Protein 7DSZ (pdb70)

Radius of gyration: 25.15 Å; Cα contacts (8 Å, |Δi|>4): 1409; chains: 3; bounding box: 65×66×63 Å

Sequence (568 aa):
HMQTTSNPRMQVRVSLEKLSLYMRQSPNVLTQDDPKKKWADFEIPFKVEAAPTPKSGYIDALTFKFYIIAVVNPDRSRQYLKLYKEEVKYVNVPVGENTYASVVYLSPSSVKRITGVVEGGRGKWVKYQGVVVEYNGKIVATYSSERGKMEKWWTIQSPSIVETSYYPLLNKDETPFSVFWYYDRYPEIMRPHMQTTSNPRMQVRVSLEKLSLYMRQQSPNVLTQDDLPKPKKWADFEIPFKVEAAPTPKSGYIDALTFKFYIAVVNPDRSRQYLKLYKEVKYVNVPVGENTYASVVYLSPSSVKRITGVVEGGRGKWVKYQGVVVEYNGKIVATYSSERGKMEKWWTIQSPSIVETSYYPLLNKDETPFSSVFWYDRYPEIMMRPNMQTTSNPRMQVRVSSLEKLSLYMRQQSPNVLTQDDPRPLPKPKKWADFEIPFKVEAAPTPKKSGYIDALTFKFYIIAVVNPDRSRQYLKLYKEVKYVNVPVGENTYASVVYLSPSSVKRITGVEGGRGKWVKYQGVVVEYNGKIVATYSSERGKMEKWWTIQSPSIIVETSYYPLLNKDETPFSVFWYDRYPEIMRPN

Structure (mmCIF, N/CA/C/O backbone):
data_7DSZ
#
_entry.id   7DSZ
#
_cell.length_a   83.469
_cell.length_b   83.941
_cell.length_c   107.252
_cell.angle_alpha   90.000
_cell.angle_beta   90.000
_cell.angle_gamma   90.000
#
_symmetry.space_group_name_H-M   'P 21 21 21'
#
loop_
_entity.id
_entity.type
_entity.pdbx_description
1 polymer Amuc_1102
2 non-polymer 'CHLORIDE ION'
3 water water
#
loop_
_atom_site.group_PDB
_atom_site.id
_atom_site.type_symbol
_atom_site.label_atom_id
_atom_site.label_alt_id
_atom_site.label_comp_id
_atom_site.label_asym_id
_atom_site.label_entity_id
_atom_site.label_seq_id
_atom_site.pdbx_PDB_ins_code
_atom_site.Cartn_x
_atom_site.Cartn_y
_atom_site.Cartn_z
_atom_site.occupancy
_atom_site.B_iso_or_equiv
_atom_site.auth_seq_id
_atom_site.auth_comp_id
_atom_site.auth_asym_id
_atom_site.auth_atom_id
_atom_site.pdbx_PDB_model_num
ATOM 1 N N . HIS A 1 8 ? 68.925 27.297 49.822 1.00 60.26 22 HIS A N 1
ATOM 2 C CA . HIS A 1 8 ? 67.782 26.728 49.111 1.00 58.09 22 HIS A CA 1
ATOM 3 C C . HIS A 1 8 ? 66.817 27.825 48.678 1.00 51.95 22 HIS A C 1
ATOM 4 O O . HIS A 1 8 ? 65.898 28.173 49.427 1.00 41.83 22 HIS A O 1
ATOM 11 N N . MET A 1 9 ? 67.025 28.346 47.460 1.00 64.48 23 MET A N 1
ATOM 12 C CA . MET A 1 9 ? 66.313 29.516 46.952 1.00 62.06 23 MET A CA 1
ATOM 13 C C . MET A 1 9 ? 65.456 29.207 45.727 1.00 60.87 23 MET A C 1
ATOM 14 O O . MET A 1 9 ? 65.157 30.116 44.941 1.00 60.84 23 MET A O 1
ATOM 19 N N . GLN A 1 10 ? 65.062 27.951 45.533 1.00 53.61 24 GLN A N 1
ATOM 20 C CA . GLN A 1 10 ? 64.021 27.685 44.555 1.00 53.58 24 GLN A CA 1
ATOM 21 C C . GLN A 1 10 ? 62.681 28.176 45.099 1.00 54.04 24 GLN A C 1
ATOM 22 O O . GLN A 1 10 ? 62.482 28.299 46.312 1.00 47.04 24 GLN A O 1
ATOM 28 N N . THR A 1 11 ? 61.760 28.476 44.188 1.00 48.82 25 THR A N 1
ATOM 29 C CA . THR A 1 11 ? 60.446 28.940 44.609 1.00 44.03 25 THR A CA 1
ATOM 30 C C . THR A 1 11 ? 59.737 27.869 45.431 1.00 50.44 25 THR A C 1
ATOM 31 O O . THR A 1 11 ? 59.874 26.668 45.178 1.00 45.62 25 THR A O 1
ATOM 35 N N . THR A 1 12 ? 59.000 28.317 46.445 1.00 46.98 26 THR A N 1
ATOM 36 C CA . THR A 1 12 ? 58.085 27.468 47.196 1.00 50.20 26 THR A CA 1
ATOM 37 C C . THR A 1 12 ? 56.651 27.604 46.702 1.00 46.16 26 THR A C 1
ATOM 38 O O . THR A 1 12 ? 55.752 26.958 47.250 1.00 42.20 26 THR A O 1
ATOM 42 N N . SER A 1 13 ? 56.428 28.429 45.680 1.00 45.71 27 SER A N 1
ATOM 43 C CA . SER A 1 13 ? 55.112 28.754 45.161 1.00 50.13 27 SER A CA 1
ATOM 44 C C . SER A 1 13 ? 54.730 27.815 44.021 1.00 52.78 27 SER A C 1
ATOM 45 O O . SER A 1 13 ? 55.505 26.952 43.599 1.00 51.79 27 SER A O 1
ATOM 48 N N . ASN A 1 14 ? 53.507 27.988 43.525 1.00 53.64 28 ASN A N 1
ATOM 49 C CA . ASN A 1 14 ? 53.106 27.426 42.248 1.00 58.44 28 ASN A CA 1
ATOM 50 C C . ASN A 1 14 ? 54.136 27.828 41.195 1.00 51.75 28 ASN A C 1
ATOM 51 O O . ASN A 1 14 ? 54.360 29.031 40.987 1.00 56.80 28 ASN A O 1
ATOM 56 N N . PRO A 1 15 ? 54.784 26.870 40.527 1.00 61.36 29 PRO A N 1
ATOM 57 C CA . PRO A 1 15 ? 55.887 27.224 39.618 1.00 61.26 29 PRO A CA 1
ATOM 58 C C . PRO A 1 15 ? 55.442 27.926 38.343 1.00 62.25 29 PRO A C 1
ATOM 59 O O . PRO A 1 15 ? 56.298 28.478 37.638 1.00 60.48 29 PRO A O 1
ATOM 63 N N . ARG A 1 16 ? 54.150 27.935 38.028 1.00 54.60 30 ARG A N 1
ATOM 64 C CA . ARG A 1 16 ? 53.655 28.630 36.846 1.00 65.15 30 ARG A CA 1
ATOM 65 C C . ARG A 1 16 ? 53.308 30.088 37.114 1.00 63.10 30 ARG A C 1
ATOM 66 O O . ARG A 1 16 ? 52.916 30.796 36.181 1.00 60.77 30 ARG A O 1
ATOM 74 N N . MET A 1 17 ? 53.457 30.553 38.353 1.00 60.85 31 MET A N 1
ATOM 75 C CA . MET A 1 17 ? 53.027 31.896 38.716 1.00 55.16 31 MET A CA 1
ATOM 76 C C . MET A 1 17 ? 53.840 32.952 37.975 1.00 47.52 31 MET A C 1
ATOM 77 O O . MET A 1 17 ? 55.057 32.830 37.818 1.00 54.88 31 MET A O 1
ATOM 82 N N . GLN A 1 18 ? 53.152 33.985 37.499 1.00 56.43 32 GLN A N 1
ATOM 83 C CA . GLN A 1 18 ? 53.774 35.125 36.840 1.00 50.92 32 GLN A CA 1
ATOM 84 C C . GLN A 1 18 ? 53.612 36.350 37.731 1.00 48.25 32 GLN A C 1
ATOM 85 O O . GLN A 1 18 ? 52.501 36.661 38.173 1.00 41.44 32 GLN A O 1
ATOM 91 N N . VAL A 1 19 ? 54.717 37.039 37.999 1.00 44.25 33 VAL A N 1
ATOM 92 C CA . VAL A 1 19 ? 54.734 38.146 38.947 1.00 36.76 33 VAL A CA 1
ATOM 93 C C . VAL A 1 19 ? 54.907 39.445 38.179 1.00 36.48 33 VAL A C 1
ATOM 94 O O . VAL A 1 19 ? 55.739 39.530 37.269 1.00 39.37 33 VAL A O 1
ATOM 98 N N . ARG A 1 20 ? 54.109 40.450 38.534 1.00 34.22 34 ARG A N 1
ATOM 99 C CA . ARG A 1 20 ? 54.226 41.788 37.976 1.00 34.83 34 ARG A CA 1
ATOM 100 C C . ARG A 1 20 ? 54.344 42.797 39.106 1.00 33.32 34 ARG A C 1
ATOM 101 O O . ARG A 1 20 ? 53.664 42.684 40.129 1.00 31.19 34 ARG A O 1
ATOM 109 N N . VAL A 1 21 ? 55.203 43.789 38.907 1.00 30.24 35 VAL A N 1
ATOM 110 C CA . VAL A 1 21 ? 55.475 44.804 39.915 1.00 33.79 35 VAL A CA 1
ATOM 111 C C . VAL A 1 21 ? 55.268 46.172 39.291 1.00 28.13 35 VAL A C 1
ATOM 112 O O . VAL A 1 21 ? 55.779 46.444 38.198 1.00 30.98 35 VAL A O 1
ATOM 116 N N . SER A 1 22 ? 54.507 47.019 39.974 1.00 27.14 36 SER A N 1
ATOM 117 C CA . SER A 1 22 ? 54.252 48.391 39.555 1.00 29.14 36 SER A CA 1
ATOM 118 C C . SER A 1 22 ? 54.957 49.347 40.516 1.00 29.88 36 SER A C 1
ATOM 119 O O . SER A 1 22 ? 54.569 49.465 41.684 1.00 29.55 36 SER A O 1
ATOM 122 N N . LEU A 1 23 ? 55.972 50.038 40.010 1.00 29.55 37 LEU A N 1
ATOM 123 C CA . LEU A 1 23 ? 56.742 51.020 40.758 1.00 27.04 37 LEU A CA 1
ATOM 124 C C . LEU A 1 23 ? 56.182 52.421 40.556 1.00 30.56 37 LEU A C 1
ATOM 125 O O . LEU A 1 23 ? 55.707 52.777 39.473 1.00 27.88 37 LEU A O 1
ATOM 130 N N . GLU A 1 24 ? 56.254 53.226 41.613 1.00 23.32 38 GLU A N 1
ATOM 131 C CA . GLU A 1 24 ? 56.105 54.665 41.460 1.00 24.04 38 GLU A CA 1
ATOM 132 C C . GLU A 1 24 ? 57.508 55.256 41.304 1.00 24.41 38 GLU A C 1
ATOM 133 O O . GLU A 1 24 ? 58.331 54.676 40.588 1.00 27.10 38 GLU A O 1
ATOM 139 N N . LYS A 1 25 ? 57.800 56.392 41.927 1.00 24.89 39 LYS A N 1
ATOM 140 C CA . LYS A 1 25 ? 59.102 57.029 41.773 1.00 26.98 39 LYS A CA 1
ATOM 141 C C . LYS A 1 25 ? 59.896 56.982 43.073 1.00 27.25 39 LYS A C 1
ATOM 142 O O . LYS A 1 25 ? 59.328 57.018 44.169 1.00 23.15 39 LYS A O 1
ATOM 148 N N . LEU A 1 26 ? 61.220 56.886 42.936 1.00 23.44 40 LEU A N 1
ATOM 149 C CA . LEU A 1 26 ? 62.106 57.024 44.087 1.00 20.63 40 LEU A CA 1
ATOM 150 C C . LEU A 1 26 ? 62.169 58.486 44.495 1.00 19.64 40 LEU A C 1
ATOM 151 O O . LEU A 1 26 ? 62.411 59.354 43.656 1.00 21.92 40 LEU A O 1
ATOM 156 N N . SER A 1 27 ? 61.930 58.773 45.779 1.00 18.74 41 SER A N 1
ATOM 157 C CA . SER A 1 27 ? 62.004 60.136 46.293 1.00 18.53 41 SER A CA 1
ATOM 158 C C . SER A 1 27 ? 62.901 60.185 47.521 1.00 23.49 41 SER A C 1
ATOM 159 O O . SER A 1 27 ? 62.891 59.269 48.343 1.00 21.93 41 SER A O 1
ATOM 162 N N . LEU A 1 28 ? 63.625 61.291 47.661 1.00 20.45 42 LEU A N 1
ATOM 163 C CA . LEU A 1 28 ? 64.534 61.490 48.783 1.00 19.87 42 LEU A CA 1
ATOM 164 C C . LEU A 1 28 ? 63.841 62.255 49.902 1.00 21.44 42 LEU A C 1
ATOM 165 O O . LEU A 1 28 ? 63.265 63.327 49.679 1.00 21.57 42 LEU A O 1
ATOM 170 N N . TYR A 1 29 ? 63.898 61.698 51.108 1.00 19.01 43 TYR A N 1
ATOM 171 C CA . TYR A 1 29 ? 63.494 62.380 52.319 1.00 17.65 43 TYR A CA 1
ATOM 172 C C . TYR A 1 29 ? 64.699 62.510 53.237 1.00 21.04 43 TYR A C 1
ATOM 173 O O . TYR A 1 29 ? 65.345 61.504 53.551 1.00 20.09 43 TYR A O 1
ATOM 182 N N . MET A 1 30 ? 64.978 63.723 53.699 1.00 17.31 44 MET A N 1
ATOM 183 C CA . MET A 1 30 ? 65.951 63.899 54.772 1.00 17.87 44 MET A CA 1
ATOM 184 C C . MET A 1 30 ? 65.234 63.748 56.104 1.00 21.92 44 MET A C 1
ATOM 185 O O . MET A 1 30 ? 64.221 64.414 56.346 1.00 21.20 44 MET A O 1
ATOM 190 N N . ARG A 1 31 ? 65.741 62.861 56.964 1.00 21.54 45 ARG A N 1
ATOM 191 C CA . ARG A 1 31 ? 65.040 62.539 58.202 1.00 21.73 45 ARG A CA 1
ATOM 192 C C . ARG A 1 31 ? 65.993 62.461 59.392 1.00 23.22 45 ARG A C 1
ATOM 193 O O . ARG A 1 31 ? 67.123 61.971 59.277 1.00 22.42 45 ARG A O 1
ATOM 201 N N . GLN A 1 32 ? 65.524 62.949 60.541 1.00 22.04 46 GLN A N 1
ATOM 202 C CA . GLN A 1 32 ? 66.263 62.769 61.779 1.00 29.04 46 GLN A CA 1
ATOM 203 C C . GLN A 1 32 ? 66.286 61.292 62.145 1.00 22.13 46 GLN A C 1
ATOM 204 O O . GLN A 1 32 ? 65.313 60.572 61.928 1.00 28.63 46 GLN A O 1
ATOM 210 N N . SER A 1 33 ? 67.397 60.843 62.710 1.00 29.22 47 SER A N 1
ATOM 211 C CA . SER A 1 33 ? 67.371 59.543 63.353 1.00 33.35 47 SER A CA 1
ATOM 212 C C . SER A 1 33 ? 66.406 59.592 64.538 1.00 33.92 47 SER A C 1
ATOM 213 O O . SER A 1 33 ? 66.177 60.658 65.119 1.00 36.78 47 SER A O 1
ATOM 216 N N . PRO A 1 34 ? 65.802 58.465 64.901 1.00 34.94 48 PRO A N 1
ATOM 217 C CA . PRO A 1 34 ? 64.948 58.458 66.092 1.00 38.16 48 PRO A CA 1
ATOM 218 C C . PRO A 1 34 ? 65.772 58.823 67.316 1.00 35.13 48 PRO A C 1
ATOM 219 O O . PRO A 1 34 ? 66.919 58.405 67.465 1.00 35.47 48 PRO A O 1
ATOM 223 N N . ASN A 1 35 ? 65.199 59.658 68.169 1.00 43.35 49 ASN A N 1
ATOM 224 C CA . ASN A 1 35 ? 65.823 59.956 69.452 1.00 41.66 49 ASN A CA 1
ATOM 225 C C . ASN A 1 35 ? 65.180 59.007 70.451 1.00 32.30 49 ASN A C 1
ATOM 226 O O . ASN A 1 35 ? 64.102 59.261 70.981 1.00 35.22 49 ASN A O 1
ATOM 231 N N . VAL A 1 36 ? 65.835 57.874 70.672 1.00 31.63 50 VAL A N 1
ATOM 232 C CA . VAL A 1 36 ? 65.226 56.809 71.452 1.00 26.81 50 VAL A CA 1
ATOM 233 C C . VAL A 1 36 ? 65.272 57.189 72.924 1.00 28.55 50 VAL A C 1
ATOM 234 O O . VAL A 1 36 ? 66.293 57.678 73.425 1.00 30.41 50 VAL A O 1
ATOM 238 N N . LEU A 1 37 ? 64.145 57.027 73.604 1.00 29.47 51 LEU A N 1
ATOM 239 C CA . LEU A 1 37 ? 64.069 57.326 75.025 1.00 34.95 51 LEU A CA 1
ATOM 240 C C . LEU A 1 37 ? 64.620 56.155 75.813 1.00 30.73 51 LEU A C 1
ATOM 241 O O . LEU A 1 37 ? 64.375 54.996 75.478 1.00 25.60 51 LEU A O 1
ATOM 246 N N . THR A 1 38 ? 65.375 56.458 76.856 1.00 32.04 52 THR A N 1
ATOM 247 C CA . THR A 1 38 ? 65.901 55.432 77.738 1.00 39.52 52 THR A CA 1
ATOM 248 C C . THR A 1 38 ? 65.456 55.707 79.168 1.00 47.05 52 THR A C 1
ATOM 249 O O . THR A 1 38 ? 64.928 56.775 79.491 1.00 45.93 52 THR A O 1
ATOM 253 N N . GLN A 1 39 ? 65.683 54.710 80.024 1.00 46.29 53 GLN A N 1
ATOM 254 C CA . GLN A 1 39 ? 65.388 54.859 81.444 1.00 58.36 53 GLN A CA 1
ATOM 255 C C . GLN A 1 39 ? 66.147 56.035 82.039 1.00 59.40 53 GLN A C 1
ATOM 256 O O . GLN A 1 39 ? 65.630 56.742 82.911 1.00 66.30 53 GLN A O 1
ATOM 262 N N . ASP A 1 40 ? 67.367 56.277 81.561 1.00 61.89 54 ASP A N 1
ATOM 263 C CA . ASP A 1 40 ? 68.223 57.276 82.188 1.00 68.32 54 ASP A CA 1
ATOM 264 C C . ASP A 1 40 ? 67.835 58.693 81.781 1.00 69.39 54 ASP A C 1
ATOM 265 O O . ASP A 1 40 ? 67.417 59.490 82.626 1.00 83.47 54 ASP A O 1
ATOM 270 N N . ASP A 1 41 ? 67.964 59.042 80.505 1.00 75.45 55 ASP A N 1
ATOM 271 C CA . ASP A 1 41 ? 67.510 60.368 80.078 1.00 79.20 55 ASP A CA 1
ATOM 272 C C . ASP A 1 41 ? 66.395 60.258 79.038 1.00 77.73 55 ASP A C 1
ATOM 273 O O . ASP A 1 41 ? 66.620 59.763 77.916 1.00 72.11 55 ASP A O 1
ATOM 278 N N . PRO A 1 42 ? 65.159 60.627 79.397 1.00 76.74 56 PRO A N 1
ATOM 279 C CA . PRO A 1 42 ? 63.989 60.696 78.515 1.00 78.94 56 PRO A CA 1
ATOM 280 C C . PRO A 1 42 ? 63.779 62.100 77.936 1.00 78.75 56 PRO A C 1
ATOM 281 O O . PRO A 1 42 ? 62.657 62.608 77.957 1.00 76.63 56 PRO A O 1
ATOM 285 N N . LYS A 1 49 ? 71.314 64.742 63.541 1.00 41.02 63 LYS A N 1
ATOM 286 C CA . LYS A 1 49 ? 71.896 64.548 62.216 1.00 40.91 63 LYS A CA 1
ATOM 287 C C . LYS A 1 49 ? 70.853 64.004 61.261 1.00 37.79 63 LYS A C 1
ATOM 288 O O . LYS A 1 49 ? 69.949 63.274 61.671 1.00 38.98 63 LYS A O 1
ATOM 294 N N . LYS A 1 50 ? 70.977 64.340 59.981 1.00 34.86 64 LYS A N 1
ATOM 295 C CA A LYS A 1 50 ? 69.949 64.036 58.994 0.50 30.75 64 LYS A CA 1
ATOM 296 C CA B LYS A 1 50 ? 69.944 64.029 59.002 0.50 30.75 64 LYS A CA 1
ATOM 297 C C . LYS A 1 50 ? 70.425 62.908 58.091 1.00 21.03 64 LYS A C 1
ATOM 298 O O . LYS A 1 50 ? 71.476 63.023 57.444 1.00 20.76 64 LYS A O 1
ATOM 309 N N . TRP A 1 51 ? 69.651 61.835 58.051 1.00 20.75 65 TRP A N 1
ATOM 310 C CA . TRP A 1 51 ? 69.835 60.712 57.151 1.00 17.89 65 TRP A CA 1
ATOM 311 C C . TRP A 1 51 ? 69.130 60.965 55.827 1.00 17.93 65 TRP A C 1
ATOM 312 O O . TRP A 1 51 ? 68.056 61.561 55.782 1.00 21.02 65 TRP A O 1
ATOM 323 N N . ALA A 1 52 ? 69.704 60.441 54.762 1.00 16.98 66 ALA A N 1
ATOM 324 C CA . ALA A 1 52 ? 69.020 60.413 53.479 1.00 17.96 66 ALA A CA 1
ATOM 325 C C . ALA A 1 52 ? 68.226 59.119 53.393 1.00 17.80 66 ALA A C 1
ATOM 326 O O . ALA A 1 52 ? 68.804 58.029 53.440 1.00 20.55 66 ALA A O 1
ATOM 328 N N . ASP A 1 53 ? 66.900 59.238 53.257 1.00 18.76 67 ASP A N 1
ATOM 329 C CA . ASP A 1 53 ? 65.987 58.100 53.164 1.00 17.37 67 ASP A CA 1
ATOM 330 C C . ASP A 1 53 ? 65.329 58.139 51.790 1.00 20.38 67 ASP A C 1
ATOM 331 O O . ASP A 1 53 ? 64.473 58.997 51.538 1.00 18.91 67 ASP A O 1
ATOM 336 N N . PHE A 1 54 ? 65.741 57.227 50.911 1.00 17.48 68 PHE A N 1
ATOM 337 C CA . PHE A 1 54 ? 65.199 57.121 49.555 1.00 18.59 68 PHE A CA 1
ATOM 338 C C . PHE A 1 54 ? 64.053 56.113 49.567 1.00 19.98 68 PHE A C 1
ATOM 339 O O . PHE A 1 54 ? 64.264 54.941 49.876 1.00 20.25 68 PHE A O 1
ATOM 347 N N . GLU A 1 55 ? 62.850 56.561 49.207 1.00 16.77 69 GLU A N 1
ATOM 348 C CA . GLU A 1 55 ? 61.638 55.758 49.313 1.00 17.04 69 GLU A CA 1
ATOM 349 C C . GLU A 1 55 ? 61.029 55.563 47.935 1.00 22.92 69 GLU A C 1
ATOM 350 O O . GLU A 1 55 ? 60.879 56.534 47.190 1.00 20.84 69 GLU A O 1
ATOM 356 N N . ILE A 1 56 ? 60.611 54.338 47.605 1.00 19.07 70 ILE A N 1
ATOM 357 C CA . ILE A 1 56 ? 59.871 54.096 46.373 1.00 17.82 70 ILE A CA 1
ATOM 358 C C . ILE A 1 56 ? 58.629 53.249 46.642 1.00 22.46 70 ILE A C 1
ATOM 359 O O . ILE A 1 56 ? 58.740 52.119 47.138 1.00 19.71 70 ILE A O 1
ATOM 364 N N . PRO A 1 57 ? 57.426 53.766 46.389 1.00 20.18 71 PRO A N 1
ATOM 365 C CA . PRO A 1 57 ? 56.217 52.943 46.536 1.00 20.50 71 PRO A CA 1
ATOM 366 C C . PRO A 1 57 ? 56.145 51.871 45.460 1.00 21.21 71 PRO A C 1
ATOM 367 O O . PRO A 1 57 ? 56.563 52.081 44.321 1.00 23.04 71 PRO A O 1
ATOM 371 N N . PHE A 1 58 ? 55.597 50.711 45.818 1.00 22.09 72 PHE A N 1
ATOM 372 C CA . PHE A 1 58 ? 55.349 49.690 44.808 1.00 24.02 72 PHE A CA 1
ATOM 373 C C . PHE A 1 58 ? 54.176 48.811 45.219 1.00 23.74 72 PHE A C 1
ATOM 374 O O . PHE A 1 58 ? 53.676 48.878 46.345 1.00 22.97 72 PHE A O 1
ATOM 382 N N . LYS A 1 59 ? 53.725 48.004 44.260 1.00 23.69 73 LYS A N 1
ATOM 383 C CA . LYS A 1 59 ? 52.614 47.082 44.451 1.00 29.49 73 LYS A CA 1
ATOM 384 C C . LYS A 1 59 ? 52.872 45.875 43.563 1.00 24.55 73 LYS A C 1
ATOM 385 O O . LYS A 1 59 ? 53.393 46.020 42.452 1.00 32.35 73 LYS A O 1
ATOM 391 N N . VAL A 1 60 ? 52.545 44.687 44.064 1.00 22.84 74 VAL A N 1
ATOM 392 C CA . VAL A 1 60 ? 52.810 43.433 43.368 1.00 25.41 74 VAL A CA 1
ATOM 393 C C . VAL A 1 60 ? 51.480 42.815 42.957 1.00 31.69 74 VAL A C 1
ATOM 394 O O . VAL A 1 60 ? 50.520 42.826 43.733 1.00 28.54 74 VAL A O 1
ATOM 398 N N . GLU A 1 61 ? 51.432 42.254 41.751 1.00 32.76 75 GLU A N 1
ATOM 399 C CA . GLU A 1 61 ? 50.325 41.400 41.340 1.00 37.56 75 GLU A CA 1
ATOM 400 C C . GLU A 1 61 ? 50.890 40.093 40.799 1.00 31.73 75 GLU A C 1
ATOM 401 O O . GLU A 1 61 ? 51.986 40.062 40.234 1.00 35.31 75 GLU A O 1
ATOM 407 N N . ALA A 1 62 ? 50.144 39.009 40.989 1.00 34.71 76 ALA A N 1
ATOM 408 C CA . ALA A 1 62 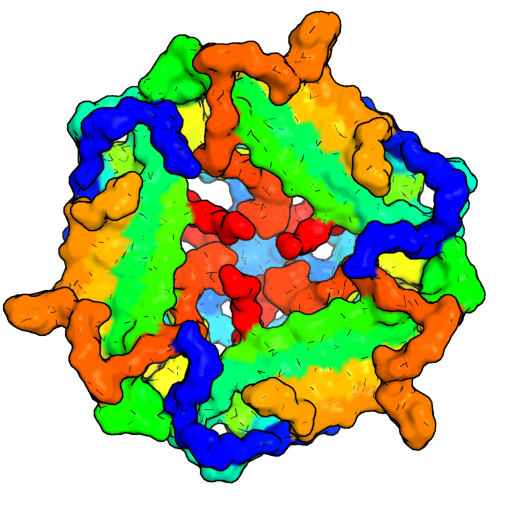? 50.619 37.689 40.610 1.00 36.81 76 ALA A CA 1
ATOM 409 C C . ALA A 1 62 ? 49.469 36.875 40.038 1.00 38.17 76 ALA A C 1
ATOM 410 O O . ALA A 1 62 ? 48.353 36.911 40.564 1.00 41.91 76 ALA A O 1
ATOM 412 N N . ALA A 1 63 ? 49.757 36.134 38.970 1.00 42.01 77 ALA A N 1
ATOM 413 C CA . ALA A 1 63 ? 48.763 35.318 38.279 1.00 44.43 77 ALA A CA 1
ATOM 414 C C . ALA A 1 63 ? 49.352 33.936 38.026 1.00 39.13 77 ALA A C 1
ATOM 415 O O . ALA A 1 63 ? 50.414 33.826 37.381 1.00 44.41 77 ALA A O 1
ATOM 417 N N . PRO A 1 64 ? 48.730 32.858 38.526 1.00 42.87 78 PRO A N 1
ATOM 418 C CA . PRO A 1 64 ? 47.575 32.930 39.429 1.00 46.97 78 PRO A CA 1
ATOM 419 C C . PRO A 1 64 ? 47.963 33.465 40.814 1.00 43.68 78 PRO A C 1
ATOM 420 O O . PRO A 1 64 ? 49.117 33.321 41.221 1.00 48.05 78 PRO A O 1
ATOM 424 N N . THR A 1 65 ? 47.018 34.111 41.487 1.00 40.95 79 THR A N 1
ATOM 425 C CA . THR A 1 65 ? 47.270 34.627 42.824 1.00 47.67 79 THR A CA 1
ATOM 426 C C . THR A 1 65 ? 47.675 33.482 43.744 1.00 48.02 79 THR A C 1
ATOM 427 O O . THR A 1 65 ? 46.983 32.456 43.787 1.00 41.86 79 THR A O 1
ATOM 431 N N . PRO A 1 66 ? 48.780 33.602 44.477 1.00 43.88 80 PRO A N 1
ATOM 432 C CA . PRO A 1 66 ? 49.165 32.525 45.397 1.00 39.58 80 PRO A CA 1
ATOM 433 C C . PRO A 1 66 ? 48.195 32.402 46.563 1.00 33.30 80 PRO A C 1
ATOM 434 O O . PRO A 1 66 ? 47.637 33.389 47.050 1.00 36.23 80 PRO A O 1
ATOM 438 N N . LYS A 1 67 ? 47.988 31.151 46.998 1.00 38.08 81 LYS A N 1
ATOM 439 C CA . LYS A 1 67 ? 47.050 30.870 48.084 1.00 38.71 81 LYS A CA 1
ATOM 440 C C . LYS A 1 67 ? 47.417 31.628 49.351 1.00 40.56 81 LYS A C 1
ATOM 441 O O . LYS A 1 67 ? 46.536 32.062 50.104 1.00 36.87 81 LYS A O 1
ATOM 447 N N . SER A 1 68 ? 48.719 31.784 49.613 1.00 38.93 82 SER A N 1
ATOM 448 C CA . SER A 1 68 ? 49.177 32.410 50.847 1.00 36.31 82 SER A CA 1
ATOM 449 C C . SER A 1 68 ? 49.044 33.924 50.832 1.00 35.69 82 SER A C 1
ATOM 450 O O . SER A 1 68 ? 49.115 34.545 51.898 1.00 36.16 82 SER A O 1
ATOM 453 N N . GLY A 1 69 ? 48.860 34.530 49.659 1.00 33.15 83 GLY A N 1
ATOM 454 C CA . GLY A 1 69 ? 48.779 35.970 49.557 1.00 34.36 83 GLY A CA 1
ATOM 455 C C . GLY A 1 69 ? 50.115 36.673 49.469 1.00 30.08 83 GLY A C 1
ATOM 456 O O . GLY A 1 69 ? 50.150 37.906 49.531 1.00 34.36 83 GLY A O 1
ATOM 457 N N . TYR A 1 70 ? 51.208 35.926 49.316 1.00 34.53 84 TYR A N 1
ATOM 458 C CA . TYR A 1 70 ? 52.559 36.461 49.290 1.00 32.05 84 TYR A CA 1
ATOM 459 C C . TYR A 1 70 ? 53.362 35.744 48.218 1.00 33.96 84 TYR A C 1
ATOM 460 O O . TYR A 1 70 ? 53.039 34.620 47.819 1.00 34.88 84 TYR A O 1
ATOM 469 N N . ILE A 1 71 ? 54.444 36.392 47.788 1.00 28.29 85 ILE A N 1
ATOM 470 C CA . ILE A 1 71 ? 55.479 35.749 46.996 1.00 25.16 85 ILE A CA 1
ATOM 471 C C . ILE A 1 71 ? 56.743 35.656 47.852 1.00 26.58 85 ILE A C 1
ATOM 472 O O . ILE A 1 71 ? 56.903 36.366 48.851 1.00 30.12 85 ILE A O 1
ATOM 477 N N . ASP A 1 72 ? 57.643 34.752 47.455 1.00 25.57 86 ASP A N 1
ATOM 478 C CA . ASP A 1 72 ? 58.819 34.436 48.269 1.00 28.46 86 ASP A CA 1
ATOM 479 C C . ASP A 1 72 ? 59.685 35.661 48.512 1.00 28.04 86 ASP A C 1
ATOM 480 O O . ASP A 1 72 ? 60.108 35.917 49.647 1.00 26.68 86 ASP A O 1
ATOM 485 N N . ALA A 1 73 ? 60.003 36.392 47.447 1.00 27.13 87 ALA A N 1
ATOM 486 C CA . ALA A 1 73 ? 61.038 37.413 47.499 1.00 25.73 87 ALA A CA 1
ATOM 487 C C . ALA A 1 73 ? 60.974 38.276 46.245 1.00 30.63 87 ALA A C 1
ATOM 488 O O . ALA A 1 73 ? 60.460 37.857 45.199 1.00 27.21 87 ALA A O 1
ATOM 490 N N . LEU A 1 74 ? 61.503 39.494 46.379 1.00 23.39 88 LEU A N 1
ATOM 491 C CA . LEU A 1 74 ? 61.843 40.400 45.290 1.00 23.18 88 LEU A CA 1
ATOM 492 C C . LEU A 1 74 ? 63.214 40.990 45.583 1.00 24.80 88 LEU A C 1
ATOM 493 O O . LEU A 1 74 ? 63.508 41.324 46.732 1.00 23.56 88 LEU A O 1
ATOM 498 N N . THR A 1 75 ? 64.038 41.150 44.554 1.00 24.99 89 THR A N 1
ATOM 499 C CA . THR A 1 75 ? 65.330 41.813 44.706 1.00 21.64 89 THR A CA 1
ATOM 500 C C . THR A 1 75 ? 65.254 43.208 44.105 1.00 25.24 89 THR A C 1
ATOM 501 O O . THR A 1 75 ? 64.928 43.356 42.919 1.00 25.58 89 THR A O 1
ATOM 505 N N . PHE A 1 76 ? 65.514 44.225 44.933 1.00 21.25 90 PHE A N 1
ATOM 506 C CA . PHE A 1 76 ? 65.582 45.623 44.515 1.00 20.57 90 PHE A CA 1
ATOM 507 C C . PHE A 1 76 ? 67.034 46.052 44.353 1.00 24.03 90 PHE A C 1
ATOM 508 O O . PHE A 1 76 ? 67.831 45.944 45.292 1.00 25.19 90 PHE A O 1
ATOM 516 N N . LYS A 1 77 ? 67.369 46.568 43.178 1.00 20.63 91 LYS A N 1
ATOM 517 C CA . LYS A 1 77 ? 68.687 47.126 42.917 1.00 22.53 91 LYS A CA 1
ATOM 518 C C . LYS A 1 77 ? 68.560 48.635 42.789 1.00 21.47 91 LYS A C 1
ATOM 519 O O . LYS A 1 77 ? 67.811 49.137 41.942 1.00 23.60 91 LYS A O 1
ATOM 525 N N . PHE A 1 78 ? 69.260 49.355 43.656 1.00 18.84 92 PHE A N 1
ATOM 526 C CA . PHE A 1 78 ? 69.197 50.807 43.694 1.00 21.74 92 PHE A CA 1
ATOM 527 C C . PHE A 1 78 ? 70.470 51.385 43.095 1.00 22.92 92 PHE A C 1
ATOM 528 O O . PHE A 1 78 ? 71.572 50.912 43.393 1.00 20.77 92 PHE A O 1
ATOM 536 N N . TYR A 1 79 ? 70.310 52.411 42.259 1.00 22.45 93 TYR A N 1
ATOM 537 C CA . TYR A 1 79 ? 71.419 53.130 41.650 1.00 23.21 93 TYR A CA 1
ATOM 538 C C . TYR A 1 79 ? 71.236 54.612 41.919 1.00 23.99 93 TYR A C 1
ATOM 539 O O . TYR A 1 79 ? 70.205 55.194 41.559 1.00 22.63 93 TYR A O 1
ATOM 548 N N . ILE A 1 80 ? 72.249 55.229 42.521 1.00 20.30 94 ILE A N 1
ATOM 549 C CA A ILE A 1 80 ? 72.211 56.640 42.863 0.50 20.59 94 ILE A CA 1
ATOM 550 C CA B ILE A 1 80 ? 72.218 56.639 42.881 0.50 20.61 94 ILE A CA 1
ATOM 551 C C . ILE A 1 80 ? 73.511 57.281 42.394 1.00 24.47 94 ILE A C 1
ATOM 552 O O . ILE A 1 80 ? 74.602 56.751 42.645 1.00 23.45 94 ILE A O 1
ATOM 561 N N . ALA A 1 81 ? 73.396 58.410 41.700 1.00 21.07 95 ALA A N 1
ATOM 562 C CA . ALA A 1 81 ? 74.560 59.122 41.182 1.00 22.27 95 ALA A CA 1
ATOM 563 C C . ALA A 1 81 ? 74.635 60.499 41.817 1.00 25.94 95 ALA A C 1
ATOM 564 O O . ALA A 1 81 ? 73.628 61.211 41.887 1.00 23.81 95 ALA A O 1
ATOM 566 N N . VAL A 1 82 ? 75.837 60.878 42.265 1.00 21.98 96 VAL A N 1
ATOM 567 C CA . VAL A 1 82 ? 76.101 62.185 42.854 1.00 23.49 96 VAL A CA 1
ATOM 568 C C . VAL A 1 82 ? 77.409 62.722 42.282 1.00 20.18 96 VAL A C 1
ATOM 569 O O . VAL A 1 82 ? 78.222 61.978 41.735 1.00 26.87 96 VAL A O 1
ATOM 573 N N . VAL A 1 83 ? 77.597 64.037 42.407 1.00 23.23 97 VAL A N 1
ATOM 574 C CA . VAL A 1 83 ? 78.870 64.648 42.028 1.00 25.75 97 VAL A CA 1
ATOM 575 C C . VAL A 1 83 ? 79.920 64.291 43.072 1.00 24.17 97 VAL A C 1
ATOM 576 O O . VAL A 1 83 ? 79.675 64.403 44.278 1.00 24.71 97 VAL A O 1
ATOM 580 N N . ASN A 1 84 ? 81.075 63.812 42.612 1.00 28.61 98 ASN A N 1
ATOM 581 C CA . ASN A 1 84 ? 82.193 63.509 43.504 1.00 26.41 98 ASN A CA 1
ATOM 582 C C . ASN A 1 84 ? 82.654 64.797 44.177 1.00 27.23 98 ASN A C 1
ATOM 583 O O . ASN A 1 84 ? 83.174 65.697 43.495 1.00 28.03 98 ASN A O 1
ATOM 588 N N . PRO A 1 85 ? 82.494 64.930 45.504 1.00 25.19 99 PRO A N 1
ATOM 589 C CA . PRO A 1 85 ? 82.897 66.179 46.168 1.00 22.25 99 PRO A CA 1
ATOM 590 C C . PRO A 1 85 ? 84.402 66.389 46.206 1.00 25.74 99 PRO A C 1
ATOM 591 O O . PRO A 1 85 ? 84.841 67.503 46.519 1.00 28.44 99 PRO A O 1
ATOM 595 N N . ASP A 1 86 ? 85.198 65.362 45.915 1.00 25.12 100 ASP A N 1
ATOM 596 C CA . ASP A 1 86 ? 86.649 65.502 45.900 1.00 28.11 100 ASP A CA 1
ATOM 597 C C . ASP A 1 86 ? 87.196 65.809 44.510 1.00 38.02 100 ASP A C 1
ATOM 598 O O . ASP A 1 86 ? 88.386 66.121 44.394 1.00 40.92 100 ASP A O 1
ATOM 603 N N . ARG A 1 87 ? 86.358 65.740 43.469 1.00 35.68 101 ARG A N 1
ATOM 604 C CA . ARG A 1 87 ? 86.758 66.119 42.108 1.00 45.72 101 ARG A CA 1
ATOM 605 C C . ARG A 1 87 ? 85.505 66.376 41.273 1.00 43.41 101 ARG A C 1
ATOM 606 O O . ARG A 1 87 ? 84.827 65.429 40.856 1.00 45.26 101 ARG A O 1
ATOM 614 N N . SER A 1 88 ? 85.234 67.650 40.981 1.00 52.01 102 SER A N 1
ATOM 615 C CA . SER A 1 88 ? 83.915 68.066 40.504 1.00 60.09 102 SER A CA 1
ATOM 616 C C . SER A 1 88 ? 83.574 67.578 39.097 1.00 59.89 102 SER A C 1
ATOM 617 O O . SER A 1 88 ? 82.397 67.617 38.718 1.00 58.02 102 SER A O 1
ATOM 620 N N . ARG A 1 89 ? 84.555 67.129 38.313 1.00 52.35 103 ARG A N 1
ATOM 621 C CA . ARG A 1 89 ? 84.306 66.705 36.940 1.00 55.77 103 ARG A CA 1
ATOM 622 C C . ARG A 1 89 ? 83.891 65.243 36.830 1.00 48.69 103 ARG A C 1
ATOM 623 O O . ARG A 1 89 ? 83.946 64.671 35.736 1.00 50.03 103 ARG A O 1
ATOM 631 N N . GLN A 1 90 ? 83.461 64.629 37.923 1.00 40.12 104 GLN A N 1
ATOM 632 C CA . GLN A 1 90 ? 83.223 63.196 37.933 1.00 35.78 104 GLN A CA 1
ATOM 633 C C . GLN A 1 90 ? 81.993 62.882 38.774 1.00 34.35 104 GLN A C 1
ATOM 634 O O . GLN A 1 90 ? 81.765 63.522 39.804 1.00 34.17 104 GLN A O 1
ATOM 640 N N . TYR A 1 91 ? 81.194 61.919 38.316 1.00 32.86 105 TYR A N 1
ATOM 641 C CA . TYR A 1 91 ? 80.054 61.405 39.067 1.00 29.97 105 TYR A CA 1
ATOM 642 C C . TYR A 1 91 ? 80.454 60.137 39.801 1.00 32.28 105 TYR A C 1
ATOM 643 O O . TYR A 1 91 ? 81.240 59.330 39.291 1.00 29.90 105 TYR A O 1
ATOM 652 N N . LEU A 1 92 ? 79.902 59.959 40.997 1.00 26.82 106 LEU A N 1
ATOM 653 C CA . LEU A 1 92 ? 80.014 58.701 41.715 1.00 24.06 106 LEU A CA 1
ATOM 654 C C . LEU A 1 92 ? 78.706 57.941 41.576 1.00 24.37 106 LEU A C 1
ATOM 655 O O . LEU A 1 92 ? 77.627 58.513 41.758 1.00 28.22 106 LEU A O 1
ATOM 660 N N . LYS A 1 93 ? 78.810 56.661 41.277 1.00 22.23 107 LYS A N 1
ATOM 661 C CA . LYS A 1 93 ? 77.659 55.780 41.173 1.00 25.39 107 LYS A CA 1
ATOM 662 C C . LYS A 1 93 ? 77.647 54.859 42.385 1.00 26.25 107 LYS A C 1
ATOM 663 O O . LYS A 1 93 ? 78.589 54.083 42.597 1.00 24.31 107 LYS A O 1
ATOM 669 N N . LEU A 1 94 ? 76.580 54.950 43.170 1.00 24.92 108 LEU A N 1
ATOM 670 C CA . LEU A 1 94 ? 76.389 54.149 44.368 1.00 21.28 108 LEU A CA 1
ATOM 671 C C . LEU A 1 94 ? 75.339 53.082 44.097 1.00 25.36 108 LEU A C 1
ATOM 672 O O . LEU A 1 94 ? 74.291 53.375 43.510 1.00 22.41 108 LEU A O 1
ATOM 677 N N . TYR A 1 95 ? 75.611 51.852 44.548 1.00 21.05 109 TYR A N 1
ATOM 678 C CA . TYR A 1 95 ? 74.797 50.683 44.239 1.00 21.63 109 TYR A CA 1
ATOM 679 C C . TYR A 1 95 ? 74.416 49.923 45.503 1.00 24.90 109 TYR A C 1
ATOM 680 O O . TYR A 1 95 ? 75.237 49.755 46.411 1.00 21.06 109 TYR A O 1
ATOM 689 N N . LYS A 1 96 ? 73.182 49.427 45.542 1.00 22.02 110 LYS A N 1
ATOM 690 C CA . LYS A 1 96 ? 72.751 48.608 46.669 1.00 19.56 110 LYS A CA 1
ATOM 691 C C . LYS A 1 96 ? 71.689 47.608 46.236 1.00 23.13 110 LYS A C 1
ATOM 692 O O . LYS A 1 96 ? 70.722 47.975 45.565 1.00 22.86 110 LYS A O 1
ATOM 698 N N . GLU A 1 97 ? 71.884 46.356 46.627 1.00 18.73 111 GLU A N 1
ATOM 699 C CA A GLU A 1 97 ? 70.882 45.313 46.468 0.50 23.07 111 GLU A CA 1
ATOM 700 C CA B GLU A 1 97 ? 70.884 45.305 46.476 0.50 23.07 111 GLU A CA 1
ATOM 701 C C . GLU A 1 97 ? 70.160 45.114 47.795 1.00 23.00 111 GLU A C 1
ATOM 702 O O . GLU A 1 97 ? 70.805 44.938 48.834 1.00 22.55 111 GLU A O 1
ATOM 713 N N . VAL A 1 98 ? 68.829 45.142 47.757 1.00 21.35 112 VAL A N 1
ATOM 714 C CA . VAL A 1 98 ? 67.997 44.836 48.920 1.00 21.02 112 VAL A CA 1
ATOM 715 C C . VAL A 1 98 ? 67.041 43.723 48.524 1.00 26.39 112 VAL A C 1
ATOM 716 O O . VAL A 1 98 ? 66.194 43.913 47.639 1.00 24.47 112 VAL A O 1
ATOM 720 N N . LYS A 1 99 ? 67.167 42.567 49.170 1.00 22.41 113 LYS A N 1
ATOM 721 C CA . LYS A 1 99 ? 66.276 41.444 48.908 1.00 21.08 113 LYS A CA 1
ATOM 722 C C . LYS A 1 99 ? 65.174 41.426 49.963 1.00 24.35 113 LYS A C 1
ATOM 723 O O . LYS A 1 99 ? 65.454 41.271 51.156 1.00 25.31 113 LYS A O 1
ATOM 729 N N . TYR A 1 100 ? 63.927 41.590 49.524 1.00 20.54 114 TYR A N 1
ATOM 730 C CA . TYR A 1 100 ? 62.774 41.511 50.412 1.00 19.70 114 TYR A CA 1
ATOM 731 C C . TYR A 1 100 ? 62.184 40.109 50.365 1.00 23.15 114 TYR A C 1
ATOM 732 O O . TYR A 1 100 ? 62.224 39.441 49.330 1.00 23.90 114 TYR A O 1
ATOM 741 N N . VAL A 1 101 ? 61.641 39.658 51.495 1.00 21.26 115 VAL A N 1
ATOM 742 C CA . VAL A 1 101 ? 61.030 38.337 51.569 1.00 20.41 115 VAL A CA 1
ATOM 743 C C . VAL A 1 101 ? 59.610 38.466 52.096 1.00 21.47 115 VAL A C 1
ATOM 744 O O . VAL A 1 101 ? 59.283 39.399 52.833 1.00 23.20 115 VAL A O 1
ATOM 748 N N . ASN A 1 102 ? 58.768 37.495 51.736 1.00 22.67 116 ASN A N 1
ATOM 749 C CA . ASN A 1 102 ? 57.347 37.523 52.076 1.00 22.14 116 ASN A CA 1
ATOM 750 C C . ASN A 1 102 ? 56.721 38.837 51.624 1.00 21.70 116 ASN A C 1
ATOM 751 O O . ASN A 1 102 ? 56.235 39.631 52.428 1.00 22.89 116 ASN A O 1
ATOM 756 N N . VAL A 1 103 ? 56.755 39.083 50.320 1.00 25.57 117 VAL A N 1
ATOM 757 C CA . VAL A 1 103 ? 56.228 40.323 49.758 1.00 24.60 117 VAL A CA 1
ATOM 758 C C . VAL A 1 103 ? 54.739 40.115 49.500 1.00 28.09 117 VAL A C 1
ATOM 759 O O . VAL A 1 103 ? 54.379 39.190 48.755 1.00 25.41 117 VAL A O 1
ATOM 763 N N . PRO A 1 104 ? 53.861 40.915 50.095 1.00 22.73 118 PRO A N 1
ATOM 764 C CA . PRO A 1 104 ? 52.427 40.677 49.928 1.00 29.58 118 PRO A CA 1
ATOM 765 C C . PRO A 1 104 ? 51.989 41.028 48.516 1.00 30.66 118 PRO A C 1
ATOM 766 O O . PRO A 1 104 ? 52.603 41.851 47.833 1.00 26.24 118 PRO A O 1
ATOM 770 N N . VAL A 1 105 ? 50.937 40.359 48.068 1.00 30.12 119 VAL A N 1
ATOM 771 C CA . VAL A 1 105 ? 50.357 40.596 46.753 1.00 33.39 119 VAL A CA 1
ATOM 772 C C . VAL A 1 105 ? 49.155 41.512 46.923 1.00 30.14 119 VAL A C 1
ATOM 773 O O . VAL A 1 105 ? 48.437 41.433 47.929 1.00 31.49 119 VAL A O 1
ATOM 777 N N . GLY A 1 106 ? 48.960 42.414 45.963 1.00 29.46 120 GLY A N 1
ATOM 778 C CA . GLY A 1 106 ? 47.790 43.272 45.960 1.00 31.17 120 GLY A CA 1
ATOM 779 C C . GLY A 1 106 ? 47.774 44.329 47.035 1.00 35.79 120 GLY A C 1
ATOM 780 O O . GLY A 1 106 ? 46.700 44.777 47.438 1.00 34.39 120 GLY A O 1
ATOM 781 N N . GLU A 1 107 ? 48.939 44.764 47.501 1.00 30.05 121 GLU A N 1
ATOM 782 C CA . GLU A 1 107 ? 49.005 45.667 48.638 1.00 27.75 121 GLU A CA 1
ATOM 783 C C . GLU A 1 107 ? 50.050 46.733 48.348 1.00 28.51 121 GLU A C 1
ATOM 784 O O . GLU A 1 107 ? 51.179 46.402 47.980 1.00 29.81 121 GLU A O 1
ATOM 790 N N . ASN A 1 108 ? 49.672 47.999 48.477 1.00 26.51 122 ASN A N 1
ATOM 791 C CA . ASN A 1 108 ? 50.650 49.066 48.319 1.00 27.06 122 ASN A CA 1
ATOM 792 C C . ASN A 1 108 ? 51.648 49.002 49.467 1.00 23.98 122 ASN A C 1
ATOM 793 O O . ASN A 1 108 ? 51.256 48.896 50.629 1.00 24.65 122 ASN A O 1
ATOM 798 N N . THR A 1 109 ? 52.933 49.042 49.137 1.00 21.39 123 THR A N 1
ATOM 799 C CA . THR A 1 109 ? 53.986 48.981 50.149 1.00 23.16 123 THR A CA 1
ATOM 800 C C . THR A 1 109 ? 55.155 49.834 49.660 1.00 23.69 123 THR A C 1
ATOM 801 O O . THR A 1 109 ? 55.031 50.588 48.689 1.00 21.41 123 THR A O 1
ATOM 805 N N . TYR A 1 110 ? 56.292 49.744 50.348 1.00 20.40 124 TYR A N 1
ATOM 806 C CA . TYR A 1 110 ? 57.433 50.602 50.055 1.00 19.48 124 TYR A CA 1
ATOM 807 C C . TYR A 1 110 ? 58.718 49.795 50.101 1.00 20.47 124 TYR A C 1
ATOM 808 O O . TYR A 1 110 ? 58.819 48.816 50.841 1.00 18.64 124 TYR A O 1
ATOM 817 N N . ALA A 1 111 ? 59.699 50.239 49.321 1.00 19.16 125 ALA A N 1
ATOM 818 C CA . ALA A 1 111 ? 61.092 49.833 49.449 1.00 19.57 125 ALA A CA 1
ATOM 819 C C . ALA A 1 111 ? 61.925 51.070 49.754 1.00 18.42 125 ALA A C 1
ATOM 820 O O . ALA A 1 111 ? 61.508 52.200 49.481 1.00 20.34 125 ALA A O 1
ATOM 822 N N . SER A 1 112 ? 63.123 50.867 50.313 1.00 20.39 126 SER A N 1
ATOM 823 C CA . SER A 1 112 ? 63.927 52.027 50.670 1.00 16.86 126 SER A CA 1
ATOM 824 C C . SER A 1 112 ? 65.409 51.665 50.726 1.00 17.26 126 SER A C 1
ATOM 825 O O . SER A 1 112 ? 65.780 50.497 50.826 1.00 19.17 126 SER A O 1
ATOM 828 N N . VAL A 1 113 ? 66.242 52.704 50.618 1.00 16.99 127 VAL A N 1
ATOM 829 C CA A VAL A 1 113 ? 67.676 52.612 50.888 0.30 16.52 127 VAL A CA 1
ATOM 830 C CA B VAL A 1 113 ? 67.683 52.616 50.832 0.70 16.35 127 VAL A CA 1
ATOM 831 C C . VAL A 1 113 ? 68.106 53.941 51.468 1.00 18.29 127 VAL A C 1
ATOM 832 O O . VAL A 1 113 ? 67.395 54.943 51.373 1.00 18.38 127 VAL A O 1
ATOM 839 N N . TYR A 1 114 ? 69.280 53.950 52.109 1.00 16.69 128 TYR A N 1
ATOM 840 C CA . TYR A 1 114 ? 69.676 55.082 52.936 1.00 18.02 128 TYR A CA 1
ATOM 841 C C . TYR A 1 114 ? 71.133 55.460 52.718 1.00 19.07 128 TYR A C 1
ATOM 842 O O . TYR A 1 114 ? 71.975 54.611 52.407 1.00 19.99 128 TYR A O 1
ATOM 851 N N . LEU A 1 115 ? 71.419 56.749 52.905 1.00 17.87 129 LEU A N 1
ATOM 852 C CA . LEU A 1 115 ? 72.785 57.235 53.073 1.00 17.26 129 LEU A CA 1
ATOM 853 C C . LEU A 1 115 ? 72.918 57.865 54.448 1.00 20.56 129 LEU A C 1
ATOM 854 O O . LEU A 1 115 ? 72.010 58.557 54.916 1.00 17.98 129 LEU A O 1
ATOM 859 N N . SER A 1 116 ? 74.074 57.654 55.079 1.00 19.30 130 SER A N 1
ATOM 860 C CA . SER A 1 116 ? 74.315 58.136 56.419 1.00 19.20 130 SER A CA 1
ATOM 861 C C . SER A 1 116 ? 74.441 59.656 56.444 1.00 18.65 130 SER A C 1
ATOM 862 O O . SER A 1 116 ? 74.675 60.285 55.407 1.00 17.37 130 SER A O 1
ATOM 865 N N . PRO A 1 117 ? 74.344 60.268 57.634 1.00 19.57 131 PRO A N 1
ATOM 866 C CA . PRO A 1 117 ? 74.595 61.718 57.738 1.00 19.80 131 PRO A CA 1
ATOM 867 C C . PRO A 1 117 ? 75.966 62.145 57.246 1.00 19.39 131 PRO A C 1
ATOM 868 O O . PRO A 1 117 ? 76.082 63.204 56.608 1.00 19.53 131 PRO A O 1
ATOM 872 N N . SER A 1 118 ? 77.009 61.348 57.516 1.00 17.44 132 SER A N 1
ATOM 873 C CA . SER A 1 118 ? 78.340 61.723 57.068 1.00 16.40 132 SER A CA 1
ATOM 874 C C . SER A 1 118 ? 78.483 61.577 55.565 1.00 19.91 132 SER A C 1
ATOM 875 O O . SER A 1 118 ? 79.212 62.363 54.941 1.00 19.16 132 SER A O 1
ATOM 878 N N . SER A 1 119 ? 77.792 60.609 54.950 1.00 15.82 133 SER A N 1
ATOM 879 C CA . SER A 1 119 ? 77.821 60.551 53.489 1.00 18.59 133 SER A CA 1
ATOM 880 C C . SER A 1 119 ? 77.184 61.803 52.899 1.00 23.16 133 SER A C 1
ATOM 881 O O . SER A 1 119 ? 77.736 62.419 51.971 1.00 19.91 133 SER A O 1
ATOM 884 N N . VAL A 1 120 ? 76.041 62.217 53.450 1.00 19.61 134 VAL A N 1
ATOM 885 C CA . VAL A 1 120 ? 75.352 63.396 52.929 1.00 19.28 134 VAL A CA 1
ATOM 886 C C . VAL A 1 120 ? 76.184 64.654 53.160 1.00 20.55 134 VAL A C 1
ATOM 887 O O . VAL A 1 120 ? 76.315 65.508 52.267 1.00 21.59 134 VAL A O 1
ATOM 891 N N . LYS A 1 121 ? 76.757 64.799 54.356 1.00 18.30 135 LYS A N 1
ATOM 892 C CA . LYS A 1 121 ? 77.554 65.983 54.638 1.00 19.54 135 LYS A CA 1
ATOM 893 C C . LYS A 1 121 ? 78.819 66.014 53.789 1.00 22.49 135 LYS A C 1
ATOM 894 O O . LYS A 1 121 ? 79.261 67.089 53.367 1.00 22.83 135 LYS A O 1
ATOM 900 N N . ARG A 1 122 ? 79.419 64.847 53.528 1.00 17.62 136 ARG A N 1
ATOM 901 C CA . ARG A 1 122 ? 80.603 64.807 52.673 1.00 19.07 136 ARG A CA 1
ATOM 902 C C . ARG A 1 122 ? 80.261 65.196 51.240 1.00 25.35 136 ARG A C 1
ATOM 903 O O . ARG A 1 122 ? 80.986 65.976 50.609 1.00 22.44 136 ARG A O 1
ATOM 911 N N . ILE A 1 123 ? 79.156 64.669 50.713 1.00 18.47 137 ILE A N 1
ATOM 912 C CA . ILE A 1 123 ? 78.777 64.958 49.331 1.00 21.28 137 ILE A CA 1
ATOM 913 C C . ILE A 1 123 ? 78.428 66.434 49.165 1.00 22.32 137 ILE A C 1
ATOM 914 O O . ILE A 1 123 ? 78.849 67.081 48.197 1.00 23.52 137 ILE A O 1
ATOM 919 N N . THR A 1 124 ? 77.667 66.991 50.101 1.00 23.55 138 THR A N 1
ATOM 920 C CA . THR A 1 124 ? 77.057 68.304 49.906 1.00 26.32 138 THR A CA 1
ATOM 921 C C . THR A 1 124 ? 77.775 69.436 50.626 1.00 30.89 138 THR A C 1
ATOM 922 O O . THR A 1 124 ? 77.540 70.607 50.296 1.00 28.80 138 THR A O 1
ATOM 926 N N . GLY A 1 125 ? 78.608 69.125 51.611 1.00 23.62 139 GLY A N 1
ATOM 927 C CA . GLY A 1 125 ? 79.297 70.127 52.382 1.00 24.29 139 GLY A CA 1
ATOM 928 C C . GLY A 1 125 ? 78.585 70.605 53.629 1.00 26.04 139 GLY A C 1
ATOM 929 O O . GLY 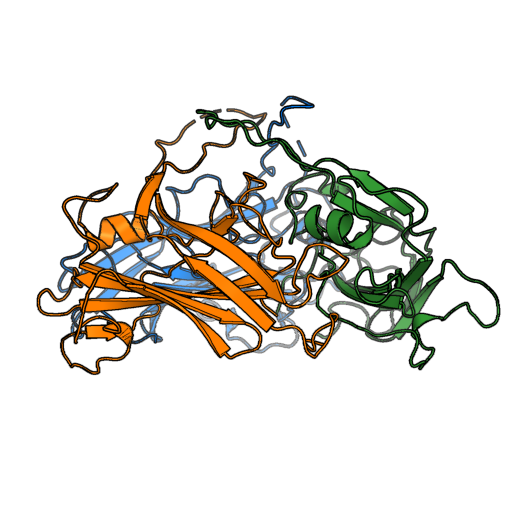A 1 125 ? 79.189 71.352 54.418 1.00 29.74 139 GLY A O 1
ATOM 930 N N . VAL A 1 126 ? 77.332 70.210 53.856 1.00 24.86 140 VAL A N 1
ATOM 931 C CA A VAL A 1 126 ? 76.583 70.655 55.023 0.50 27.18 140 VAL A CA 1
ATOM 932 C CA B VAL A 1 126 ? 76.584 70.654 55.025 0.50 27.17 140 VAL A CA 1
ATOM 933 C C . VAL A 1 126 ? 75.737 69.507 55.554 1.00 26.19 140 VAL A C 1
ATOM 934 O O . VAL A 1 126 ? 75.252 68.658 54.798 1.00 23.45 140 VAL A O 1
ATOM 941 N N . GLU A 1 127 ? 75.558 69.489 56.869 1.00 27.90 141 GLU A N 1
ATOM 942 C CA . GLU A 1 127 ? 74.654 68.519 57.461 1.00 32.42 141 GLU A CA 1
ATOM 943 C C . GLU A 1 127 ? 73.252 68.722 56.902 1.00 33.03 141 GLU A C 1
ATOM 944 O O . GLU A 1 127 ? 72.770 69.851 56.782 1.00 29.69 141 GLU A O 1
ATOM 950 N N . GLY A 1 128 ? 72.602 67.624 56.530 1.00 31.06 142 GLY A N 1
ATOM 951 C CA . GLY A 1 128 ? 71.278 67.709 55.960 1.00 35.29 142 GLY A CA 1
ATOM 952 C C . GLY A 1 128 ? 71.246 67.949 54.468 1.00 26.81 142 GLY A C 1
ATOM 953 O O . GLY A 1 128 ? 70.169 67.868 53.864 1.00 30.21 142 GLY A O 1
ATOM 954 N N . GLY A 1 129 ? 72.381 68.241 53.851 1.00 23.93 143 GLY A N 1
ATOM 955 C CA . GLY A 1 129 ? 72.425 68.426 52.421 1.00 22.76 143 GLY A CA 1
ATOM 956 C C . GLY A 1 129 ? 71.939 69.800 51.993 1.00 31.56 143 GLY A C 1
ATOM 957 O O . GLY A 1 129 ? 71.274 70.523 52.729 1.00 30.45 143 GLY A O 1
ATOM 958 N N . ARG A 1 130 ? 72.302 70.151 50.765 1.00 32.59 144 ARG A N 1
ATOM 959 C CA . ARG A 1 130 ? 71.863 71.376 50.119 1.00 41.45 144 ARG A CA 1
ATOM 960 C C . ARG A 1 130 ? 71.907 71.136 48.617 1.00 44.30 144 ARG A C 1
ATOM 961 O O . ARG A 1 130 ? 72.639 70.264 48.124 1.00 32.56 144 ARG A O 1
ATOM 969 N N . GLY A 1 131 ? 71.102 71.912 47.896 1.00 46.01 145 GLY A N 1
ATOM 970 C CA . GLY A 1 131 ? 70.998 71.769 46.454 1.00 48.47 145 GLY A CA 1
ATOM 971 C C . GLY A 1 131 ? 70.289 70.487 46.057 1.00 46.77 145 GLY A C 1
ATOM 972 O O . GLY A 1 131 ? 69.780 69.733 46.880 1.00 42.16 145 GLY A O 1
ATOM 973 N N . LYS A 1 132 ? 70.252 70.247 44.748 1.00 42.75 146 LYS A N 1
ATOM 974 C CA . LYS A 1 132 ? 69.757 68.974 44.230 1.00 50.43 146 LYS A CA 1
ATOM 975 C C . LYS A 1 132 ? 70.979 68.089 44.017 1.00 40.88 146 LYS A C 1
ATOM 976 O O . LYS A 1 132 ? 71.487 67.924 42.908 1.00 39.85 146 LYS A O 1
ATOM 982 N N . TRP A 1 133 ? 71.459 67.514 45.119 1.00 33.61 147 TRP A N 1
ATOM 983 C CA . TRP A 1 133 ? 72.705 66.771 45.074 1.00 27.83 147 TRP A CA 1
ATOM 984 C C . TRP A 1 133 ? 72.544 65.370 44.503 1.00 24.27 147 TRP A C 1
ATOM 985 O O . TRP A 1 133 ? 73.543 64.740 44.152 1.00 25.71 147 TRP A O 1
ATOM 996 N N . VAL A 1 134 ? 71.322 64.872 44.377 1.00 23.22 148 VAL A N 1
ATOM 997 C CA . VAL A 1 134 ? 71.088 63.593 43.726 1.00 21.34 148 VAL A CA 1
ATOM 998 C C . VAL A 1 134 ? 70.911 63.884 42.242 1.00 24.25 148 VAL A C 1
ATOM 999 O O . VAL A 1 134 ? 69.933 64.518 41.841 1.00 26.99 148 VAL A O 1
ATOM 1003 N N . LYS A 1 135 ? 71.855 63.414 41.429 1.00 24.97 149 LYS A N 1
ATOM 1004 C CA . LYS A 1 135 ? 71.869 63.757 40.009 1.00 26.96 149 LYS A CA 1
ATOM 1005 C C . LYS A 1 135 ? 71.127 62.743 39.145 1.00 27.18 149 LYS A C 1
ATOM 1006 O O . LYS A 1 135 ? 70.438 63.139 38.197 1.00 28.76 149 LYS A O 1
ATOM 1012 N N . TYR A 1 136 ? 71.260 61.445 39.436 1.00 24.19 150 TYR A N 1
ATOM 1013 C CA . TYR A 1 136 ? 70.537 60.393 38.730 1.00 23.05 150 TYR A CA 1
ATOM 1014 C C . TYR A 1 136 ? 70.055 59.350 39.723 1.00 24.42 150 TYR A C 1
ATOM 1015 O O . TYR A 1 136 ? 70.720 59.072 40.729 1.00 23.95 150 TYR A O 1
ATOM 1024 N N . GLN A 1 137 ? 68.916 58.741 39.408 1.00 22.46 151 GLN A N 1
ATOM 1025 C CA . GLN A 1 137 ? 68.343 57.683 40.235 1.00 22.47 151 GLN A CA 1
ATOM 1026 C C . GLN A 1 137 ? 67.840 56.551 39.354 1.00 24.64 151 GLN A C 1
ATOM 1027 O O . GLN A 1 137 ? 67.385 56.774 38.232 1.00 24.55 151 GLN A O 1
ATOM 1033 N N . GLY A 1 138 ? 67.903 55.332 39.887 1.00 19.54 152 GLY A N 1
ATOM 1034 C CA . GLY A 1 138 ? 67.355 54.176 39.207 1.00 23.54 152 GLY A CA 1
ATOM 1035 C C . GLY A 1 138 ? 67.033 53.089 40.201 1.00 27.15 152 GLY A C 1
ATOM 1036 O O . GLY A 1 138 ? 67.718 52.935 41.216 1.00 24.03 152 GLY A O 1
ATOM 1037 N N . VAL A 1 139 ? 65.970 52.338 39.913 1.00 23.16 153 VAL A N 1
ATOM 1038 C CA . VAL A 1 139 ? 65.566 51.179 40.703 1.00 20.00 153 VAL A CA 1
ATOM 1039 C C . VAL A 1 139 ? 65.164 50.078 39.735 1.00 25.68 153 VAL A C 1
ATOM 1040 O O . VAL A 1 139 ? 64.278 50.277 38.896 1.00 27.14 153 VAL A O 1
ATOM 1044 N N . VAL A 1 140 ? 65.797 48.920 39.857 1.00 23.21 154 VAL A N 1
ATOM 1045 C CA . VAL A 1 140 ? 65.473 47.743 39.061 1.00 25.59 154 VAL A CA 1
ATOM 1046 C C . VAL A 1 140 ? 64.998 46.663 40.015 1.00 27.25 154 VAL A C 1
ATOM 1047 O O . VAL A 1 140 ? 65.653 46.404 41.030 1.00 23.41 154 VAL A O 1
ATOM 1051 N N . VAL A 1 141 ? 63.856 46.045 39.704 1.00 21.75 155 VAL A N 1
ATOM 1052 C CA . VAL A 1 141 ? 63.275 44.996 40.538 1.00 25.90 155 VAL A CA 1
ATOM 1053 C C . VAL A 1 141 ? 63.362 43.674 39.791 1.00 31.23 155 VAL A C 1
ATOM 1054 O O . VAL A 1 141 ? 62.988 43.592 38.613 1.00 28.18 155 VAL A O 1
ATOM 1058 N N . GLU A 1 142 ? 63.824 42.635 40.479 1.00 24.18 156 GLU A N 1
ATOM 1059 C CA . GLU A 1 142 ? 63.926 41.305 39.903 1.00 26.72 156 GLU A CA 1
ATOM 1060 C C . GLU A 1 142 ? 63.085 40.312 40.696 1.00 32.49 156 GLU A C 1
ATOM 1061 O O . GLU A 1 142 ? 63.028 40.367 41.933 1.00 27.94 156 GLU A O 1
ATOM 1067 N N . TYR A 1 143 ? 62.408 39.423 39.973 1.00 29.84 157 TYR A N 1
ATOM 1068 C CA . TYR A 1 143 ? 61.744 38.268 40.558 1.00 32.52 157 TYR A CA 1
ATOM 1069 C C . TYR A 1 143 ? 62.333 37.024 39.915 1.00 38.25 157 TYR A C 1
ATOM 1070 O O . TYR A 1 143 ? 62.326 36.897 38.685 1.00 35.47 157 TYR A O 1
ATOM 1079 N N . ASN A 1 144 ? 62.850 36.119 40.747 1.00 34.70 158 ASN A N 1
ATOM 1080 C CA . ASN A 1 144 ? 63.466 34.878 40.273 1.00 37.24 158 ASN A CA 1
ATOM 1081 C C . ASN A 1 144 ? 64.565 35.158 39.248 1.00 41.57 158 ASN A C 1
ATOM 1082 O O . ASN A 1 144 ? 64.716 34.449 38.250 1.00 39.75 158 ASN A O 1
ATOM 1087 N N . GLY A 1 145 ? 65.329 36.223 39.479 1.00 33.19 159 GLY A N 1
ATOM 1088 C CA . GLY A 1 145 ? 66.454 36.527 38.618 1.00 35.77 159 GLY A CA 1
ATOM 1089 C C . GLY A 1 145 ? 66.121 37.201 37.306 1.00 37.70 159 GLY A C 1
ATOM 1090 O O . GLY A 1 145 ? 67.004 37.327 36.451 1.00 39.18 159 GLY A O 1
ATOM 1091 N N . LYS A 1 146 ? 64.882 37.641 37.110 1.00 37.36 160 LYS A N 1
ATOM 1092 C CA . LYS A 1 146 ? 64.489 38.333 35.892 1.00 38.36 160 LYS A CA 1
ATOM 1093 C C . LYS A 1 146 ? 63.928 39.698 36.248 1.00 34.00 160 LYS A C 1
ATOM 1094 O O . LYS A 1 146 ? 63.187 39.838 37.227 1.00 33.04 160 LYS A O 1
ATOM 1100 N N . ILE A 1 147 ? 64.281 40.697 35.445 1.00 33.33 161 ILE A N 1
ATOM 1101 C CA . ILE A 1 147 ? 63.822 42.059 35.684 1.00 31.85 161 ILE A CA 1
ATOM 1102 C C . ILE A 1 147 ? 62.324 42.140 35.419 1.00 39.45 161 ILE A C 1
ATOM 1103 O O . ILE A 1 147 ? 61.854 41.818 34.323 1.00 35.84 161 ILE A O 1
ATOM 1108 N N . VAL A 1 148 ? 61.567 42.583 36.421 1.00 28.37 162 VAL A N 1
ATOM 1109 C CA . VAL A 1 148 ? 60.126 42.766 36.276 1.00 29.43 162 VAL A CA 1
ATOM 1110 C C . VAL A 1 148 ? 59.693 44.224 36.354 1.00 34.41 162 VAL A C 1
ATOM 1111 O O . VAL A 1 148 ? 58.526 44.520 36.044 1.00 34.05 162 VAL A O 1
ATOM 1115 N N . ALA A 1 149 ? 60.571 45.144 36.748 1.00 26.03 163 ALA A N 1
ATOM 1116 C CA . ALA A 1 149 ? 60.183 46.548 36.763 1.00 24.71 163 ALA A CA 1
ATOM 1117 C C . ALA A 1 149 ? 61.436 47.404 36.832 1.00 30.08 163 ALA A C 1
ATOM 1118 O O . ALA A 1 149 ? 62.457 46.986 37.389 1.00 25.81 163 ALA A O 1
ATOM 1120 N N . THR A 1 150 ? 61.346 48.597 36.244 1.00 26.34 164 THR A N 1
ATOM 1121 C CA . THR A 1 150 ? 62.448 49.549 36.231 1.00 26.05 164 THR A CA 1
ATOM 1122 C C . THR A 1 150 ? 61.900 50.957 36.400 1.00 33.20 164 THR A C 1
ATOM 1123 O O . THR A 1 150 ? 60.950 51.351 35.717 1.00 28.26 164 THR A O 1
ATOM 1127 N N . TYR A 1 151 ? 62.491 51.701 37.326 1.00 21.48 165 TYR A N 1
ATOM 1128 C CA . TYR A 1 151 ? 62.277 53.125 37.476 1.00 24.66 165 TYR A CA 1
ATOM 1129 C C . TYR A 1 151 ? 63.596 53.822 37.187 1.00 25.49 165 TYR A C 1
ATOM 1130 O O . TYR A 1 151 ? 64.664 53.335 37.581 1.00 24.66 165 TYR A O 1
ATOM 1139 N N . SER A 1 152 ? 63.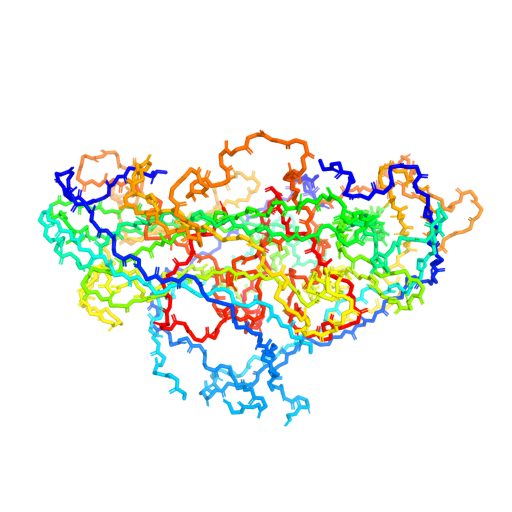519 54.959 36.496 1.00 21.97 166 SER A N 1
ATOM 1140 C CA . SER A 1 152 ? 64.674 55.816 36.281 1.00 24.27 166 SER A CA 1
ATOM 1141 C C . SER A 1 152 ? 64.229 57.266 36.319 1.00 25.68 166 SER A C 1
ATOM 1142 O O . SER A 1 152 ? 63.101 57.596 35.937 1.00 25.46 166 SER A O 1
ATOM 1145 N N . SER A 1 153 ? 65.121 58.128 36.805 1.00 21.82 167 SER A N 1
ATOM 1146 C CA . SER A 1 153 ? 64.914 59.566 36.750 1.00 25.78 167 SER A CA 1
ATOM 1147 C C . SER A 1 153 ? 65.086 60.120 35.342 1.00 27.82 167 SER A C 1
ATOM 1148 O O . SER A 1 153 ? 64.826 61.306 35.131 1.00 30.23 167 SER A O 1
ATOM 1151 N N . GLU A 1 154 ? 65.526 59.299 34.397 1.00 26.97 168 GLU A N 1
ATOM 1152 C CA . GLU A 1 154 ? 65.756 59.726 33.027 1.00 32.07 168 GLU A CA 1
ATOM 1153 C C . GLU A 1 154 ? 64.888 58.910 32.076 1.00 32.88 168 GLU A C 1
ATOM 1154 O O . GLU A 1 154 ? 64.449 57.807 32.402 1.00 27.85 168 GLU A O 1
ATOM 1160 N N . ARG A 1 155 ? 64.645 59.469 30.890 1.00 29.33 169 ARG A N 1
ATOM 1161 C CA . ARG A 1 155 ? 63.988 58.772 29.796 1.00 36.67 169 ARG A CA 1
ATOM 1162 C C . ARG A 1 155 ? 64.918 58.744 28.592 1.00 34.75 169 ARG A C 1
ATOM 1163 O O . ARG A 1 155 ? 65.916 59.463 28.541 1.00 33.63 169 ARG A O 1
ATOM 1171 N N . GLY A 1 156 ? 64.587 57.902 27.621 1.00 33.63 170 GLY A N 1
ATOM 1172 C CA . GLY A 1 156 ? 65.377 57.880 26.399 1.00 31.52 170 GLY A CA 1
ATOM 1173 C C . GLY A 1 156 ? 66.705 57.180 26.572 1.00 31.72 170 GLY A C 1
ATOM 1174 O O . GLY A 1 156 ? 66.816 56.200 27.316 1.00 29.87 170 GLY A O 1
ATOM 1175 N N . LYS A 1 157 ? 67.720 57.690 25.868 1.00 32.46 171 LYS A N 1
ATOM 1176 C CA . LYS A 1 157 ? 69.046 57.081 25.878 1.00 31.41 171 LYS A CA 1
ATOM 1177 C C . LYS A 1 157 ? 69.613 56.955 27.288 1.00 28.86 171 LYS A C 1
ATOM 1178 O O . LYS A 1 157 ? 70.348 56.002 27.583 1.00 36.30 171 LYS A O 1
ATOM 1184 N N . MET A 1 158 ? 69.296 57.906 28.161 1.00 28.70 172 MET A N 1
ATOM 1185 C CA . MET A 1 158 ? 69.816 57.931 29.521 1.00 32.93 172 MET A CA 1
ATOM 1186 C C . MET A 1 158 ? 68.946 57.172 30.510 1.00 37.26 172 MET A C 1
ATOM 1187 O O . MET A 1 158 ? 69.236 57.219 31.710 1.00 31.70 172 MET A O 1
ATOM 1192 N N . GLU A 1 159 ? 67.890 56.492 30.050 1.00 31.17 173 GLU A N 1
ATOM 1193 C CA . GLU A 1 159 ? 67.007 55.787 30.977 1.00 27.50 173 GLU A CA 1
ATOM 1194 C C . GLU A 1 159 ? 67.801 54.842 31.868 1.00 32.16 173 GLU A C 1
ATOM 1195 O O . GLU A 1 159 ? 67.776 54.948 33.102 1.00 31.67 173 GLU A O 1
ATOM 1201 N N . LYS A 1 160 ? 68.531 53.920 31.250 1.00 30.45 174 LYS A N 1
ATOM 1202 C CA . LYS A 1 160 ? 69.337 52.956 31.989 1.00 28.68 174 LYS A CA 1
ATOM 1203 C C . LYS A 1 160 ? 70.769 53.477 32.132 1.00 25.36 174 LYS A C 1
ATOM 1204 O O . LYS A 1 160 ? 71.745 52.846 31.723 1.00 30.83 174 LYS A O 1
ATOM 1210 N N . TRP A 1 161 ? 70.864 54.668 32.732 1.00 26.52 175 TRP A N 1
ATOM 1211 C CA . TRP A 1 161 ? 72.134 55.386 32.838 1.00 24.06 175 TRP A CA 1
ATOM 1212 C C . TRP A 1 161 ? 73.170 54.609 33.637 1.00 31.11 175 TRP A C 1
ATOM 1213 O O . TRP A 1 161 ? 74.370 54.844 33.468 1.00 28.18 175 TRP A O 1
ATOM 1224 N N . TRP A 1 162 ? 72.736 53.687 34.499 1.00 24.01 176 TRP A N 1
ATOM 1225 C CA . TRP A 1 162 ? 73.657 52.878 35.285 1.00 27.03 176 TRP A CA 1
ATOM 1226 C C . TRP A 1 162 ? 74.356 51.808 34.459 1.00 30.05 176 TRP A C 1
ATOM 1227 O O . TRP A 1 162 ? 75.258 51.151 34.985 1.00 32.93 176 TRP A O 1
ATOM 1238 N N . THR A 1 163 ? 73.957 51.600 33.201 1.00 31.06 177 THR A N 1
ATOM 1239 C CA . THR A 1 163 ? 74.645 50.673 32.307 1.00 34.69 177 THR A CA 1
ATOM 1240 C C . THR A 1 163 ? 75.632 51.375 31.387 1.00 39.67 177 THR A C 1
ATOM 1241 O O . THR A 1 163 ? 76.282 50.712 30.575 1.00 43.77 177 THR A O 1
ATOM 1245 N N . ILE A 1 164 ? 75.756 52.689 31.483 1.00 35.76 178 ILE A N 1
ATOM 1246 C CA . ILE A 1 164 ? 76.579 53.451 30.555 1.00 39.62 178 ILE A CA 1
ATOM 1247 C C . ILE A 1 164 ? 78.006 53.491 31.081 1.00 48.07 178 ILE A C 1
ATOM 1248 O O . ILE A 1 164 ? 78.259 53.997 32.180 1.00 46.25 178 ILE A O 1
ATOM 1253 N N . GLN A 1 165 ? 78.937 52.954 30.299 1.00 49.00 179 GLN A N 1
ATOM 1254 C CA . GLN A 1 165 ? 80.351 53.044 30.630 1.00 50.01 179 GLN A CA 1
ATOM 1255 C C . GLN A 1 165 ? 80.900 54.377 30.146 1.00 51.12 179 GLN A C 1
ATOM 1256 O O . GLN A 1 165 ? 80.771 54.723 28.968 1.00 51.66 179 GLN A O 1
ATOM 1262 N N . SER A 1 166 ? 81.507 55.126 31.062 1.00 44.89 180 SER A N 1
ATOM 1263 C CA . SER A 1 166 ? 82.061 56.437 30.760 1.00 51.02 180 SER A CA 1
ATOM 1264 C C . SER A 1 166 ? 83.071 56.778 31.838 1.00 54.53 180 SER A C 1
ATOM 1265 O O . SER A 1 166 ? 82.878 56.402 33.000 1.00 52.10 180 SER A O 1
ATOM 1268 N N . PRO A 1 167 ? 84.156 57.476 31.497 1.00 55.06 181 PRO A N 1
ATOM 1269 C CA . PRO A 1 167 ? 85.123 57.855 32.533 1.00 56.86 181 PRO A CA 1
ATOM 1270 C C . PRO A 1 167 ? 84.598 58.922 33.479 1.00 48.99 181 PRO A C 1
ATOM 1271 O O . PRO A 1 167 ? 85.178 59.102 34.557 1.00 55.21 181 PRO A O 1
ATOM 1275 N N . SER A 1 168 ? 83.517 59.623 33.126 1.00 47.25 182 SER A N 1
ATOM 1276 C CA . SER A 1 168 ? 82.957 60.653 33.990 1.00 46.77 182 SER A CA 1
ATOM 1277 C C . SER A 1 168 ? 81.984 60.103 35.033 1.00 38.30 182 SER A C 1
ATOM 1278 O O . SER A 1 168 ? 81.389 60.890 35.777 1.00 36.53 182 SER A O 1
ATOM 1281 N N . ILE A 1 169 ? 81.802 58.788 35.110 1.00 40.11 183 ILE A N 1
ATOM 1282 C CA . ILE A 1 169 ? 81.023 58.185 36.189 1.00 42.48 183 ILE A CA 1
ATOM 1283 C C . ILE A 1 169 ? 81.755 56.939 36.670 1.00 42.15 183 ILE A C 1
ATOM 1284 O O . ILE A 1 169 ? 82.172 56.100 35.866 1.00 43.72 183 ILE A O 1
ATOM 1289 N N . VAL A 1 170 ? 81.952 56.842 37.981 1.00 33.12 184 VAL A N 1
ATOM 1290 C CA . VAL A 1 170 ? 82.800 55.824 38.584 1.00 34.22 184 VAL A CA 1
ATOM 1291 C C . VAL A 1 170 ? 82.012 55.176 39.709 1.00 29.94 184 VAL A C 1
ATOM 1292 O O . VAL A 1 170 ? 81.464 55.882 40.560 1.00 28.27 184 VAL A O 1
ATOM 1296 N N . GLU A 1 171 ? 81.950 53.845 39.716 1.00 25.74 185 GLU A N 1
ATOM 1297 C CA . GLU A 1 171 ? 81.273 53.152 40.803 1.00 31.38 185 GLU A CA 1
ATOM 1298 C C . GLU A 1 171 ? 82.192 53.097 42.015 1.00 32.91 185 GLU A C 1
ATOM 1299 O O . GLU A 1 171 ? 83.408 52.950 41.874 1.00 32.01 185 GLU A O 1
ATOM 1305 N N . THR A 1 172 ? 81.616 53.241 43.209 1.00 29.34 186 THR A N 1
ATOM 1306 C CA . THR A 1 172 ? 82.397 53.125 44.433 1.00 27.10 186 THR A CA 1
ATOM 1307 C C . THR A 1 172 ? 81.570 52.434 45.507 1.00 28.07 186 THR A C 1
ATOM 1308 O O . THR A 1 172 ? 80.353 52.626 45.581 1.00 27.12 186 THR A O 1
ATOM 1312 N N . SER A 1 173 ? 82.238 51.610 46.316 1.00 27.98 187 SER A N 1
ATOM 1313 C CA . SER A 1 173 ? 81.632 51.077 47.531 1.00 25.80 187 SER A CA 1
ATOM 1314 C C . SER A 1 173 ? 81.756 52.032 48.707 1.00 25.01 187 SER A C 1
ATOM 1315 O O . SER A 1 173 ? 81.130 51.798 49.749 1.00 24.22 187 SER A O 1
ATOM 1318 N N . TYR A 1 174 ? 82.540 53.097 48.572 1.00 24.45 188 TYR A N 1
ATOM 1319 C CA . TYR A 1 174 ? 82.480 54.142 49.569 1.00 20.71 188 TYR A CA 1
ATOM 1320 C C . TYR A 1 174 ? 81.157 54.902 49.411 1.00 21.12 188 TYR A C 1
ATOM 1321 O O . TYR A 1 174 ? 80.385 54.653 48.485 1.00 22.70 188 TYR A O 1
ATOM 1330 N N . TYR A 1 175 ? 80.882 55.815 50.336 1.00 18.92 189 TYR A N 1
ATOM 1331 C CA . TYR A 1 175 ? 79.559 56.417 50.477 1.00 18.81 189 TYR A CA 1
ATOM 1332 C C . TYR A 1 175 ? 78.506 55.307 50.488 1.00 20.51 189 TYR A C 1
ATOM 1333 O O . TYR A 1 175 ? 77.618 55.277 49.626 1.00 21.87 189 TYR A O 1
ATOM 1342 N N . PRO A 1 176 ? 78.609 54.340 51.399 1.00 19.49 190 PRO A N 1
ATOM 1343 C CA . PRO A 1 176 ? 77.838 53.106 51.226 1.00 20.37 190 PRO A CA 1
ATOM 1344 C C . PRO A 1 176 ? 76.338 53.334 51.390 1.00 16.46 190 PRO A C 1
ATOM 1345 O O . PRO A 1 176 ? 75.887 53.984 52.335 1.00 19.05 190 PRO A O 1
ATOM 1349 N N . LEU A 1 177 ? 75.572 52.784 50.453 1.00 18.96 191 LEU A N 1
ATOM 1350 C CA . LEU A 1 177 ? 74.124 52.725 50.605 1.00 18.56 191 LEU A CA 1
ATOM 1351 C C . LEU A 1 177 ? 73.772 51.628 51.589 1.00 18.73 191 LEU A C 1
ATOM 1352 O O . LEU A 1 177 ? 74.393 50.560 51.591 1.00 22.19 191 LEU A O 1
ATOM 1357 N N . LEU A 1 178 ? 72.780 51.896 52.432 1.00 18.68 192 LEU A N 1
ATOM 1358 C CA . LEU A 1 178 ? 72.418 51.018 53.536 1.00 19.25 192 LEU A CA 1
ATOM 1359 C C . LEU A 1 178 ? 70.969 50.572 53.400 1.00 18.71 192 LEU A C 1
ATOM 1360 O O . LEU A 1 178 ? 70.109 51.379 53.016 1.00 19.75 192 LEU A O 1
ATOM 1365 N N . ASN A 1 179 ? 70.689 49.304 53.732 1.00 18.45 193 ASN A N 1
ATOM 1366 C CA . ASN A 1 179 ? 69.283 48.932 53.843 1.00 17.81 193 ASN A CA 1
ATOM 1367 C C . ASN A 1 179 ? 68.767 49.335 55.220 1.00 19.93 193 ASN A C 1
ATOM 1368 O O . ASN A 1 179 ? 69.535 49.736 56.099 1.00 18.34 193 ASN A O 1
ATOM 1373 N N . LYS A 1 180 ? 67.437 49.243 55.394 1.00 16.09 194 LYS A N 1
ATOM 1374 C CA . LYS A 1 180 ? 66.797 49.766 56.601 1.00 15.02 194 LYS A CA 1
ATOM 1375 C C . LYS A 1 180 ? 67.336 49.093 57.859 1.00 17.45 194 LYS A C 1
ATOM 1376 O O . LYS A 1 180 ? 67.452 49.730 58.916 1.00 17.61 194 LYS A O 1
ATOM 1382 N N . ASP A 1 181 ? 67.663 47.807 57.775 1.00 17.60 195 ASP A N 1
ATOM 1383 C CA . ASP A 1 181 ? 68.165 47.126 58.959 1.00 18.87 195 ASP A CA 1
ATOM 1384 C C . ASP A 1 181 ? 69.622 47.453 59.250 1.00 20.91 195 ASP A C 1
ATOM 1385 O O . ASP A 1 181 ? 70.144 47.019 60.285 1.00 25.80 195 ASP A O 1
ATOM 1390 N N . GLU A 1 182 ? 70.278 48.223 58.379 1.00 17.46 196 GLU A N 1
ATOM 1391 C CA . GLU A 1 182 ? 71.626 48.731 58.598 1.00 18.59 196 GLU A CA 1
ATOM 1392 C C . GLU A 1 182 ? 71.622 50.186 59.063 1.00 18.63 196 GLU A C 1
ATOM 1393 O O . GLU A 1 182 ? 72.650 50.869 58.954 1.00 18.63 196 GLU A O 1
ATOM 1399 N N . THR A 1 183 ? 70.494 50.669 59.567 1.00 17.93 197 THR A N 1
ATOM 1400 C CA . THR A 1 183 ? 70.311 52.046 60.004 1.00 15.25 197 THR A CA 1
ATOM 1401 C C . THR A 1 183 ? 69.608 52.055 61.347 1.00 17.68 197 THR A C 1
ATOM 1402 O O . THR A 1 183 ? 69.018 51.050 61.761 1.00 18.50 197 THR A O 1
ATOM 1406 N N . PRO A 1 184 ? 69.585 53.205 62.024 1.00 18.67 198 PRO A N 1
ATOM 1407 C CA . PRO A 1 184 ? 68.764 53.336 63.244 1.00 18.23 198 PRO A CA 1
ATOM 1408 C C . PRO A 1 184 ? 67.273 53.286 62.988 1.00 21.86 198 PRO A C 1
ATOM 1409 O O . PRO A 1 184 ? 66.510 53.279 63.957 1.00 20.11 198 PRO A O 1
ATOM 1413 N N . PHE A 1 185 ? 66.826 53.274 61.731 1.00 16.53 199 PHE A N 1
ATOM 1414 C CA . PHE A 1 185 ? 65.405 53.140 61.450 1.00 18.57 199 PHE A CA 1
ATOM 1415 C C . PHE A 1 185 ? 64.925 51.699 61.497 1.00 21.35 199 PHE A C 1
ATOM 1416 O O . PHE A 1 185 ? 63.728 51.471 61.327 1.00 19.01 199 PHE A O 1
ATOM 1424 N N . SER A 1 186 ? 65.821 50.746 61.781 1.00 19.78 200 SER A N 1
ATOM 1425 C CA . SER A 1 186 ? 65.519 49.326 61.604 1.00 16.00 200 SER A CA 1
ATOM 1426 C C . SER A 1 186 ? 64.221 48.898 62.300 1.00 17.81 200 SER A C 1
ATOM 1427 O O . SER A 1 186 ? 63.392 48.192 61.706 1.00 20.29 200 SER A O 1
ATOM 1430 N N . VAL A 1 187 ? 64.024 49.291 63.566 1.00 21.07 201 VAL A N 1
ATOM 1431 C CA . VAL A 1 187 ? 62.874 48.761 64.310 1.00 23.57 201 VAL A CA 1
ATOM 1432 C C . VAL A 1 187 ? 61.636 49.637 64.195 1.00 26.16 201 VAL A C 1
ATOM 1433 O O . VAL A 1 187 ? 60.614 49.328 64.822 1.00 26.46 201 VAL A O 1
ATOM 1437 N N . PHE A 1 188 ? 61.678 50.698 63.400 1.00 19.03 202 PHE A N 1
ATOM 1438 C CA . PHE A 1 188 ? 60.580 51.650 63.319 1.00 20.09 202 PHE A CA 1
ATOM 1439 C C . PHE A 1 188 ? 59.872 51.524 61.983 1.00 22.74 202 PHE A C 1
ATOM 1440 O O . PHE A 1 188 ? 60.435 51.016 61.011 1.00 23.07 202 PHE A O 1
ATOM 1448 N N . TRP A 1 189 ? 58.618 51.981 61.955 1.00 19.48 203 TRP A N 1
ATOM 1449 C CA . TRP A 1 189 ? 57.808 51.959 60.733 1.00 22.91 203 TRP A CA 1
ATOM 1450 C C . TRP A 1 189 ? 57.790 50.560 60.127 1.00 20.93 203 TRP A C 1
ATOM 1451 O O . TRP A 1 189 ? 57.914 50.381 58.909 1.00 22.55 203 TRP A O 1
ATOM 1462 N N . TYR A 1 190 ? 57.658 49.539 60.983 1.00 22.00 204 TYR A N 1
ATOM 1463 C CA A TYR A 1 190 ? 57.853 48.182 60.495 0.50 25.01 204 TYR A CA 1
ATOM 1464 C CA B TYR A 1 190 ? 57.849 48.176 60.500 0.50 25.01 204 TYR A CA 1
ATOM 1465 C C . TYR A 1 190 ? 56.765 47.778 59.506 1.00 27.92 204 TYR A C 1
ATOM 1466 O O . TYR A 1 190 ? 57.033 46.997 58.586 1.00 34.21 204 TYR A O 1
ATOM 1483 N N . ASP A 1 191 ? 55.554 48.322 59.648 1.00 22.34 205 ASP A N 1
ATOM 1484 C CA . ASP A 1 191 ? 54.463 47.961 58.746 1.00 28.93 205 ASP A CA 1
ATOM 1485 C C . ASP A 1 191 ? 54.588 48.586 57.359 1.00 25.20 205 ASP A C 1
ATOM 1486 O O . ASP A 1 191 ? 53.850 48.192 56.453 1.00 23.61 205 ASP A O 1
ATOM 1491 N N . ARG A 1 192 ? 55.509 49.524 57.159 1.00 20.78 206 ARG A N 1
ATOM 1492 C CA . ARG A 1 192 ? 55.573 50.248 55.892 1.00 18.01 206 ARG A CA 1
ATOM 1493 C C . ARG A 1 192 ? 56.313 49.480 54.801 1.00 22.38 206 ARG A C 1
ATOM 1494 O O . ARG A 1 192 ? 56.075 49.737 53.613 1.00 19.77 206 ARG A O 1
ATOM 1502 N N . TYR A 1 193 ? 57.175 48.534 55.161 1.00 19.07 207 TYR A N 1
ATOM 1503 C CA . TYR A 1 193 ? 58.031 47.828 54.221 1.00 18.69 207 TYR A CA 1
ATOM 1504 C C . TYR A 1 193 ? 57.916 46.330 54.448 1.00 21.50 207 TYR A C 1
ATOM 1505 O O . TYR A 1 193 ? 57.537 45.892 55.543 1.00 22.12 207 TYR A O 1
ATOM 1514 N N . PRO A 1 194 ? 58.255 45.512 53.449 1.00 22.15 208 PRO A N 1
ATOM 1515 C CA . PRO A 1 194 ? 58.391 44.072 53.698 1.00 20.30 208 PRO A CA 1
ATOM 1516 C C . PRO A 1 194 ? 59.654 43.783 54.499 1.00 21.65 208 PRO A C 1
ATOM 1517 O O . PRO A 1 194 ? 60.533 44.631 54.672 1.00 21.34 208 PRO A O 1
ATOM 1521 N N . GLU A 1 195 ? 59.727 42.544 54.975 1.00 21.71 209 GLU A N 1
ATOM 1522 C CA . GLU A 1 195 ? 60.912 42.039 55.659 1.00 21.40 209 GLU A CA 1
ATOM 1523 C C . GLU A 1 195 ? 62.107 41.983 54.706 1.00 22.15 209 GLU A C 1
ATOM 1524 O O . GLU A 1 195 ? 61.969 41.660 53.523 1.00 19.86 209 GLU A O 1
ATOM 1530 N N . ILE A 1 196 ? 63.296 42.308 55.223 1.00 18.84 210 ILE A N 1
ATOM 1531 C CA . ILE A 1 196 ? 64.534 42.279 54.448 1.00 18.13 210 ILE A CA 1
ATOM 1532 C C . ILE A 1 196 ? 65.273 40.984 54.748 1.00 21.20 210 ILE A C 1
ATOM 1533 O O . ILE A 1 196 ? 65.467 40.637 55.920 1.00 21.10 210 ILE A O 1
ATOM 1538 N N . MET A 1 197 ? 65.723 40.291 53.700 1.00 20.61 211 MET A N 1
ATOM 1539 C CA . MET A 1 197 ? 66.486 39.066 53.896 1.00 21.05 211 MET A CA 1
ATOM 1540 C C . MET A 1 197 ? 67.895 39.400 54.377 1.00 24.27 211 MET A C 1
ATOM 1541 O O . MET A 1 197 ? 68.587 40.218 53.768 1.00 27.20 211 MET A O 1
ATOM 1546 N N . ARG A 1 198 ? 68.317 38.765 55.468 1.00 25.23 212 ARG A N 1
ATOM 1547 C CA . ARG A 1 198 ? 69.621 39.042 56.069 1.00 33.79 212 ARG A CA 1
ATOM 1548 C C . ARG A 1 198 ? 70.739 38.489 55.183 1.00 36.30 212 ARG A C 1
ATOM 1549 O O . ARG A 1 198 ? 70.486 37.679 54.291 1.00 37.11 212 ARG A O 1
ATOM 1557 N N . PRO A 1 199 ? 71.998 38.927 55.402 1.00 38.53 213 PRO A N 1
ATOM 1558 C CA . PRO A 1 199 ? 73.100 38.500 54.522 1.00 46.13 213 PRO A CA 1
ATOM 1559 C C . PRO A 1 199 ? 73.339 36.988 54.500 1.00 47.12 213 PRO A C 1
ATOM 1560 O O . PRO A 1 199 ? 73.453 36.439 53.399 1.00 46.86 213 PRO A O 1
ATOM 1564 N N . HIS B 1 8 ? 90.554 32.038 64.641 1.00 62.24 22 HIS B N 1
ATOM 1565 C CA . HIS B 1 8 ? 91.160 31.117 65.600 1.00 64.03 22 HIS B CA 1
ATOM 1566 C C . HIS B 1 8 ? 90.082 30.496 66.488 1.00 63.61 22 HIS B C 1
ATOM 1567 O O . HIS B 1 8 ? 89.717 31.057 67.525 1.00 49.85 22 HIS B O 1
ATOM 1574 N N . MET B 1 9 ? 89.582 29.326 66.076 1.00 67.67 23 MET B N 1
ATOM 1575 C CA . MET B 1 9 ? 88.417 28.700 66.692 1.00 63.68 23 MET B CA 1
ATOM 1576 C C . MET B 1 9 ? 88.770 27.456 67.504 1.00 64.42 23 MET B C 1
ATOM 1577 O O . MET B 1 9 ? 87.880 26.668 67.850 1.00 59.62 23 MET B O 1
ATOM 1582 N N . GLN B 1 10 ? 90.049 27.261 67.809 1.00 58.10 24 GLN B N 1
ATOM 1583 C CA . GLN B 1 10 ? 90.444 26.198 68.718 1.00 59.01 24 GLN B CA 1
ATOM 1584 C C . GLN B 1 10 ? 89.959 26.525 70.127 1.00 55.67 24 GLN B C 1
ATOM 1585 O O . GLN B 1 10 ? 89.782 27.692 70.487 1.00 51.95 24 GLN B O 1
ATOM 1591 N N . THR B 1 11 ? 89.722 25.482 70.924 1.00 52.70 25 THR B N 1
ATOM 1592 C CA . THR B 1 11 ? 89.315 25.704 72.305 1.00 48.31 25 THR B CA 1
ATOM 1593 C C . THR B 1 11 ? 90.382 26.499 73.052 1.00 51.15 25 THR B C 1
ATOM 1594 O O . THR B 1 11 ? 91.586 26.290 72.867 1.00 49.79 25 THR B O 1
ATOM 1598 N N . THR B 1 12 ? 89.932 27.458 73.860 1.00 41.73 26 THR B N 1
ATOM 1599 C CA . THR B 1 12 ? 90.800 28.157 74.800 1.00 41.29 26 THR B CA 1
ATOM 1600 C C . THR B 1 12 ? 90.827 27.466 76.149 1.00 41.41 26 THR B C 1
ATOM 1601 O O . THR B 1 12 ? 91.518 27.928 77.066 1.00 37.51 26 THR B O 1
ATOM 1605 N N . SER B 1 13 ? 90.084 26.377 76.278 1.00 43.84 27 SER B N 1
ATOM 1606 C CA . SER B 1 13 ? 89.877 25.674 77.523 1.00 40.99 27 SER B CA 1
ATOM 1607 C C . SER B 1 13 ? 90.827 24.485 77.623 1.00 41.73 27 SER B C 1
ATOM 1608 O O . SER B 1 13 ? 91.708 24.277 76.787 1.00 44.51 27 SER B O 1
ATOM 1611 N N . ASN B 1 14 ? 90.639 23.698 78.666 1.00 43.76 28 ASN B N 1
ATOM 1612 C CA . ASN B 1 14 ? 91.239 22.381 78.795 1.00 38.69 28 ASN B CA 1
ATOM 1613 C C . ASN B 1 14 ? 90.845 21.558 77.569 1.00 35.28 28 ASN B C 1
ATOM 1614 O O . ASN B 1 14 ? 89.658 21.269 77.368 1.00 34.06 28 ASN B O 1
ATOM 1619 N N . PRO B 1 15 ? 91.797 21.170 76.717 1.00 39.73 29 PRO B N 1
ATOM 1620 C CA . PRO B 1 15 ? 91.427 20.443 75.490 1.00 42.82 29 PRO B CA 1
ATOM 1621 C C . PRO B 1 15 ? 90.809 19.079 75.762 1.00 35.47 29 PRO B C 1
ATOM 1622 O O . PRO B 1 15 ? 90.101 18.551 74.899 1.00 36.64 29 PRO B O 1
ATOM 1626 N N . ARG B 1 16 ? 91.037 18.509 76.942 1.00 38.00 30 ARG B N 1
ATOM 1627 C CA . ARG B 1 16 ? 90.381 17.271 77.337 1.00 35.72 30 ARG B CA 1
ATOM 1628 C C . ARG B 1 16 ? 88.958 17.474 77.846 1.00 33.90 30 ARG B C 1
ATOM 1629 O O . ARG B 1 16 ? 88.255 16.480 78.058 1.00 30.93 30 ARG B O 1
ATOM 1637 N N . MET B 1 17 ? 88.521 18.717 78.062 1.00 29.72 31 MET B N 1
ATOM 1638 C CA . MET B 1 17 ? 87.203 18.940 78.653 1.00 25.11 31 MET B CA 1
ATOM 1639 C C . MET B 1 17 ? 86.100 18.349 77.787 1.00 24.18 31 MET B C 1
ATOM 1640 O O . MET B 1 17 ? 86.110 18.468 76.557 1.00 26.55 31 MET B O 1
ATOM 1645 N N . GLN B 1 18 ? 85.144 17.698 78.439 1.00 19.77 32 GLN B N 1
ATOM 1646 C CA . GLN B 1 18 ? 83.959 17.182 77.780 1.00 20.55 32 GLN B CA 1
ATOM 1647 C C . GLN B 1 18 ? 82.755 17.891 78.374 1.00 20.16 32 GLN B C 1
ATOM 1648 O O . GLN B 1 18 ? 82.789 18.328 79.525 1.00 21.37 32 GLN B O 1
ATOM 1654 N N . VAL B 1 19 ? 81.698 18.007 77.578 1.00 19.47 33 VAL B N 1
ATOM 1655 C CA . VAL B 1 19 ? 80.544 18.827 77.916 1.00 23.07 33 VAL B CA 1
ATOM 1656 C C . VAL B 1 19 ? 79.292 17.981 77.794 1.00 21.42 33 VAL B C 1
ATOM 1657 O O . VAL B 1 19 ? 79.176 17.144 76.887 1.00 25.57 33 VAL B O 1
ATOM 1661 N N . ARG B 1 20 ? 78.358 18.191 78.715 1.00 19.13 34 ARG B N 1
ATOM 1662 C CA . ARG B 1 20 ? 77.048 17.576 78.668 1.00 21.88 34 ARG B CA 1
ATOM 1663 C C . ARG B 1 20 ? 75.991 18.673 78.700 1.00 25.87 34 ARG B C 1
ATOM 1664 O O . ARG B 1 20 ? 76.119 19.656 79.433 1.00 24.62 34 ARG B O 1
ATOM 1672 N N . VAL B 1 21 ? 74.956 18.514 77.892 1.00 20.47 35 VAL B N 1
ATOM 1673 C CA . VAL B 1 21 ? 73.894 19.504 77.798 1.00 21.21 35 VAL B CA 1
ATOM 1674 C C . VAL B 1 21 ? 72.575 18.810 78.083 1.00 23.24 35 VAL B C 1
ATOM 1675 O O . VAL B 1 21 ? 72.259 17.792 77.461 1.00 29.67 35 VAL B O 1
ATOM 1679 N N . SER B 1 22 ? 71.830 19.343 79.044 1.00 24.77 36 SER B N 1
ATOM 1680 C CA . SER B 1 22 ? 70.470 18.907 79.327 1.00 25.12 36 SER B CA 1
ATOM 1681 C C . SER B 1 22 ? 69.500 19.851 78.629 1.00 30.95 36 SER B C 1
ATOM 1682 O O . SER B 1 22 ? 69.524 21.055 78.885 1.00 29.82 36 SER B O 1
ATOM 1685 N N . LEU B 1 23 ? 68.649 19.306 77.759 1.00 29.35 37 LEU B N 1
ATOM 1686 C CA . LEU B 1 23 ? 67.643 20.083 77.042 1.00 28.90 37 LEU B CA 1
ATOM 1687 C C . LEU B 1 23 ? 66.256 19.782 77.587 1.00 32.07 37 LEU B C 1
ATOM 1688 O O . LEU B 1 23 ? 65.958 18.640 77.945 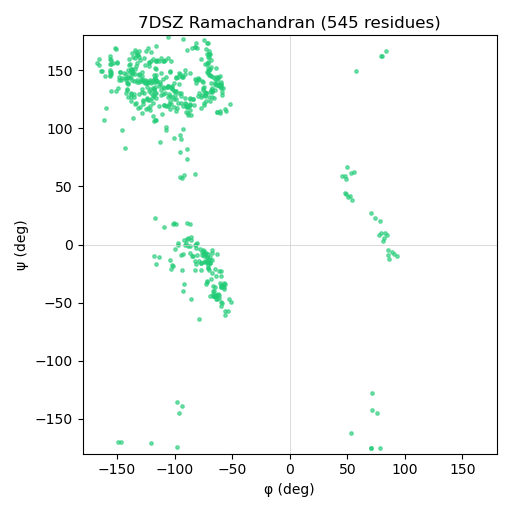1.00 29.31 37 LEU B O 1
ATOM 1693 N N . GLU B 1 24 ? 65.404 20.800 77.623 1.00 26.81 38 GLU B N 1
ATOM 1694 C CA . GLU B 1 24 ? 63.974 20.613 77.836 1.00 26.44 38 GLU B CA 1
ATOM 1695 C C . GLU B 1 24 ? 63.282 20.637 76.469 1.00 25.83 38 GLU B C 1
ATOM 1696 O O . GLU B 1 24 ? 63.797 20.001 75.550 1.00 26.82 38 GLU B O 1
ATOM 1702 N N . LYS B 1 25 ? 62.166 21.328 76.286 1.00 25.98 39 LYS B N 1
ATOM 1703 C CA . LYS B 1 25 ? 61.434 21.254 75.029 1.00 29.72 39 LYS B CA 1
ATOM 1704 C C . LYS B 1 25 ? 61.420 22.617 74.353 1.00 23.82 39 LYS B C 1
ATOM 1705 O O . LYS B 1 25 ? 61.492 23.658 75.014 1.00 23.31 39 LYS B O 1
ATOM 1711 N N . LEU B 1 26 ? 61.343 22.602 73.028 1.00 21.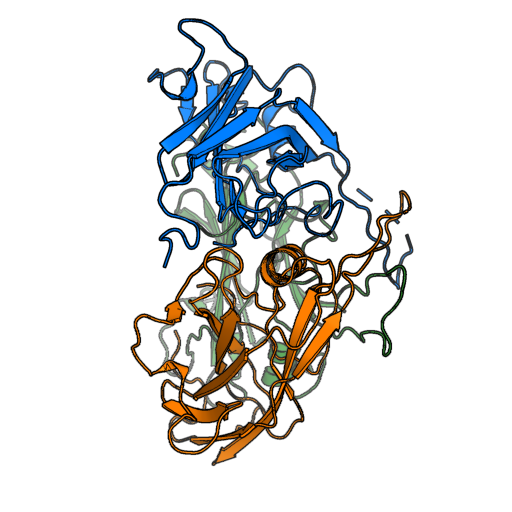69 40 LEU B N 1
ATOM 1712 C CA . LEU B 1 26 ? 61.128 23.839 72.294 1.00 20.38 40 LEU B CA 1
ATOM 1713 C C . LEU B 1 26 ? 59.653 24.209 72.376 1.00 23.89 40 LEU B C 1
ATOM 1714 O O . LEU B 1 26 ? 58.785 23.368 72.123 1.00 26.15 40 LEU B O 1
ATOM 1719 N N . SER B 1 27 ? 59.359 25.459 72.738 1.00 22.39 41 SER B N 1
ATOM 1720 C CA . SER B 1 27 ? 57.979 25.915 72.864 1.00 23.99 41 SER B CA 1
ATOM 1721 C C . SER B 1 27 ? 57.803 27.230 72.126 1.00 24.12 41 SER B C 1
ATOM 1722 O O . SER B 1 27 ? 58.702 28.070 72.123 1.00 22.96 41 SER B O 1
ATOM 1725 N N . LEU B 1 28 ? 56.619 27.420 71.550 1.00 24.81 42 LEU B N 1
ATOM 1726 C CA . LEU B 1 28 ? 56.309 28.631 70.791 1.00 22.86 42 LEU B CA 1
ATOM 1727 C C . LEU B 1 28 ? 55.614 29.669 71.663 1.00 25.49 42 LEU B C 1
ATOM 1728 O O . LEU B 1 28 ? 54.636 29.362 72.350 1.00 25.25 42 LEU B O 1
ATOM 1733 N N . TYR B 1 29 ? 56.112 30.903 71.616 1.00 25.81 43 TYR B N 1
ATOM 1734 C CA . TYR B 1 29 ? 55.455 32.056 72.215 1.00 28.49 43 TYR B CA 1
ATOM 1735 C C . TYR B 1 29 ? 55.218 33.080 71.116 1.00 31.29 43 TYR B C 1
ATOM 1736 O O . TYR B 1 29 ? 56.135 33.389 70.350 1.00 30.18 43 TYR B O 1
ATOM 1745 N N . MET B 1 30 ? 54.004 33.611 71.043 1.00 28.73 44 MET B N 1
ATOM 1746 C CA . MET B 1 30 ? 53.716 34.729 70.154 1.00 29.73 44 MET B CA 1
ATOM 1747 C C . MET B 1 30 ? 53.957 36.011 70.935 1.00 33.51 44 MET B C 1
ATOM 1748 O O . MET B 1 30 ? 53.339 36.231 71.979 1.00 37.32 44 MET B O 1
ATOM 1753 N N . ARG B 1 31 ? 54.863 36.849 70.437 1.00 32.14 45 ARG B N 1
ATOM 1754 C CA . ARG B 1 31 ? 55.319 38.023 71.163 1.00 35.87 45 ARG B CA 1
ATOM 1755 C C . ARG B 1 31 ? 55.192 39.240 70.265 1.00 36.15 45 ARG B C 1
ATOM 1756 O O . ARG B 1 31 ? 55.544 39.186 69.083 1.00 34.44 45 ARG B O 1
ATOM 1764 N N . GLN B 1 32 ? 54.635 40.320 70.804 1.00 38.66 46 GLN B N 1
ATOM 1765 C CA A GLN B 1 32 ? 54.457 41.537 70.025 0.50 41.31 46 GLN B CA 1
ATOM 1766 C CA B GLN B 1 32 ? 54.464 41.515 69.996 0.50 41.30 46 GLN B CA 1
ATOM 1767 C C . GLN B 1 32 ? 55.792 42.244 69.850 1.00 37.76 46 GLN B C 1
ATOM 1768 O O . GLN B 1 32 ? 56.640 42.225 70.745 1.00 35.47 46 GLN B O 1
ATOM 1779 N N . SER B 1 33 ? 55.977 42.863 68.696 1.00 41.33 47 SER B N 1
ATOM 1780 C CA . SER B 1 33 ? 57.202 43.619 68.479 1.00 48.00 47 SER B CA 1
ATOM 1781 C C . SER B 1 33 ? 57.193 44.831 69.399 1.00 51.79 47 SER B C 1
ATOM 1782 O O . SER B 1 33 ? 56.155 45.494 69.531 1.00 50.24 47 SER B O 1
ATOM 1785 N N . PRO B 1 34 ? 58.298 45.130 70.073 1.00 46.10 48 PRO B N 1
ATOM 1786 C CA . PRO B 1 34 ? 58.318 46.291 70.966 1.00 45.97 48 PRO B CA 1
ATOM 1787 C C . PRO B 1 34 ? 58.062 47.569 70.186 1.00 35.05 48 PRO B C 1
ATOM 1788 O O . PRO B 1 34 ? 58.565 47.755 69.075 1.00 44.23 48 PRO B O 1
ATOM 1792 N N . ASN B 1 35 ? 57.237 48.435 70.756 1.00 45.46 49 ASN B N 1
ATOM 1793 C CA . ASN B 1 35 ? 57.128 49.808 70.279 1.00 39.39 49 ASN B CA 1
ATOM 1794 C C . ASN B 1 35 ? 58.114 50.616 71.107 1.00 33.50 49 ASN B C 1
ATOM 1795 O O . ASN B 1 35 ? 57.839 50.961 72.257 1.00 36.16 49 ASN B O 1
ATOM 1800 N N . VAL B 1 36 ? 59.287 50.880 70.537 1.00 36.21 50 VAL B N 1
ATOM 1801 C CA . VAL B 1 36 ? 60.291 51.677 71.228 1.00 29.97 50 VAL B CA 1
ATOM 1802 C C . VAL B 1 36 ? 59.858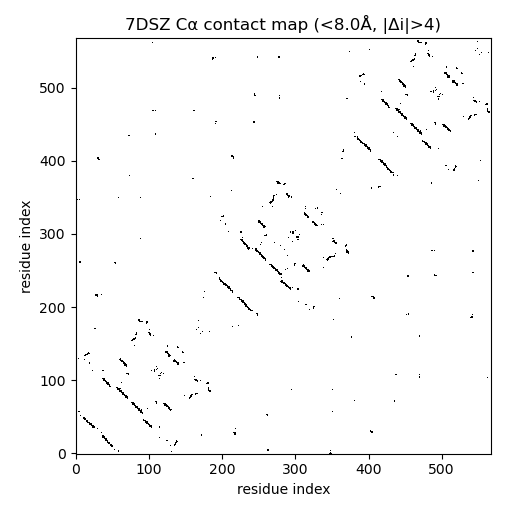 53.136 71.222 1.00 33.09 50 VAL B C 1
ATOM 1803 O O . VAL B 1 36 ? 59.512 53.690 70.171 1.00 32.92 50 VAL B O 1
ATOM 1807 N N . LEU B 1 37 ? 59.904 53.777 72.389 1.00 30.07 51 LEU B N 1
ATOM 1808 C CA . LEU B 1 37 ? 59.486 55.174 72.504 1.00 33.01 51 LEU B CA 1
ATOM 1809 C C . LEU B 1 37 ? 60.601 56.124 72.089 1.00 34.61 51 LEU B C 1
ATOM 1810 O O . LEU B 1 37 ? 61.775 55.891 72.391 1.00 29.29 51 LEU B O 1
ATOM 1815 N N . THR B 1 38 ? 60.223 57.221 71.423 1.00 33.25 52 THR B N 1
ATOM 1816 C CA . THR B 1 38 ? 61.176 58.234 70.984 1.00 32.23 52 THR B CA 1
ATOM 1817 C C . THR B 1 38 ? 60.751 59.611 71.481 1.00 41.39 52 THR B C 1
ATOM 1818 O O . THR B 1 38 ? 59.590 59.838 71.831 1.00 40.34 52 THR B O 1
ATOM 1822 N N . GLN B 1 39 ? 61.720 60.534 71.495 1.00 43.65 53 GLN B N 1
ATOM 1823 C CA . GLN B 1 39 ? 61.474 61.882 72.010 1.00 51.31 53 GLN B CA 1
ATOM 1824 C C . GLN B 1 39 ? 60.439 62.616 71.167 1.00 56.62 53 GLN B C 1
ATOM 1825 O O . GLN B 1 39 ? 59.509 63.233 71.700 1.00 65.31 53 GLN B O 1
ATOM 1831 N N . ASP B 1 40 ? 60.585 62.561 69.842 1.00 60.44 54 ASP B N 1
ATOM 1832 C CA . ASP B 1 40 ? 59.634 63.182 68.919 1.00 70.07 54 ASP B CA 1
ATOM 1833 C C . ASP B 1 40 ? 58.429 62.264 68.692 1.00 73.53 54 ASP B C 1
ATOM 1834 O O . ASP B 1 40 ? 58.140 61.829 67.576 1.00 77.43 54 ASP B O 1
ATOM 1839 N N . ASP B 1 41 ? 57.725 61.972 69.787 1.00 71.32 55 ASP B N 1
ATOM 1840 C CA . ASP B 1 41 ? 56.537 61.119 69.746 1.00 70.46 55 ASP B CA 1
ATOM 1841 C C . ASP B 1 41 ? 56.839 59.783 69.071 1.00 74.48 55 ASP B C 1
ATOM 1842 O O . ASP B 1 41 ? 56.404 59.537 67.942 1.00 78.13 55 ASP B O 1
ATOM 1847 N N . LEU B 1 45 ? 51.408 55.785 66.730 1.00 67.55 59 LEU B N 1
ATOM 1848 C CA . LEU B 1 45 ? 51.911 54.528 67.283 1.00 77.97 59 LEU B CA 1
ATOM 1849 C C . LEU B 1 45 ? 51.278 53.329 66.576 1.00 77.45 59 LEU B C 1
ATOM 1850 O O . LEU B 1 45 ? 50.061 53.142 66.639 1.00 78.55 59 LEU B O 1
ATOM 1855 N N . PRO B 1 46 ? 52.098 52.514 65.914 1.00 78.27 60 PRO B N 1
ATOM 1856 C CA . PRO B 1 46 ? 51.556 51.401 65.124 1.00 74.84 60 PRO B CA 1
ATOM 1857 C C . PRO B 1 46 ? 50.995 50.302 66.012 1.00 67.90 60 PRO B C 1
ATOM 1858 O O . PRO B 1 46 ? 51.354 50.160 67.183 1.00 68.33 60 PRO B O 1
ATOM 1862 N N . LYS B 1 47 ? 50.095 49.519 65.436 1.00 67.57 61 LYS B N 1
ATOM 1863 C CA . LYS B 1 47 ? 49.629 48.320 66.120 1.00 71.83 61 LYS B CA 1
ATOM 1864 C C . LYS B 1 47 ? 50.727 47.267 66.040 1.00 67.86 61 LYS B C 1
ATOM 1865 O O . LYS B 1 47 ? 51.145 46.904 64.930 1.00 59.96 61 LYS B O 1
ATOM 1871 N N . PRO B 1 48 ? 51.246 46.780 67.166 1.00 60.85 62 PRO B N 1
ATOM 1872 C CA . PRO B 1 48 ? 52.353 45.818 67.103 1.00 57.30 62 PRO B CA 1
ATOM 1873 C C . PRO B 1 48 ? 51.920 44.520 66.435 1.00 59.22 62 PRO B C 1
ATOM 1874 O O . PRO B 1 48 ? 50.823 44.008 66.674 1.00 59.82 62 PRO B O 1
ATOM 1878 N N . LYS B 1 49 ? 52.787 44.003 65.573 1.00 49.74 63 LYS B N 1
ATOM 1879 C CA . LYS B 1 49 ? 52.569 42.694 64.983 1.00 42.93 63 LYS B CA 1
ATOM 1880 C C . LYS B 1 49 ? 53.183 41.613 65.870 1.00 38.51 63 LYS B C 1
ATOM 1881 O O . LYS B 1 49 ? 53.957 41.892 66.786 1.00 39.23 63 LYS B O 1
ATOM 1887 N N . LYS B 1 50 ? 52.823 40.363 65.587 1.00 33.76 64 LYS B N 1
ATOM 1888 C CA . LYS B 1 50 ? 53.133 39.233 66.454 1.00 37.02 64 LYS B CA 1
ATOM 1889 C C . LYS B 1 50 ? 54.251 38.393 65.848 1.00 24.50 64 LYS B C 1
ATOM 1890 O O . LYS B 1 50 ? 54.100 37.851 64.747 1.00 30.94 64 LYS B O 1
ATOM 1896 N N . TRP B 1 51 ? 55.362 38.283 66.572 1.00 28.28 65 TRP B N 1
ATOM 1897 C CA . TRP B 1 51 ? 56.482 37.432 66.191 1.00 27.00 65 TRP B CA 1
ATOM 1898 C C . TRP B 1 51 ? 56.319 36.042 66.791 1.00 21.21 65 TRP B C 1
ATOM 1899 O O . TRP B 1 51 ? 55.781 35.885 67.887 1.00 28.07 65 TRP B O 1
ATOM 1910 N N . ALA B 1 52 ? 56.795 35.032 66.063 1.00 19.94 66 ALA B N 1
ATOM 1911 C CA . ALA B 1 52 ? 56.916 33.685 66.615 1.00 22.31 66 ALA B CA 1
ATOM 1912 C C . ALA B 1 52 ? 58.258 33.573 67.326 1.00 23.29 66 ALA B C 1
ATOM 1913 O O . ALA B 1 52 ? 59.307 33.745 66.699 1.00 25.09 66 ALA B O 1
ATOM 1915 N N . ASP B 1 53 ? 58.223 33.279 68.624 1.00 23.17 67 ASP B N 1
ATOM 1916 C CA . ASP B 1 53 ? 59.411 33.162 69.468 1.00 22.54 67 ASP B CA 1
ATOM 1917 C C . ASP B 1 53 ? 59.481 31.726 69.971 1.00 24.15 67 ASP B C 1
ATOM 1918 O O . ASP B 1 53 ? 58.683 31.337 70.828 1.00 24.82 67 ASP B O 1
ATOM 1923 N N . PHE B 1 54 ? 60.418 30.945 69.426 1.00 22.81 68 PHE B N 1
ATOM 1924 C CA . PHE B 1 54 ? 60.646 29.563 69.837 1.00 20.40 68 PHE B CA 1
ATOM 1925 C C . PHE B 1 54 ? 61.763 29.540 70.882 1.00 23.29 68 PHE B C 1
ATOM 1926 O O . PHE B 1 54 ? 62.881 29.977 70.597 1.00 21.50 68 PHE B O 1
ATOM 1934 N N . GLU B 1 55 ? 61.470 29.010 72.076 1.00 19.51 69 GLU B N 1
ATOM 1935 C CA . GLU B 1 55 ? 62.410 28.996 73.190 1.00 20.31 69 GLU B CA 1
ATOM 1936 C C . GLU B 1 55 ? 62.632 27.576 73.677 1.00 23.49 69 GLU B C 1
ATOM 1937 O O . GLU B 1 55 ? 61.681 26.790 73.768 1.00 19.56 69 GLU B O 1
ATOM 1943 N N . ILE B 1 56 ? 63.871 27.246 74.035 1.00 21.40 70 ILE B N 1
ATOM 1944 C CA . ILE B 1 56 ? 64.180 25.947 74.617 1.00 18.81 70 ILE B CA 1
ATOM 1945 C C . ILE B 1 56 ? 65.095 26.141 75.825 1.00 19.27 70 ILE B C 1
ATOM 1946 O O . ILE B 1 56 ? 66.196 26.691 75.697 1.00 19.86 70 ILE B O 1
ATOM 1951 N N . PRO B 1 57 ? 64.693 25.712 77.018 1.00 22.16 71 PRO B N 1
ATOM 1952 C CA . PRO B 1 57 ? 65.605 25.734 78.164 1.00 22.13 71 PRO B CA 1
ATOM 1953 C C . PRO B 1 57 ? 66.708 24.703 78.008 1.00 22.22 71 PRO B C 1
ATOM 1954 O O . PRO B 1 57 ? 66.492 23.604 77.488 1.00 19.86 71 PRO B O 1
ATOM 1958 N N . PHE B 1 58 ? 67.896 25.046 78.505 1.00 19.89 72 PHE B N 1
ATOM 1959 C CA . PHE B 1 58 ? 68.967 24.062 78.558 1.00 21.90 72 PHE B CA 1
ATOM 1960 C C . PHE B 1 58 ? 69.889 24.382 79.720 1.00 22.74 72 PHE B C 1
ATOM 1961 O O . PHE B 1 58 ? 69.809 25.447 80.334 1.00 22.26 72 PHE B O 1
ATOM 1969 N N . LYS B 1 59 ? 70.768 23.430 80.025 1.00 21.74 73 LYS B N 1
ATOM 1970 C CA . LYS B 1 59 ? 71.762 23.636 81.067 1.00 21.31 73 LYS B CA 1
ATOM 1971 C C . LYS B 1 59 ? 73.014 22.860 80.687 1.00 22.28 73 LYS B C 1
ATOM 1972 O O . LYS B 1 59 ? 72.920 21.777 80.108 1.00 25.45 73 LYS B O 1
ATOM 1978 N N . VAL B 1 60 ? 74.180 23.422 81.006 1.00 20.81 74 VAL B N 1
ATOM 1979 C CA . VAL B 1 60 ? 75.468 22.848 80.624 1.00 22.17 74 VAL B CA 1
ATOM 1980 C C . VAL B 1 60 ? 76.210 22.376 81.862 1.00 18.76 74 VAL B C 1
ATOM 1981 O O . VAL B 1 60 ? 76.214 23.058 82.889 1.00 19.82 74 VAL B O 1
ATOM 1985 N N . GLU B 1 61 ? 76.841 21.206 81.761 1.00 21.06 75 GLU B N 1
ATOM 1986 C CA . GLU B 1 61 ? 77.796 20.748 82.765 1.00 20.31 75 GLU B CA 1
ATOM 1987 C C . GLU B 1 61 ? 79.042 20.255 82.038 1.00 22.37 75 GLU B C 1
ATOM 1988 O O . GLU B 1 61 ? 79.011 20.014 80.829 1.00 22.41 75 GLU B O 1
ATOM 1994 N N . ALA B 1 62 ? 80.158 20.123 82.762 1.00 19.33 76 ALA B N 1
ATOM 1995 C CA . ALA B 1 62 ? 81.383 19.715 82.086 1.00 19.89 76 ALA B CA 1
ATOM 1996 C C . ALA B 1 62 ? 82.292 18.938 83.028 1.00 21.00 76 ALA B C 1
ATOM 1997 O O . ALA B 1 62 ? 82.244 19.102 84.246 1.00 19.83 76 ALA B O 1
ATOM 1999 N N . ALA B 1 63 ? 83.155 18.125 82.426 1.00 20.52 77 ALA B N 1
ATOM 2000 C CA . ALA B 1 63 ? 84.214 17.407 83.135 1.00 18.72 77 ALA B CA 1
ATOM 2001 C C . ALA B 1 63 ? 85.536 17.667 82.428 1.00 20.06 77 ALA B C 1
ATOM 2002 O O . ALA B 1 63 ? 85.711 17.226 81.271 1.00 21.85 77 ALA B O 1
ATOM 2004 N N . PRO B 1 64 ? 86.495 18.385 83.052 1.00 22.32 78 PRO B N 1
ATOM 2005 C CA . PRO B 1 64 ? 86.410 19.061 84.350 1.00 18.11 78 PRO B CA 1
ATOM 2006 C C . PRO B 1 64 ? 85.695 20.384 84.177 1.00 21.83 78 PRO B C 1
ATOM 2007 O O . PRO B 1 64 ? 85.480 20.782 83.031 1.00 21.47 78 PRO B O 1
ATOM 2011 N N . THR B 1 65 ? 85.330 21.029 85.268 1.00 19.48 79 THR B N 1
ATOM 2012 C CA . THR B 1 65 ? 84.615 22.299 85.158 1.00 21.85 79 THR B CA 1
ATOM 2013 C C . THR B 1 65 ? 85.597 23.401 84.786 1.00 21.95 79 THR B C 1
ATOM 2014 O O . THR B 1 65 ? 86.633 23.550 85.448 1.00 20.87 79 THR B O 1
ATOM 2018 N N . PRO B 1 66 ? 85.322 24.185 83.746 1.00 22.78 80 PRO B N 1
ATOM 2019 C CA . PRO B 1 66 ? 86.232 25.285 83.413 1.00 24.30 80 PRO B CA 1
ATOM 2020 C C . PRO B 1 66 ? 86.349 26.256 84.572 1.00 22.00 80 PRO B C 1
ATOM 2021 O O . PRO B 1 66 ? 85.354 26.632 85.198 1.00 22.11 80 PRO B O 1
ATOM 2025 N N . LYS B 1 67 ? 87.590 26.658 84.854 1.00 22.21 81 LYS B N 1
ATOM 2026 C CA . LYS B 1 67 ? 87.837 27.608 85.934 1.00 26.47 81 LYS B CA 1
ATOM 2027 C C . LYS B 1 67 ? 87.061 28.905 85.740 1.00 27.12 81 LYS B C 1
ATOM 2028 O O . LYS B 1 67 ? 86.607 29.505 86.721 1.00 26.45 81 LYS B O 1
ATOM 2034 N N . SER B 1 68 ? 86.867 29.324 84.486 1.00 23.50 82 SER B N 1
ATOM 2035 C CA . SER B 1 68 ? 86.134 30.559 84.213 1.00 25.62 82 SER B CA 1
ATOM 2036 C C . SER B 1 68 ? 84.640 30.404 84.424 1.00 26.69 82 SER B C 1
ATOM 2037 O O . SER B 1 68 ? 83.929 31.415 84.495 1.00 25.87 82 SER B O 1
ATOM 2040 N N . GLY B 1 69 ? 84.139 29.173 84.510 1.00 21.94 83 GLY B N 1
ATOM 2041 C CA . GLY B 1 69 ? 82.712 28.983 84.690 1.00 22.07 83 GLY B CA 1
ATOM 2042 C C . GLY B 1 69 ? 81.916 29.051 83.407 1.00 19.89 83 GLY B C 1
ATOM 2043 O O . GLY B 1 69 ? 80.683 29.073 83.464 1.00 22.01 83 GLY B O 1
ATOM 2044 N N . TYR B 1 70 ? 82.595 29.072 82.260 1.00 20.25 84 TYR B N 1
ATOM 2045 C CA . TYR B 1 70 ? 81.991 29.152 80.936 1.00 21.50 84 TYR B CA 1
ATOM 2046 C C . TYR B 1 70 ? 82.718 28.223 79.978 1.00 19.96 84 TYR B C 1
ATOM 2047 O O . TYR B 1 70 ? 83.909 27.952 80.136 1.00 23.89 84 TYR B O 1
ATOM 2056 N N . ILE B 1 71 ? 82.011 27.800 78.927 1.00 19.21 85 ILE B N 1
ATOM 2057 C CA . ILE B 1 71 ? 82.657 27.187 77.774 1.00 20.36 85 ILE B CA 1
ATOM 2058 C C . ILE B 1 71 ? 82.654 28.179 76.618 1.00 23.15 85 ILE B C 1
ATOM 2059 O O . ILE B 1 71 ? 81.879 29.144 76.593 1.00 22.44 85 ILE B O 1
ATOM 2064 N N . ASP B 1 72 ? 83.539 27.930 75.645 1.00 20.79 86 ASP B N 1
ATOM 2065 C CA . ASP B 1 72 ? 83.741 28.887 74.553 1.00 24.27 86 ASP B CA 1
ATOM 2066 C C . ASP B 1 72 ? 82.477 29.093 73.740 1.00 23.35 86 ASP B C 1
ATOM 2067 O O . ASP B 1 72 ? 82.147 30.228 73.364 1.00 23.93 86 ASP B O 1
ATOM 2072 N N . ALA B 1 73 ? 81.803 28.004 73.387 1.00 20.78 87 ALA B N 1
ATOM 2073 C CA . ALA B 1 73 ? 80.745 28.075 72.392 1.00 21.32 87 ALA B CA 1
ATOM 2074 C C . ALA B 1 73 ? 79.913 26.800 72.424 1.00 22.04 87 ALA B C 1
ATOM 2075 O O . ALA B 1 73 ? 80.394 25.737 72.827 1.00 22.01 87 ALA B O 1
ATOM 2077 N N . LEU B 1 74 ? 78.663 26.929 71.992 1.00 20.87 88 LEU B N 1
ATOM 2078 C CA . LEU B 1 74 ? 77.797 25.808 71.655 1.00 22.49 88 LEU B CA 1
ATOM 2079 C C . LEU B 1 74 ? 77.043 26.167 70.387 1.00 25.85 88 LEU B C 1
ATOM 2080 O O . LEU B 1 74 ? 76.614 27.311 70.226 1.00 24.79 88 LEU B O 1
ATOM 2085 N N . THR B 1 75 ? 76.830 25.188 69.518 1.00 21.72 89 THR B N 1
ATOM 2086 C CA . THR B 1 75 ? 76.052 25.399 68.307 1.00 22.79 89 THR B CA 1
ATOM 2087 C C . THR B 1 75 ? 74.681 24.745 68.439 1.00 26.94 89 THR B C 1
ATOM 2088 O O . THR B 1 75 ? 74.583 23.562 68.774 1.00 25.74 89 THR B O 1
ATOM 2092 N N . PHE B 1 76 ? 73.628 25.523 68.196 1.00 20.87 90 PHE B N 1
ATOM 2093 C CA . PHE B 1 76 ? 72.255 25.027 68.191 1.00 19.35 90 PHE B CA 1
ATOM 2094 C C . PHE B 1 76 ? 71.741 24.995 66.757 1.00 25.78 90 PHE B C 1
ATOM 2095 O O . PHE B 1 76 ? 71.863 25.984 66.024 1.00 24.09 90 PHE B O 1
ATOM 2103 N N . LYS B 1 77 ? 71.165 23.863 66.369 1.00 20.40 91 LYS B N 1
ATOM 2104 C CA . LYS B 1 77 ? 70.544 23.685 65.065 1.00 22.52 91 LYS B CA 1
ATOM 2105 C C . LYS B 1 77 ? 69.054 23.496 65.286 1.00 20.85 91 LYS B C 1
ATOM 2106 O O . LYS B 1 77 ? 68.636 22.580 66.006 1.00 23.77 91 LYS B O 1
ATOM 2112 N N . PHE B 1 78 ? 68.264 24.396 64.718 1.00 21.02 92 PHE B N 1
ATOM 2113 C CA . PHE B 1 78 ? 66.823 24.402 64.863 1.00 19.94 92 PHE B CA 1
ATOM 2114 C C . PHE B 1 78 ? 66.195 23.918 63.570 1.00 25.27 92 PHE B C 1
ATOM 2115 O O . PHE B 1 78 ? 66.607 24.340 62.485 1.00 21.85 92 PHE B O 1
ATOM 2123 N N . TYR B 1 79 ? 65.199 23.039 63.702 1.00 24.09 93 TYR B N 1
ATOM 2124 C CA . TYR B 1 79 ? 64.432 22.490 62.587 1.00 24.33 93 TYR B CA 1
ATOM 2125 C C . TYR B 1 79 ? 62.953 22.702 62.865 1.00 22.99 93 TYR B C 1
ATOM 2126 O O . TYR B 1 79 ? 62.435 22.215 63.875 1.00 26.10 93 TYR B O 1
ATOM 2135 N N . ILE B 1 80 ? 62.267 23.409 61.972 1.00 24.53 94 ILE B N 1
ATOM 2136 C CA . ILE B 1 80 ? 60.837 23.654 62.105 1.00 24.61 94 ILE B CA 1
ATOM 2137 C C . ILE B 1 80 ? 60.159 23.253 60.803 1.00 27.62 94 ILE B C 1
ATOM 2138 O O . ILE B 1 80 ? 60.601 23.654 59.722 1.00 28.58 94 ILE B O 1
ATOM 2143 N N . ALA B 1 81 ? 59.086 22.471 60.900 1.00 26.87 95 ALA B N 1
ATOM 2144 C CA . ALA B 1 81 ? 58.341 22.060 59.719 1.00 28.59 95 ALA B CA 1
ATOM 2145 C C . ALA B 1 81 ? 56.926 22.615 59.784 1.00 25.93 95 ALA B C 1
ATOM 2146 O O . ALA B 1 81 ? 56.277 22.584 60.839 1.00 29.96 95 ALA B O 1
ATOM 2148 N N . VAL B 1 82 ? 56.459 23.151 58.655 1.00 27.60 96 VAL B N 1
ATOM 2149 C CA . VAL B 1 82 ? 55.136 23.747 58.542 1.00 32.18 96 VAL B CA 1
ATOM 2150 C C . VAL B 1 82 ? 54.526 23.286 57.224 1.00 27.10 96 VAL B C 1
ATOM 2151 O O . VAL B 1 82 ? 55.219 22.795 56.330 1.00 30.42 96 VAL B O 1
ATOM 2155 N N . VAL B 1 83 ? 53.216 23.469 57.105 1.00 31.88 97 VAL B N 1
ATOM 2156 C CA . VAL B 1 83 ? 52.527 23.179 55.848 1.00 35.99 97 VAL B CA 1
ATOM 2157 C C . VAL B 1 83 ? 52.749 24.339 54.884 1.00 28.12 97 VAL B C 1
ATOM 2158 O O . VAL B 1 83 ? 52.498 25.499 55.230 1.00 33.62 97 VAL B O 1
ATOM 2162 N N . ASN B 1 84 ? 53.209 24.027 53.668 1.00 30.86 98 ASN B N 1
ATOM 2163 C CA . ASN B 1 84 ? 53.371 25.027 52.614 1.00 30.03 98 ASN B CA 1
ATOM 2164 C C . ASN B 1 84 ? 52.022 25.660 52.294 1.00 38.45 98 ASN B C 1
ATOM 2165 O O . ASN B 1 84 ? 51.119 24.977 51.790 1.00 39.11 98 ASN B O 1
ATOM 2170 N N . PRO B 1 85 ? 51.847 26.958 52.557 1.00 31.81 99 PRO B N 1
ATOM 2171 C CA . PRO B 1 85 ? 50.542 27.592 52.307 1.00 35.54 99 PRO B CA 1
ATOM 2172 C C . PRO B 1 85 ? 50.218 27.776 50.834 1.00 44.78 99 PRO B C 1
ATOM 2173 O O . PRO B 1 85 ? 49.070 28.110 50.510 1.00 41.07 99 PRO B O 1
ATOM 2177 N N . ASP B 1 86 ? 51.186 27.577 49.939 1.00 41.86 100 ASP B N 1
ATOM 2178 C CA . ASP B 1 86 ? 50.969 27.729 48.508 1.00 42.73 100 ASP B CA 1
ATOM 2179 C C . ASP B 1 86 ? 50.852 26.398 47.779 1.00 47.49 100 ASP B C 1
ATOM 2180 O O . ASP B 1 86 ? 50.436 26.388 46.617 1.00 49.60 100 ASP B O 1
ATOM 2185 N N . ARG B 1 87 ? 51.211 25.284 48.426 1.00 45.64 101 ARG B N 1
ATOM 2186 C CA . ARG B 1 87 ? 51.071 23.942 47.849 1.00 50.11 101 ARG B CA 1
ATOM 2187 C C . ARG B 1 87 ? 50.737 23.006 49.010 1.00 53.60 101 ARG B C 1
ATOM 2188 O O . ARG B 1 87 ? 51.637 22.567 49.730 1.00 57.97 101 ARG B O 1
ATOM 2196 N N . SER B 1 88 ? 49.450 22.694 49.177 1.00 59.68 102 SER B N 1
ATOM 2197 C CA . SER B 1 88 ? 48.968 22.174 50.456 1.00 66.74 102 SER B CA 1
ATOM 2198 C C . SER B 1 88 ? 49.430 20.750 50.767 1.00 70.03 102 SER B C 1
ATOM 2199 O O . SER B 1 88 ? 49.396 20.355 51.938 1.00 71.59 102 SER B O 1
ATOM 2202 N N . ARG B 1 89 ? 49.845 19.965 49.768 1.00 59.33 103 ARG B N 1
ATOM 2203 C CA . ARG B 1 89 ? 50.298 18.599 50.007 1.00 59.22 103 ARG B CA 1
ATOM 2204 C C . ARG B 1 89 ? 51.793 18.519 50.310 1.00 62.70 103 ARG B C 1
ATOM 2205 O O . ARG B 1 89 ? 52.386 17.438 50.195 1.00 53.64 103 ARG B O 1
ATOM 2213 N N . GLN B 1 90 ? 52.410 19.631 50.697 1.00 52.20 104 GLN B N 1
ATOM 2214 C CA . GLN B 1 90 ? 53.852 19.702 50.866 1.00 48.08 104 GLN B CA 1
ATOM 2215 C C . GLN B 1 90 ? 54.183 20.359 52.198 1.00 36.86 104 GLN B C 1
ATOM 2216 O O . GLN B 1 90 ? 53.495 21.289 52.632 1.00 35.99 104 GLN B O 1
ATOM 2222 N N . TYR B 1 91 ? 55.224 19.849 52.849 1.00 41.61 105 TYR B N 1
ATOM 2223 C CA . TYR B 1 91 ? 55.781 20.458 54.048 1.00 40.85 105 TYR B CA 1
ATOM 2224 C C . TYR B 1 91 ? 57.013 21.276 53.680 1.00 34.22 105 TYR B C 1
ATOM 2225 O O . TYR B 1 91 ? 57.784 20.897 52.788 1.00 34.03 105 TYR B O 1
ATOM 2234 N N . LEU B 1 92 ? 57.194 22.397 54.373 1.00 30.92 106 LEU B N 1
ATOM 2235 C CA . LEU B 1 92 ? 58.407 23.198 54.269 1.00 27.93 106 LEU B CA 1
ATOM 2236 C C . LEU B 1 92 ? 59.246 22.968 55.517 1.00 27.33 106 LEU B C 1
ATOM 2237 O O . LEU B 1 92 ? 58.734 23.072 56.633 1.00 31.09 106 LEU B O 1
ATOM 2242 N N . LYS B 1 93 ? 60.525 22.656 55.327 1.00 29.94 107 LYS B N 1
ATOM 2243 C CA . LYS B 1 93 ? 61.451 22.483 56.437 1.00 27.18 107 LYS B CA 1
ATOM 2244 C C . LYS B 1 93 ? 62.335 23.722 56.545 1.00 27.23 107 LYS B C 1
ATOM 2245 O O . LYS B 1 93 ? 63.059 24.059 55.601 1.00 27.77 107 LYS B O 1
ATOM 2251 N N . LEU B 1 94 ? 62.285 24.377 57.702 1.00 28.28 108 LEU B N 1
ATOM 2252 C CA . LEU B 1 94 ? 63.038 25.593 57.975 1.00 26.17 108 LEU B CA 1
ATOM 2253 C C . LEU B 1 94 ? 64.179 25.267 58.930 1.00 28.75 108 LEU B C 1
ATOM 2254 O O . LEU B 1 94 ? 63.980 24.557 59.920 1.00 28.62 108 LEU B O 1
ATOM 2259 N N . TYR B 1 95 ? 65.366 25.798 58.642 1.00 24.94 109 TYR B N 1
ATOM 2260 C CA . TYR B 1 95 ? 66.573 25.451 59.378 1.00 23.99 109 TYR B CA 1
ATOM 2261 C C . TYR B 1 95 ? 67.308 26.713 59.806 1.00 22.98 109 TYR B C 1
ATOM 2262 O O . TYR B 1 95 ? 67.311 27.709 59.083 1.00 24.14 109 TYR B O 1
ATOM 2271 N N . LYS B 1 96 ? 67.952 26.647 60.974 1.00 22.39 110 LYS B N 1
ATOM 2272 C CA . LYS B 1 96 ? 68.750 27.757 61.484 1.00 22.81 110 LYS B CA 1
ATOM 2273 C C . LYS B 1 96 ? 69.804 27.227 62.436 1.00 22.10 110 LYS B C 1
ATOM 2274 O O . LYS B 1 96 ? 69.501 26.453 63.345 1.00 21.89 110 LYS B O 1
ATOM 2280 N N . GLU B 1 97 ? 71.026 27.674 62.235 1.00 19.30 111 GLU B N 1
ATOM 2281 C CA . GLU B 1 97 ? 72.123 27.419 63.147 1.00 20.53 111 GLU B CA 1
ATOM 2282 C C . GLU B 1 97 ? 72.373 28.698 63.940 1.00 22.30 111 GLU B C 1
ATOM 2283 O O . GLU B 1 97 ? 72.461 29.783 63.354 1.00 24.15 111 GLU B O 1
ATOM 2289 N N . VAL B 1 98 ? 72.395 28.589 65.268 1.00 20.11 112 VAL B N 1
ATOM 2290 C CA . VAL B 1 98 ? 72.749 29.703 66.146 1.00 22.83 112 VAL B CA 1
ATOM 2291 C C . VAL B 1 98 ? 73.943 29.255 66.961 1.00 24.11 112 VAL B C 1
ATOM 2292 O O . VAL B 1 98 ? 73.859 28.262 67.692 1.00 22.21 112 VAL B O 1
ATOM 2296 N N . LYS B 1 99 ? 75.059 29.962 66.828 1.00 20.43 113 LYS B N 1
ATOM 2297 C CA . LYS B 1 99 ? 76.251 29.660 67.611 1.00 19.92 113 LYS B CA 1
ATOM 2298 C C . LYS B 1 99 ? 76.331 30.638 68.769 1.00 23.83 113 LYS B C 1
ATOM 2299 O O . LYS B 1 99 ? 76.411 31.849 68.551 1.00 22.17 113 LYS B O 1
ATOM 2305 N N . TYR B 1 100 ? 76.286 30.119 69.992 1.00 20.26 114 TYR B N 1
ATOM 2306 C CA . TYR B 1 100 ? 76.413 30.942 71.186 1.00 16.91 114 TYR B CA 1
ATOM 2307 C C . TYR B 1 100 ? 77.852 30.919 71.677 1.00 19.10 114 TYR B C 1
ATOM 2308 O O . TYR B 1 100 ? 78.551 29.911 71.539 1.00 22.31 114 TYR B O 1
ATOM 2317 N N . VAL B 1 101 ? 78.291 32.037 72.261 1.00 18.88 115 VAL B N 1
ATOM 2318 C CA . VAL B 1 101 ? 79.630 32.119 72.836 1.00 17.77 115 VAL B CA 1
ATOM 2319 C C . VAL B 1 101 ? 79.519 32.487 74.303 1.00 17.12 115 VAL B C 1
ATOM 2320 O O . VAL B 1 101 ? 78.545 33.094 74.741 1.00 19.57 115 VAL B O 1
ATOM 2324 N N . ASN B 1 102 ? 80.553 32.127 75.067 1.00 17.70 116 ASN B N 1
ATOM 2325 C CA . ASN B 1 102 ? 80.541 32.285 76.528 1.00 17.10 116 ASN B CA 1
ATOM 2326 C C . ASN B 1 102 ? 79.261 31.698 77.128 1.00 20.80 116 ASN B C 1
ATOM 2327 O O . ASN B 1 102 ? 78.405 32.402 77.657 1.00 18.81 116 ASN B O 1
ATOM 2332 N N . VAL B 1 103 ? 79.132 30.382 77.026 1.00 20.45 117 VAL B N 1
ATOM 2333 C CA . VAL B 1 103 ? 77.956 29.682 77.533 1.00 19.02 117 VAL B CA 1
ATOM 2334 C C . VAL B 1 103 ? 78.233 29.311 78.988 1.00 18.31 117 VAL B C 1
ATOM 2335 O O . VAL B 1 103 ? 79.201 28.579 79.251 1.00 20.48 117 VAL B O 1
ATOM 2339 N N . PRO B 1 104 ? 77.454 29.802 79.941 1.00 23.26 118 PRO B N 1
ATOM 2340 C CA . PRO B 1 104 ? 77.752 29.527 81.348 1.00 20.41 118 PRO B CA 1
ATOM 2341 C C . PRO B 1 104 ? 77.471 28.072 81.688 1.00 19.95 118 PRO B C 1
ATOM 2342 O O . PRO B 1 104 ? 76.612 27.419 81.085 1.00 19.94 118 PRO B O 1
ATOM 2346 N N . VAL B 1 105 ? 78.239 27.563 82.644 1.00 20.88 119 VAL B N 1
ATOM 2347 C CA . VAL B 1 105 ? 78.116 26.189 83.127 1.00 20.51 119 VAL B CA 1
ATOM 2348 C C . VAL B 1 105 ? 77.249 26.208 84.374 1.00 22.53 119 VAL B C 1
ATOM 2349 O O . VAL B 1 105 ? 77.372 27.111 85.213 1.00 25.79 119 VAL B O 1
ATOM 2353 N N . GLY B 1 106 ? 76.341 25.240 84.488 1.00 23.90 120 GLY B N 1
ATOM 2354 C CA . GLY B 1 106 ? 75.568 25.115 85.712 1.00 27.27 120 GLY B CA 1
ATOM 2355 C C . GLY B 1 106 ? 74.482 26.146 85.910 1.00 30.47 120 GLY B C 1
ATOM 2356 O O . GLY B 1 106 ? 74.063 26.376 87.046 1.00 28.29 120 GLY B O 1
ATOM 2357 N N . GLU B 1 107 ? 74.002 26.769 84.835 1.00 23.64 121 GLU B N 1
ATOM 2358 C CA . GLU B 1 107 ? 73.013 27.833 84.916 1.00 22.92 121 GLU B CA 1
ATOM 2359 C C . GLU B 1 107 ? 71.832 27.493 84.030 1.00 26.24 121 GLU B C 1
ATOM 2360 O O . GLU B 1 107 ? 72.011 27.010 82.908 1.00 30.17 121 GLU B O 1
ATOM 2366 N N . ASN B 1 108 ? 70.629 27.769 84.524 1.00 25.72 122 ASN B N 1
ATOM 2367 C CA . ASN B 1 108 ? 69.446 27.698 83.672 1.00 25.81 122 ASN B CA 1
ATOM 2368 C C . ASN B 1 108 ? 69.572 28.732 82.562 1.00 27.97 122 ASN B C 1
ATOM 2369 O O . ASN B 1 108 ? 69.563 29.936 82.829 1.00 38.84 122 ASN B O 1
ATOM 2374 N N . THR B 1 109 ? 69.692 28.269 81.323 1.00 21.39 123 THR B N 1
ATOM 2375 C CA . THR B 1 109 ? 69.909 29.131 80.170 1.00 22.02 123 THR B CA 1
ATOM 2376 C C . THR B 1 109 ? 68.811 28.825 79.159 1.00 20.52 123 THR B C 1
ATOM 2377 O O . THR B 1 109 ? 68.076 27.843 79.290 1.00 23.26 123 THR B O 1
ATOM 2381 N N . TYR B 1 110 ? 68.674 29.690 78.158 1.00 20.10 124 TYR B N 1
ATOM 2382 C CA . TYR B 1 110 ? 67.704 29.487 77.095 1.00 19.40 124 TYR B CA 1
ATOM 2383 C C . TYR B 1 110 ? 68.363 29.761 75.755 1.00 18.62 124 TYR B C 1
ATOM 2384 O O . TYR B 1 110 ? 69.237 30.620 75.650 1.00 20.65 124 TYR B O 1
ATOM 2393 N N . ALA B 1 111 ? 67.932 29.023 74.737 1.00 19.93 125 ALA B N 1
ATOM 2394 C CA . ALA B 1 111 ? 68.235 29.318 73.344 1.00 17.33 125 ALA B CA 1
ATOM 2395 C C . ALA B 1 111 ? 66.926 29.657 72.646 1.00 21.25 125 ALA B C 1
ATOM 2396 O O . ALA B 1 111 ? 65.845 29.284 73.112 1.00 20.95 125 ALA B O 1
ATOM 2398 N N . SER B 1 112 ? 67.019 30.364 71.519 1.00 17.14 126 SER B N 1
ATOM 2399 C CA . SER B 1 112 ? 65.791 30.810 70.876 1.00 15.76 126 SER B CA 1
ATOM 2400 C C . SER B 1 112 ? 66.027 31.064 69.392 1.00 15.29 126 SER B C 1
ATOM 2401 O O . SER B 1 112 ? 67.162 31.287 68.957 1.00 20.34 126 SER B O 1
ATOM 2404 N N . VAL B 1 113 ? 64.935 30.960 68.623 1.00 18.11 127 VAL B N 1
ATOM 2405 C CA A VAL B 1 113 ? 64.900 31.372 67.222 0.50 17.78 127 VAL B CA 1
ATOM 2406 C CA B VAL B 1 113 ? 64.893 31.316 67.211 0.50 17.80 127 VAL B CA 1
ATOM 2407 C C . VAL B 1 113 ? 63.513 31.919 66.933 1.00 19.89 127 VAL B C 1
ATOM 2408 O O . VAL B 1 113 ? 62.548 31.669 67.664 1.00 20.50 127 VAL B O 1
ATOM 2415 N N . TYR B 1 114 ? 63.415 32.711 65.857 1.00 17.90 128 TYR B N 1
ATOM 2416 C CA . TYR B 1 114 ? 62.212 33.495 65.598 1.00 19.29 128 TYR B CA 1
ATOM 2417 C C . TYR B 1 114 ? 61.769 33.373 64.152 1.00 20.25 128 TYR B C 1
ATOM 2418 O O . TYR B 1 114 ? 62.580 33.136 63.260 1.00 19.96 128 TYR B O 1
ATOM 2427 N N . LEU B 1 115 ? 60.467 33.561 63.945 1.00 19.97 129 LEU B N 1
ATOM 2428 C CA . LEU B 1 115 ? 59.889 33.812 62.629 1.00 21.75 129 LEU B CA 1
ATOM 2429 C C . LEU B 1 115 ? 59.191 35.164 62.645 1.00 23.74 129 LEU B C 1
ATOM 2430 O O . LEU B 1 115 ? 58.547 35.527 63.636 1.00 21.04 129 LEU B O 1
ATOM 2435 N N . SER B 1 116 ? 59.315 35.906 61.542 1.00 19.76 130 SER B N 1
ATOM 2436 C CA . SER B 1 116 ? 58.777 37.251 61.465 1.00 21.54 130 SER B CA 1
ATOM 2437 C C . SER B 1 116 ? 57.249 37.224 61.428 1.00 23.29 130 SER B C 1
ATOM 2438 O O . SER B 1 116 ? 56.644 36.194 61.124 1.00 24.15 130 SER B O 1
ATOM 2441 N N . PRO B 1 117 ? 56.605 38.364 61.693 1.00 24.03 131 PRO B N 1
ATOM 2442 C CA . PRO B 1 117 ? 55.135 38.402 61.572 1.00 23.82 131 PRO B CA 1
ATOM 2443 C C . PRO B 1 117 ? 54.649 38.060 60.173 1.00 26.37 131 PRO B C 1
ATOM 2444 O O . PRO B 1 117 ? 53.629 37.375 60.025 1.00 26.36 131 PRO B O 1
ATOM 2448 N N . SER B 1 118 ? 55.371 38.483 59.131 1.00 24.52 132 SER B N 1
ATOM 2449 C CA . SER B 1 118 ? 54.925 38.172 57.775 1.00 25.11 132 SER B CA 1
ATOM 2450 C C . SER B 1 118 ? 55.119 36.696 57.442 1.00 25.19 132 SER B C 1
ATOM 2451 O O . SER B 1 118 ? 54.339 36.126 56.669 1.00 25.56 132 SER B O 1
ATOM 2454 N N . SER B 1 119 ? 56.138 36.048 58.013 1.00 25.65 133 SER B N 1
ATOM 2455 C CA . SER B 1 119 ? 56.257 34.604 57.841 1.00 23.22 133 SER B CA 1
ATOM 2456 C C . SER B 1 119 ? 55.066 33.891 58.468 1.00 24.34 133 SER B C 1
ATOM 2457 O O . SER B 1 119 ? 54.460 33.008 57.848 1.00 26.32 133 SER B O 1
ATOM 2460 N N . VAL B 1 120 ? 54.710 34.272 59.697 1.00 22.48 134 VAL B N 1
ATOM 2461 C CA . VAL B 1 120 ? 53.581 33.646 60.382 1.00 24.78 134 VAL B CA 1
ATOM 2462 C C . VAL B 1 120 ? 52.285 33.905 59.623 1.00 28.61 134 VAL B C 1
ATOM 2463 O O . VAL B 1 120 ? 51.458 32.999 59.449 1.00 30.34 134 VAL B O 1
ATOM 2467 N N . LYS B 1 121 ? 52.081 35.144 59.164 1.00 26.43 135 LYS B N 1
ATOM 2468 C CA . LYS B 1 121 ? 50.836 35.457 58.458 1.00 30.32 135 LYS B CA 1
ATOM 2469 C C . LYS B 1 121 ? 50.755 34.720 57.129 1.00 30.55 135 LYS B C 1
ATOM 2470 O O . LYS B 1 121 ? 49.680 34.234 56.744 1.00 32.67 135 LYS B O 1
ATOM 2476 N N . ARG B 1 122 ? 51.875 34.622 56.413 1.00 25.71 136 ARG B N 1
ATOM 2477 C CA . ARG B 1 122 ? 51.878 33.881 55.160 1.00 25.64 136 ARG B CA 1
ATOM 2478 C C . ARG B 1 122 ? 51.582 32.405 55.400 1.00 30.01 136 ARG B C 1
ATOM 2479 O O . ARG B 1 122 ? 50.789 31.796 54.672 1.00 30.84 136 ARG B O 1
ATOM 2487 N N . ILE B 1 123 ? 52.189 31.819 56.436 1.00 24.68 137 ILE B N 1
ATOM 2488 C CA . ILE B 1 123 ? 52.015 30.388 56.679 1.00 32.12 137 ILE B CA 1
ATOM 2489 C C . ILE B 1 123 ? 50.578 30.077 57.065 1.00 31.27 137 ILE B C 1
ATOM 2490 O O . ILE B 1 123 ? 49.998 29.087 56.600 1.00 33.04 137 ILE B O 1
ATOM 2495 N N . THR B 1 124 ? 49.987 30.908 57.927 1.00 29.99 138 THR B N 1
ATOM 2496 C CA . THR B 1 124 ? 48.735 30.575 58.589 1.00 37.52 138 THR B CA 1
ATOM 2497 C C . THR B 1 124 ? 47.523 31.284 58.008 1.00 41.19 138 THR B C 1
ATOM 2498 O O . THR B 1 124 ? 46.397 30.825 58.235 1.00 37.95 138 THR B O 1
ATOM 2502 N N . GLY B 1 125 ? 47.722 32.396 57.298 1.00 35.98 139 GLY B N 1
ATOM 2503 C CA . GLY B 1 125 ? 46.635 33.184 56.759 1.00 34.69 139 GLY B CA 1
ATOM 2504 C C . GLY B 1 125 ? 46.151 34.328 57.631 1.00 38.63 139 GLY B C 1
ATOM 2505 O O . GLY B 1 125 ? 45.360 35.149 57.155 1.00 39.91 139 GLY B O 1
ATOM 2506 N N . VAL B 1 126 ? 46.594 34.423 58.885 1.00 33.81 140 VAL B N 1
ATOM 2507 C CA A VAL B 1 126 ? 46.152 35.487 59.779 0.50 37.57 140 VAL B CA 1
ATOM 2508 C CA B VAL B 1 126 ? 46.160 35.496 59.771 0.50 37.57 140 VAL B CA 1
ATOM 2509 C C . VAL B 1 126 ? 47.340 35.989 60.591 1.00 40.38 140 VAL B C 1
ATOM 2510 O O . VAL B 1 126 ? 48.280 35.241 60.883 1.00 36.61 140 VAL B O 1
ATOM 2517 N N . GLU B 1 127 ? 47.287 37.269 60.952 1.00 41.56 141 GLU B N 1
ATOM 2518 C CA . GLU B 1 127 ? 48.305 37.856 61.810 1.00 42.06 141 GLU B CA 1
ATOM 2519 C C . GLU B 1 127 ? 48.240 37.201 63.186 1.00 41.76 141 GLU B C 1
ATOM 2520 O O . GLU B 1 127 ? 47.156 37.022 63.749 1.00 40.42 141 GLU B O 1
ATOM 2526 N N . GLY B 1 128 ? 49.397 36.807 63.715 1.00 38.85 142 GLY B N 1
ATOM 2527 C CA . GLY B 1 128 ? 49.449 36.092 64.972 1.00 36.56 142 GLY B CA 1
ATOM 2528 C C . GLY B 1 128 ? 49.276 34.591 64.860 1.00 33.60 142 GLY B C 1
ATOM 2529 O O . GLY B 1 128 ? 49.537 33.877 65.835 1.00 39.77 142 GLY B O 1
ATOM 2530 N N . GLY B 1 129 ? 48.842 34.090 63.708 1.00 34.61 143 GLY B N 1
ATOM 2531 C CA . GLY B 1 129 ? 48.716 32.666 63.493 1.00 35.62 143 GLY B CA 1
ATOM 2532 C C . GLY B 1 129 ? 47.415 32.093 64.030 1.00 38.32 143 GLY B C 1
ATOM 2533 O O . GLY B 1 129 ? 46.671 32.722 64.788 1.00 37.83 143 GLY B O 1
ATOM 2534 N N . ARG B 1 130 ? 47.142 30.860 63.613 1.00 39.49 144 ARG B N 1
ATOM 2535 C CA . ARG B 1 130 ? 45.996 30.111 64.108 1.00 50.98 144 ARG B CA 1
ATOM 2536 C C . ARG B 1 130 ? 46.284 28.628 63.941 1.00 52.44 144 ARG B C 1
ATOM 2537 O O . ARG B 1 130 ? 47.078 28.219 63.083 1.00 43.71 144 ARG B O 1
ATOM 2545 N N . GLY B 1 131 ? 45.621 27.832 64.776 1.00 52.38 145 GLY B N 1
ATOM 2546 C CA . GLY B 1 131 ? 45.778 26.398 64.757 1.00 58.12 145 GLY B CA 1
ATOM 2547 C C . GLY B 1 131 ? 47.142 25.981 65.277 1.00 51.12 145 GLY B C 1
ATOM 2548 O O . GLY B 1 131 ? 47.945 26.784 65.756 1.00 47.27 145 GLY B O 1
ATOM 2549 N N . LYS B 1 132 ? 47.389 24.678 65.185 1.00 46.70 146 LYS B N 1
ATOM 2550 C CA . LYS B 1 132 ? 48.728 24.155 65.431 1.00 48.02 146 LYS B CA 1
ATOM 2551 C C . LYS B 1 132 ? 49.448 24.177 64.090 1.00 39.98 146 LYS B C 1
ATOM 2552 O O . LYS B 1 132 ? 49.507 23.187 63.358 1.00 43.10 146 LYS B O 1
ATOM 2558 N N . TRP B 1 133 ? 49.976 25.357 63.745 1.00 34.39 147 TRP B N 1
ATOM 2559 C CA . TRP B 1 133 ? 50.641 25.512 62.456 1.00 31.52 147 TRP B CA 1
ATOM 2560 C C . TRP B 1 133 ? 52.077 25.003 62.458 1.00 31.63 147 TRP B C 1
ATOM 2561 O O . TRP B 1 133 ? 52.629 24.755 61.379 1.00 29.63 147 TRP B O 1
ATOM 2572 N N . VAL B 1 134 ? 52.689 24.812 63.625 1.00 33.06 148 VAL B N 1
ATOM 2573 C CA . VAL B 1 134 ? 53.991 24.154 63.711 1.00 30.25 148 VAL B CA 1
ATOM 2574 C C . VAL B 1 134 ? 53.754 22.647 63.775 1.00 29.96 148 VAL B C 1
ATOM 2575 O O . VAL B 1 134 ? 53.250 22.129 64.775 1.00 32.63 148 VAL B O 1
ATOM 2579 N N . LYS B 1 135 ? 54.132 21.942 62.709 1.00 27.59 149 LYS B N 1
ATOM 2580 C CA . LYS B 1 135 ? 53.833 20.520 62.592 1.00 32.61 149 LYS B CA 1
ATOM 2581 C C . LYS B 1 135 ? 54.933 19.623 63.140 1.00 33.90 149 LYS B C 1
ATOM 2582 O O . LYS B 1 135 ? 54.634 18.545 63.676 1.00 31.36 149 LYS B O 1
ATOM 2588 N N . TYR B 1 136 ? 56.196 20.025 63.010 1.00 31.41 150 TYR B N 1
ATOM 2589 C CA . TYR B 1 136 ? 57.317 19.281 63.568 1.00 26.24 150 TYR B CA 1
ATOM 2590 C C . TYR B 1 136 ? 58.353 20.258 64.097 1.00 30.80 150 TYR B C 1
ATOM 2591 O O . TYR B 1 136 ? 58.544 21.336 63.532 1.00 29.90 150 TYR B O 1
ATOM 2600 N N . GLN B 1 137 ? 59.031 19.864 65.175 1.00 28.07 151 GLN B N 1
ATOM 2601 C CA . GLN B 1 137 ? 60.094 20.662 65.776 1.00 28.08 151 GLN B CA 1
ATOM 2602 C C . GLN B 1 137 ? 61.278 19.778 66.122 1.00 28.72 151 GLN B C 1
ATOM 2603 O O . GLN B 1 137 ? 61.114 18.615 66.500 1.00 28.27 151 GLN B O 1
ATOM 2609 N N . GLY B 1 138 ? 62.472 20.354 66.021 1.00 27.89 152 GLY B N 1
ATOM 2610 C CA . GLY B 1 138 ? 63.687 19.663 66.414 1.00 22.50 152 GLY B CA 1
ATOM 2611 C C . GLY B 1 138 ? 64.773 20.645 66.789 1.00 27.93 152 GLY B C 1
ATOM 2612 O O . GLY B 1 138 ? 64.848 21.753 66.246 1.00 24.70 152 GLY B O 1
ATOM 2613 N N . VAL B 1 139 ? 65.618 20.240 67.731 1.00 24.35 153 VAL B N 1
ATOM 2614 C CA . VAL B 1 139 ? 66.781 21.026 68.136 1.00 21.36 153 VAL B CA 1
ATOM 2615 C C . VAL B 1 139 ? 67.937 20.063 68.367 1.00 25.84 153 VAL B C 1
ATOM 2616 O O . VAL B 1 139 ? 67.801 19.095 69.122 1.00 25.83 153 VAL B O 1
ATOM 2620 N N . VAL B 1 140 ? 69.067 20.323 67.716 1.00 20.25 154 VAL B N 1
ATOM 2621 C CA . VAL B 1 140 ? 70.290 19.548 67.887 1.00 23.19 154 VAL B CA 1
ATOM 2622 C C . VAL B 1 140 ? 71.381 20.487 68.378 1.00 24.82 154 VAL B C 1
ATOM 2623 O O . VAL B 1 140 ? 71.591 21.558 67.796 1.00 26.44 154 VAL B O 1
ATOM 2627 N N . VAL B 1 141 ? 72.070 20.086 69.442 1.00 22.11 155 VAL B N 1
ATOM 2628 C CA . VAL B 1 141 ? 73.145 20.864 70.045 1.00 20.58 155 VAL B CA 1
ATOM 2629 C C . VAL B 1 141 ? 74.473 20.167 69.786 1.00 28.05 155 VAL B C 1
ATOM 2630 O O . VAL B 1 141 ? 74.596 18.949 69.974 1.00 29.40 155 VAL B O 1
ATOM 2634 N N . GLU B 1 142 ? 75.477 20.944 69.394 1.00 22.47 156 GLU B N 1
ATOM 2635 C CA . GLU B 1 142 ? 76.815 20.427 69.140 1.00 26.55 156 GLU B CA 1
ATOM 2636 C C . GLU B 1 142 ? 77.843 21.189 69.952 1.00 31.25 156 GLU B C 1
ATOM 2637 O O . GLU B 1 142 ? 77.746 22.411 70.090 1.00 24.15 156 GLU B O 1
ATOM 2643 N N . TYR B 1 143 ? 78.838 20.465 70.467 1.00 26.48 157 TYR B N 1
ATOM 2644 C CA . TYR B 1 143 ? 80.002 21.063 71.104 1.00 25.19 157 TYR B CA 1
ATOM 2645 C C . TYR B 1 143 ? 81.240 20.566 70.375 1.00 31.54 157 TYR B C 1
ATOM 2646 O O . TYR B 1 143 ? 81.440 19.354 70.256 1.00 29.49 157 TYR B O 1
ATOM 2655 N N . ASN B 1 144 ? 82.064 21.497 69.884 1.00 30.72 158 ASN B N 1
ATOM 2656 C CA . ASN B 1 144 ? 83.257 21.138 69.110 1.00 33.43 158 ASN B CA 1
ATOM 2657 C C . ASN B 1 144 ? 82.919 20.160 67.988 1.00 36.50 158 ASN B C 1
ATOM 2658 O O . ASN B 1 144 ? 83.646 19.198 67.730 1.00 39.44 158 ASN B O 1
ATOM 2663 N N . GLY B 1 145 ? 81.794 20.395 67.320 1.00 34.76 159 GLY B N 1
ATOM 2664 C CA . GLY B 1 145 ? 81.428 19.600 66.170 1.00 34.03 159 GLY B CA 1
ATOM 2665 C C . GLY B 1 145 ? 80.792 18.259 66.466 1.00 38.69 159 GLY B C 1
ATOM 2666 O O . GLY B 1 145 ? 80.503 17.519 65.521 1.00 44.53 159 GLY B O 1
ATOM 2667 N N . LYS B 1 146 ? 80.560 17.919 67.734 1.00 32.98 160 LYS B N 1
ATOM 2668 C CA . LYS B 1 146 ? 79.921 16.664 68.109 1.00 35.81 160 LYS B CA 1
ATOM 2669 C C . LYS B 1 146 ? 78.561 16.923 68.740 1.00 33.56 160 LYS B C 1
ATOM 2670 O O . LYS B 1 146 ? 78.424 17.794 69.604 1.00 29.70 160 LYS B O 1
ATOM 2676 N N . ILE B 1 147 ? 77.570 16.124 68.343 1.00 30.29 161 ILE B N 1
ATOM 2677 C CA . ILE B 1 147 ? 76.232 16.240 68.912 1.00 27.37 161 ILE B CA 1
ATOM 2678 C C . ILE B 1 147 ? 76.254 15.825 70.374 1.00 33.38 161 ILE B C 1
ATOM 2679 O O . ILE B 1 147 ? 76.719 14.730 70.719 1.00 32.08 161 ILE B O 1
ATOM 2684 N N . VAL B 1 148 ? 75.741 16.692 71.243 1.00 28.29 162 VAL B N 1
ATOM 2685 C CA . VAL B 1 148 ? 75.657 16.394 72.668 1.00 29.12 162 VAL B CA 1
ATOM 2686 C C . VAL B 1 148 ? 74.232 16.366 73.190 1.00 29.77 162 VAL B C 1
ATOM 2687 O O . VAL B 1 148 ? 74.023 15.945 74.341 1.00 33.03 162 VAL B O 1
ATOM 2691 N N . ALA B 1 149 ? 73.244 16.793 72.408 1.00 26.67 163 ALA B N 1
ATOM 2692 C CA . ALA B 1 149 ? 71.870 16.750 72.885 1.00 24.61 163 ALA B CA 1
ATOM 2693 C C . ALA B 1 149 ? 70.928 16.899 71.706 1.00 28.32 163 ALA B C 1
ATOM 2694 O O . ALA B 1 149 ? 71.251 17.564 70.719 1.00 27.58 163 ALA B O 1
ATOM 2696 N N . THR B 1 150 ? 69.758 16.273 71.821 1.00 23.19 164 THR B N 1
ATOM 2697 C CA . THR B 1 150 ? 68.748 16.355 70.779 1.00 27.78 164 THR B CA 1
ATOM 2698 C C . THR B 1 150 ? 67.375 16.446 71.426 1.00 31.55 164 THR B C 1
ATOM 2699 O O . THR B 1 150 ? 67.070 15.702 72.364 1.00 30.11 164 THR B O 1
ATOM 2703 N N . TYR B 1 151 ? 66.564 17.380 70.939 1.00 25.13 165 TYR B N 1
ATOM 2704 C CA . TYR B 1 151 ? 65.152 17.480 71.265 1.00 26.46 165 TYR B CA 1
ATOM 2705 C C . TYR B 1 151 ? 64.358 17.277 69.987 1.00 30.10 165 TYR B C 1
ATOM 2706 O O . TYR B 1 151 ? 64.749 17.769 68.920 1.00 25.84 165 TYR B O 1
ATOM 2715 N N . SER B 1 152 ? 63.217 16.594 70.103 1.00 27.43 166 SER B N 1
ATOM 2716 C CA . SER B 1 152 ? 62.322 16.449 68.969 1.00 29.19 166 SER B CA 1
ATOM 2717 C C . SER B 1 152 ? 60.883 16.392 69.447 1.00 28.89 166 SER B C 1
ATOM 2718 O O . SER B 1 152 ? 60.594 15.907 70.545 1.00 30.64 166 SER B O 1
ATOM 2721 N N . SER B 1 153 ? 59.981 16.898 68.609 1.00 29.62 167 SER B N 1
ATOM 2722 C CA . SER B 1 153 ? 58.560 16.755 68.871 1.00 29.04 167 SER B CA 1
ATOM 2723 C C . SER B 1 153 ? 58.049 15.352 68.561 1.00 32.58 167 SER B C 1
ATOM 2724 O O . SER B 1 153 ? 56.898 15.045 68.881 1.00 34.14 167 SER B O 1
ATOM 2727 N N . GLU B 1 154 ? 58.867 14.511 67.946 1.00 33.85 168 GLU B N 1
ATOM 2728 C CA . GLU B 1 154 ? 58.490 13.154 67.580 1.00 42.23 168 GLU B CA 1
ATOM 2729 C C . GLU B 1 154 ? 59.301 12.140 68.380 1.00 40.49 168 GLU B C 1
ATOM 2730 O O . GLU B 1 154 ? 60.386 12.436 68.886 1.00 35.98 168 GLU B O 1
ATOM 2736 N N . ARG B 1 155 ? 58.764 10.924 68.485 1.00 50.13 169 ARG B N 1
ATOM 2737 C CA . ARG B 1 155 ? 59.393 9.853 69.244 1.00 47.19 169 ARG B CA 1
ATOM 2738 C C . ARG B 1 155 ? 59.647 8.639 68.358 1.00 51.79 169 ARG B C 1
ATOM 2739 O O . ARG B 1 155 ? 59.010 8.449 67.317 1.00 51.44 169 ARG B O 1
ATOM 2747 N N . GLY B 1 156 ? 60.609 7.826 68.782 1.00 57.42 170 GLY B N 1
ATOM 2748 C CA . GLY B 1 156 ? 60.835 6.548 68.125 1.00 59.65 170 GLY B CA 1
ATOM 2749 C C . GLY B 1 156 ? 61.453 6.707 66.751 1.00 62.48 170 GLY B C 1
ATOM 2750 O O . GLY B 1 156 ? 62.483 7.371 66.576 1.00 54.74 170 GLY B O 1
ATOM 2751 N N . LYS B 1 157 ? 60.817 6.077 65.759 1.00 59.96 171 LYS B N 1
ATOM 2752 C CA . LYS B 1 157 ? 61.355 6.072 64.403 1.00 64.39 171 LYS B CA 1
ATOM 2753 C C . LYS B 1 157 ? 61.303 7.453 63.767 1.00 61.51 171 LYS B C 1
ATOM 2754 O O . LYS B 1 157 ? 62.146 7.778 62.923 1.00 63.19 171 LYS B O 1
ATOM 2760 N N . MET B 1 158 ? 60.328 8.271 64.147 1.00 58.70 172 MET B N 1
ATOM 2761 C CA . MET B 1 158 ? 60.167 9.602 63.584 1.00 55.83 172 MET B CA 1
ATOM 2762 C C . MET B 1 158 ? 60.964 10.670 64.328 1.00 48.93 172 MET B C 1
ATOM 2763 O O . MET B 1 158 ? 60.841 11.853 63.992 1.00 40.13 172 MET B O 1
ATOM 2768 N N . GLU B 1 159 ? 61.788 10.279 65.308 1.00 45.48 173 GLU B N 1
ATOM 2769 C CA . GLU B 1 159 ? 62.443 11.255 66.175 1.00 44.76 173 GLU B CA 1
ATOM 2770 C C . GLU B 1 159 ? 63.254 12.262 65.368 1.00 38.17 173 GLU B C 1
ATOM 2771 O O . GLU B 1 159 ? 63.037 13.475 65.468 1.00 36.24 173 GLU B O 1
ATOM 2777 N N . LYS B 1 160 ? 64.202 11.776 64.569 1.00 34.50 174 LYS B N 1
ATOM 2778 C CA . LYS B 1 160 ? 65.066 12.654 63.781 1.00 37.57 174 LYS B CA 1
ATOM 2779 C C . LYS B 1 160 ? 64.464 12.881 62.394 1.00 31.20 174 LYS B C 1
ATOM 2780 O O . LYS B 1 160 ? 65.060 12.599 61.355 1.00 35.80 174 LYS B O 1
ATOM 2786 N N . TRP B 1 161 ? 63.251 13.437 62.416 1.00 31.32 175 TRP B N 1
ATOM 2787 C CA . TRP B 1 161 ? 62.488 13.657 61.193 1.00 31.60 175 TRP B CA 1
ATOM 2788 C C . TRP B 1 161 ? 63.224 14.566 60.212 1.00 38.22 175 TRP B C 1
ATOM 2789 O O . TRP B 1 161 ? 63.017 14.462 58.995 1.00 34.00 175 TRP B O 1
ATOM 2800 N N . TRP B 1 162 ? 64.095 15.452 60.707 1.00 32.82 176 TRP B N 1
ATOM 2801 C CA . TRP B 1 162 ? 64.817 16.343 59.803 1.00 30.28 176 TRP B CA 1
ATOM 2802 C C . TRP B 1 162 ? 65.837 15.609 58.936 1.00 34.84 176 TRP B C 1
ATOM 2803 O O . TRP B 1 162 ? 66.352 16.205 57.988 1.00 35.20 176 TRP B O 1
ATOM 2814 N N . THR B 1 163 ? 66.130 14.338 59.219 1.00 37.56 177 THR B N 1
ATOM 2815 C CA . THR B 1 163 ? 67.013 13.545 58.370 1.00 35.21 177 THR B CA 1
ATOM 2816 C C . THR B 1 163 ? 66.262 12.751 57.311 1.00 42.16 177 THR B C 1
ATOM 2817 O O . THR B 1 163 ? 66.901 12.165 56.431 1.00 49.67 177 THR B O 1
ATOM 2821 N N . ILE B 1 164 ? 64.935 12.725 57.374 1.00 42.81 178 ILE B N 1
ATOM 2822 C CA . ILE B 1 164 ? 64.123 11.916 56.468 1.00 44.23 178 ILE B CA 1
ATOM 2823 C C . ILE B 1 164 ? 64.047 12.596 55.107 1.00 47.19 178 ILE B C 1
ATOM 2824 O O . ILE B 1 164 ? 63.520 13.705 54.983 1.00 48.03 178 ILE B O 1
ATOM 2829 N N . GLN B 1 165 ? 64.564 11.928 54.079 1.00 56.42 179 GLN B N 1
ATOM 2830 C CA . GLN B 1 165 ? 64.429 12.426 52.717 1.00 58.42 179 GLN B CA 1
ATOM 2831 C C . GLN B 1 165 ? 63.085 11.984 52.151 1.00 53.87 179 GLN B C 1
ATOM 2832 O O . GLN B 1 165 ? 62.760 10.793 52.160 1.00 62.67 179 GLN B O 1
ATOM 2838 N N . SER B 1 166 ? 62.294 12.943 51.676 1.00 54.10 180 SER B N 1
ATOM 2839 C CA . SER B 1 166 ? 60.943 12.650 51.221 1.00 51.33 180 SER B CA 1
ATOM 2840 C C . SER B 1 166 ? 60.512 13.725 50.241 1.00 56.95 180 SER B C 1
ATOM 2841 O O . SER B 1 166 ? 60.894 14.891 50.397 1.00 56.77 180 SER B O 1
ATOM 2844 N N . PRO B 1 167 ? 59.727 13.371 49.220 1.00 62.17 181 PRO B N 1
ATOM 2845 C CA . PRO B 1 167 ? 59.245 14.392 48.281 1.00 57.17 181 PRO B CA 1
ATOM 2846 C C . PRO B 1 167 ? 58.218 15.318 48.890 1.00 49.42 181 PRO B C 1
ATOM 2847 O O . PRO B 1 167 ? 58.032 16.430 48.381 1.00 56.55 181 PRO B O 1
ATOM 2851 N N . SER B 1 168 ? 57.549 14.896 49.961 1.00 47.42 182 SER B N 1
ATOM 2852 C CA . SER B 1 168 ? 56.494 15.673 50.595 1.00 46.09 182 SER B CA 1
ATOM 2853 C C . SER B 1 168 ? 57.023 16.746 51.542 1.00 49.30 182 SER B C 1
ATOM 2854 O O . SER B 1 168 ? 56.222 17.497 52.109 1.00 47.87 182 SER B O 1
ATOM 2857 N N . ILE B 1 169 ? 58.333 16.832 51.744 1.00 45.25 183 ILE B N 1
ATOM 2858 C CA . ILE B 1 169 ? 58.917 17.874 52.581 1.00 42.10 183 ILE B CA 1
ATOM 2859 C C . ILE B 1 169 ? 60.163 18.397 51.880 1.00 45.26 183 ILE B C 1
ATOM 2860 O O . ILE B 1 169 ? 61.006 17.615 51.428 1.00 49.32 183 ILE B O 1
ATOM 2865 N N . VAL B 1 170 ? 60.266 19.719 51.758 1.00 38.56 184 VAL B N 1
ATOM 2866 C CA . VAL B 1 170 ? 61.398 20.348 51.094 1.00 39.67 184 VAL B CA 1
ATOM 2867 C C . VAL B 1 170 ? 61.940 21.456 51.990 1.00 33.26 184 VAL B C 1
ATOM 2868 O O . VAL B 1 170 ? 61.174 22.173 52.643 1.00 35.04 184 VAL B O 1
ATOM 2872 N N . GLU B 1 171 ? 63.264 21.569 52.045 1.00 34.75 185 GLU B N 1
ATOM 2873 C CA . GLU B 1 171 ? 63.891 22.659 52.777 1.00 40.77 185 GLU B CA 1
ATOM 2874 C C . GLU B 1 171 ? 63.863 23.929 51.939 1.00 33.51 185 GLU B C 1
ATOM 2875 O O . GLU B 1 171 ? 64.039 23.889 50.720 1.00 36.47 185 GLU B O 1
ATOM 2881 N N . THR B 1 172 ? 63.628 25.058 52.599 1.00 28.16 186 THR B N 1
ATOM 2882 C CA . THR B 1 172 ? 63.658 26.344 51.929 1.00 30.56 186 THR B CA 1
ATOM 2883 C C . THR B 1 172 ? 64.369 27.364 52.808 1.00 29.40 186 THR B C 1
ATOM 2884 O O . THR B 1 172 ? 64.261 27.319 54.037 1.00 30.34 186 THR B O 1
ATOM 2888 N N . SER B 1 173 ? 65.097 28.277 52.163 1.00 28.45 187 SER B N 1
ATOM 2889 C CA . SER B 1 173 ? 65.659 29.443 52.834 1.00 35.55 187 SER B CA 1
ATOM 2890 C C . SER B 1 173 ? 64.656 30.571 52.974 1.00 31.75 187 SER B C 1
ATOM 2891 O O . SER B 1 173 ? 64.900 31.515 53.745 1.00 25.97 187 SER B O 1
ATOM 2894 N N . TYR B 1 174 ? 63.540 30.502 52.253 1.00 27.00 188 TYR B N 1
ATOM 2895 C CA . TYR B 1 174 ? 62.459 31.440 52.484 1.00 25.08 188 TYR B CA 1
ATOM 2896 C C . TYR B 1 174 ? 61.792 31.117 53.814 1.00 24.72 188 TYR B C 1
ATOM 2897 O O . TYR B 1 174 ? 62.136 30.139 54.480 1.00 29.36 188 TYR B O 1
ATOM 2906 N N . TYR B 1 175 ? 60.872 31.979 54.229 1.00 22.22 189 TYR B N 1
ATOM 2907 C CA . TYR B 1 175 ? 60.359 31.971 55.594 1.00 25.74 189 TYR B CA 1
ATOM 2908 C C . TYR B 1 175 ? 61.545 31.902 56.562 1.00 24.18 189 TYR B C 1
ATOM 2909 O O . TYR B 1 175 ? 61.662 30.948 57.337 1.00 22.89 189 TYR B O 1
ATOM 2918 N N . PRO B 1 176 ? 62.462 32.866 56.511 1.00 25.45 190 PRO B N 1
ATOM 2919 C CA . PRO B 1 176 ? 63.752 32.679 57.197 1.00 21.64 190 PRO B CA 1
ATOM 2920 C C . PRO B 1 176 ? 63.599 32.650 58.717 1.00 19.61 190 PRO B C 1
ATOM 2921 O O . PRO B 1 176 ? 62.918 33.489 59.316 1.00 21.05 190 PRO B O 1
ATOM 2925 N N . LEU B 1 177 ? 64.231 31.657 59.335 1.00 21.92 191 LEU B N 1
ATOM 2926 C CA . LEU B 1 177 ? 64.394 31.645 60.780 1.00 21.01 191 LEU B CA 1
ATOM 2927 C C . LEU B 1 177 ? 65.474 32.642 61.165 1.00 20.19 191 LEU B C 1
ATOM 2928 O O . LEU B 1 177 ? 66.497 32.773 60.482 1.00 22.22 191 LEU B O 1
ATOM 2933 N N . LEU B 1 178 ? 65.237 33.357 62.254 1.00 19.49 192 LEU B N 1
ATOM 2934 C CA . LEU B 1 178 ? 66.069 34.482 62.633 1.00 18.86 192 LEU B CA 1
ATOM 2935 C C . LEU B 1 178 ? 66.594 34.262 64.040 1.00 22.56 192 LEU B C 1
ATOM 2936 O O . LEU B 1 178 ? 65.851 33.805 64.914 1.00 18.66 192 LEU B O 1
ATOM 2941 N N . ASN B 1 179 ? 67.867 34.588 64.262 1.00 20.25 193 ASN B N 1
ATOM 2942 C CA . ASN B 1 179 ? 68.337 34.590 65.637 1.00 16.99 193 ASN B CA 1
ATOM 2943 C C . ASN B 1 179 ? 67.944 35.908 66.298 1.00 19.68 193 ASN B C 1
ATOM 2944 O O . ASN B 1 179 ? 67.483 36.847 65.644 1.00 18.04 193 ASN B O 1
ATOM 2949 N N . LYS B 1 180 ? 68.116 35.973 67.622 1.00 16.84 194 LYS B N 1
ATOM 2950 C CA . LYS B 1 180 ? 67.583 37.116 68.360 1.00 18.82 194 LYS B CA 1
ATOM 2951 C C . LYS B 1 180 ? 68.199 38.429 67.890 1.00 18.30 194 LYS B C 1
ATOM 2952 O O . LYS B 1 180 ? 67.520 39.466 67.893 1.00 19.33 194 LYS B O 1
ATOM 2958 N N . ASP B 1 181 ? 69.467 38.411 67.473 1.00 17.76 195 ASP B N 1
ATOM 2959 C CA . ASP B 1 181 ? 70.097 39.645 67.011 1.00 22.61 195 ASP B CA 1
ATOM 2960 C C . ASP B 1 181 ? 69.608 40.078 65.630 1.00 24.52 195 ASP B C 1
ATOM 2961 O O . ASP B 1 181 ? 69.945 41.188 65.191 1.00 22.76 195 ASP B O 1
ATOM 2966 N N . GLU B 1 182 ? 68.827 39.241 64.951 1.00 19.80 196 GLU B N 1
ATOM 2967 C CA . GLU B 1 182 ? 68.211 39.552 63.667 1.00 20.53 196 GLU B CA 1
ATOM 2968 C C . GLU B 1 182 ? 66.742 39.936 63.814 1.00 21.46 196 GLU B C 1
ATOM 2969 O O . GLU B 1 182 ? 65.992 39.891 62.830 1.00 22.29 196 GLU B O 1
ATOM 2975 N N . THR B 1 183 ? 66.316 40.292 65.021 1.00 20.95 197 THR B N 1
ATOM 2976 C CA . THR B 1 183 ? 64.949 40.669 65.352 1.00 18.01 197 THR B CA 1
ATOM 2977 C C . THR B 1 183 ? 64.979 41.964 66.136 1.00 19.41 197 THR B C 1
ATOM 2978 O O . THR B 1 183 ? 66.017 42.340 66.687 1.00 21.42 197 THR B O 1
ATOM 2982 N N . PRO B 1 184 ? 63.827 42.627 66.296 1.00 20.63 198 PRO B N 1
ATOM 2983 C CA . PRO B 1 184 ? 63.781 43.801 67.177 1.00 22.18 198 PRO B CA 1
ATOM 2984 C C . PRO B 1 184 ? 63.904 43.469 68.659 1.00 24.80 198 PRO B C 1
ATOM 2985 O O . PRO B 1 184 ? 64.031 44.397 69.465 1.00 24.79 198 PRO B O 1
ATOM 2989 N N . PHE B 1 185 ? 63.879 42.192 69.046 1.00 22.61 199 PHE B N 1
ATOM 2990 C CA . PHE B 1 185 ? 64.090 41.842 70.449 1.00 24.76 199 PHE B CA 1
ATOM 2991 C C . PHE B 1 185 ? 65.545 41.958 70.859 1.00 28.36 199 PHE B C 1
ATOM 2992 O O . PHE B 1 185 ? 65.864 41.782 72.043 1.00 32.14 199 PHE B O 1
ATOM 3000 N N . SER B 1 186 ? 66.428 42.259 69.909 1.00 27.96 200 SER B N 1
ATOM 3001 C CA A SER B 1 186 ? 67.825 42.504 70.250 0.50 31.83 200 SER B CA 1
ATOM 3002 C CA B SER B 1 186 ? 67.823 42.509 70.249 0.50 31.83 200 SER B CA 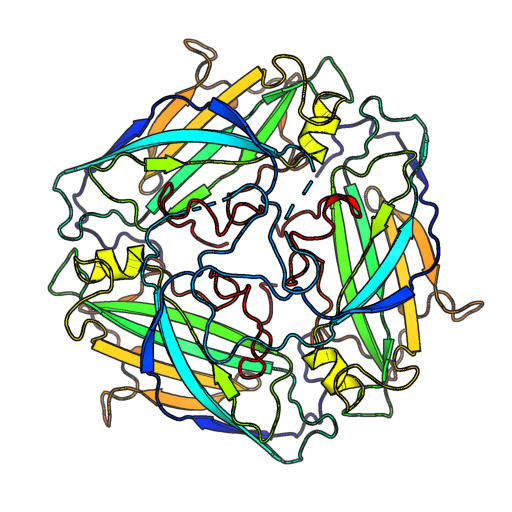1
ATOM 3003 C C . SER B 1 186 ? 67.959 43.684 71.210 1.00 34.74 200 SER B C 1
ATOM 3004 O O . SER B 1 186 ? 68.917 43.748 71.978 1.00 40.60 200 SER B O 1
ATOM 3009 N N . VAL B 1 187 ? 66.990 44.612 71.201 1.00 40.47 201 VAL B N 1
ATOM 3010 C CA . VAL B 1 187 ? 67.032 45.760 72.109 1.00 43.70 201 VAL B CA 1
ATOM 3011 C C . VAL B 1 187 ? 66.861 45.359 73.571 1.00 50.30 201 VAL B C 1
ATOM 3012 O O . VAL B 1 187 ? 67.117 46.176 74.464 1.00 46.66 201 VAL B O 1
ATOM 3016 N N . PHE B 1 188 ? 66.428 44.125 73.839 1.00 39.18 202 PHE B N 1
ATOM 3017 C CA . PHE B 1 188 ? 66.152 43.638 75.188 1.00 40.26 202 PHE B CA 1
ATOM 3018 C C . PHE B 1 188 ? 67.249 42.654 75.562 1.00 45.95 202 PHE B C 1
ATOM 3019 O O . PHE B 1 188 ? 67.213 41.492 75.147 1.00 39.03 202 PHE B O 1
ATOM 3027 N N . TRP B 1 189 ? 68.207 43.107 76.364 1.00 49.91 203 TRP B N 1
ATOM 3028 C CA . TRP B 1 189 ? 69.290 42.248 76.821 1.00 52.37 203 TRP B CA 1
ATOM 3029 C C . TRP B 1 189 ? 68.842 41.523 78.084 1.00 54.72 203 TRP B C 1
ATOM 3030 O O . TRP B 1 189 ? 68.565 42.159 79.110 1.00 56.27 203 TRP B O 1
ATOM 3041 N N . TYR B 1 190 ? 68.749 40.198 77.996 1.00 40.33 204 TYR B N 1
ATOM 3042 C CA . TYR B 1 190 ? 68.364 39.340 79.106 1.00 47.90 204 TYR B CA 1
ATOM 3043 C C . TYR B 1 190 ? 69.521 38.420 79.462 1.00 42.10 204 TYR B C 1
ATOM 3044 O O . TYR B 1 190 ? 70.209 37.901 78.578 1.00 43.51 204 TYR B O 1
ATOM 3053 N N . ASP B 1 191 ? 69.724 38.212 80.763 1.00 46.44 205 ASP B N 1
ATOM 3054 C CA . ASP B 1 191 ? 70.830 37.368 81.198 1.00 49.85 205 ASP B CA 1
ATOM 3055 C C . ASP B 1 191 ? 70.652 35.926 80.734 1.00 35.42 205 ASP B C 1
ATOM 3056 O O . ASP B 1 191 ? 71.645 35.214 80.531 1.00 38.89 205 ASP B O 1
ATOM 3061 N N . ARG B 1 192 ? 69.406 35.491 80.537 1.00 40.40 206 ARG B N 1
ATOM 3062 C CA . ARG B 1 192 ? 69.129 34.088 80.234 1.00 47.32 206 ARG B CA 1
ATOM 3063 C C . ARG B 1 192 ? 69.570 33.680 78.833 1.00 38.26 206 ARG B C 1
ATOM 3064 O O . ARG B 1 192 ? 69.736 32.481 78.589 1.00 33.82 206 ARG B O 1
ATOM 3072 N N . TYR B 1 193 ? 69.761 34.637 77.910 1.00 29.13 207 TYR B N 1
ATOM 3073 C CA . TYR B 1 193 ? 70.266 34.132 76.636 1.00 24.12 207 TYR B CA 1
ATOM 3074 C C . TYR B 1 193 ? 71.755 34.400 76.518 1.00 23.15 207 TYR B C 1
ATOM 3075 O O . TYR B 1 193 ? 72.207 35.508 76.822 1.00 27.26 207 TYR B O 1
ATOM 3084 N N . PRO B 1 194 ? 72.543 33.438 76.054 1.00 21.03 208 PRO B N 1
ATOM 3085 C CA . PRO B 1 194 ? 73.961 33.715 75.813 1.00 20.69 208 PRO B CA 1
ATOM 3086 C C . PRO B 1 194 ? 74.149 34.642 74.621 1.00 24.40 208 PRO B C 1
ATOM 3087 O O . PRO B 1 194 ? 73.273 34.797 73.764 1.00 21.03 208 PRO B O 1
ATOM 3091 N N . GLU B 1 195 ? 75.334 35.245 74.582 1.00 20.84 209 GLU B N 1
ATOM 3092 C CA . GLU B 1 195 ? 75.777 36.037 73.442 1.00 18.60 209 GLU B CA 1
ATOM 3093 C C . GLU B 1 195 ? 75.816 35.186 72.178 1.00 22.26 209 GLU B C 1
ATOM 3094 O O . GLU B 1 195 ? 76.258 34.035 72.201 1.00 20.72 209 GLU B O 1
ATOM 3100 N N . ILE B 1 196 ? 75.339 35.752 71.064 1.00 19.09 210 ILE B N 1
ATOM 3101 C CA . ILE B 1 196 ? 75.322 35.070 69.770 1.00 18.78 210 ILE B CA 1
ATOM 3102 C C . ILE B 1 196 ? 76.553 35.485 68.988 1.00 23.06 210 ILE B C 1
ATOM 3103 O O . ILE B 1 196 ? 76.823 36.684 68.838 1.00 24.16 210 ILE B O 1
ATOM 3108 N N . MET B 1 197 ? 77.284 34.503 68.460 1.00 19.82 211 MET B N 1
ATOM 3109 C CA A MET B 1 197 ? 78.439 34.800 67.628 0.50 23.64 211 MET B CA 1
ATOM 3110 C CA B MET B 1 197 ? 78.442 34.799 67.627 0.50 23.64 211 MET B CA 1
ATOM 3111 C C . MET B 1 197 ? 77.990 35.438 66.317 1.00 29.78 211 MET B C 1
ATOM 3112 O O . MET B 1 197 ? 77.123 34.906 65.620 1.00 27.58 211 MET B O 1
ATOM 3121 N N . ARG B 1 198 ? 78.571 36.593 65.989 1.00 32.82 212 ARG B N 1
ATOM 3122 C CA . ARG B 1 198 ? 78.214 37.314 64.776 1.00 32.70 212 ARG B CA 1
ATOM 3123 C C . ARG B 1 198 ? 78.676 36.541 63.541 1.00 39.07 212 ARG B C 1
ATOM 3124 O O . ARG B 1 198 ? 79.563 35.688 63.629 1.00 37.45 212 ARG B O 1
ATOM 3132 N N . PRO B 1 199 ? 78.074 36.806 62.380 1.00 45.93 213 PRO B N 1
ATOM 3133 C CA . PRO B 1 199 ? 78.557 36.173 61.143 1.00 47.14 213 PRO B CA 1
ATOM 3134 C C . PRO B 1 199 ? 80.026 36.498 60.906 1.00 57.06 213 PRO B C 1
ATOM 3135 O O . PRO B 1 199 ? 80.459 37.645 61.051 1.00 53.61 213 PRO B O 1
ATOM 3139 N N . ASN B 1 200 ? 80.796 35.475 60.547 1.00 60.58 214 ASN B N 1
ATOM 3140 C CA . ASN B 1 200 ? 82.236 35.642 60.380 1.00 62.35 214 ASN B CA 1
ATOM 3141 C C . ASN B 1 200 ? 82.588 36.104 58.970 1.00 71.95 214 ASN B C 1
ATOM 3142 O O . ASN B 1 200 ? 82.955 37.263 58.764 1.00 65.35 214 ASN B O 1
ATOM 3147 N N . MET C 1 9 ? 88.451 48.387 46.226 1.00 68.14 23 MET C N 1
ATOM 3148 C CA . MET C 1 9 ? 88.116 49.581 46.998 1.00 63.32 23 MET C CA 1
ATOM 3149 C C . MET C 1 9 ? 89.100 50.717 46.733 1.00 63.30 23 MET C C 1
ATOM 3150 O O . MET C 1 9 ? 89.778 51.191 47.650 1.00 64.47 23 MET C O 1
ATOM 3155 N N . GLN C 1 10 ? 89.172 51.150 45.477 1.00 65.18 24 GLN C N 1
ATOM 3156 C CA . GLN C 1 10 ? 90.077 52.231 45.113 1.00 64.65 24 GLN C CA 1
ATOM 3157 C C . GLN C 1 10 ? 89.562 53.560 45.659 1.00 62.25 24 GLN C C 1
ATOM 3158 O O . GLN C 1 10 ? 88.354 53.774 45.808 1.00 56.11 24 GLN C O 1
ATOM 3164 N N . THR C 1 11 ? 90.501 54.449 45.979 1.00 54.68 25 THR C N 1
ATOM 3165 C CA . THR C 1 11 ? 90.142 55.751 46.522 1.00 53.67 25 THR C CA 1
ATOM 3166 C C . THR C 1 11 ? 89.303 56.544 45.517 1.00 53.66 25 THR C C 1
ATOM 3167 O O . THR C 1 11 ? 89.584 56.552 44.312 1.00 50.80 25 THR C O 1
ATOM 3171 N N . THR C 1 12 ? 88.236 57.178 46.018 1.00 46.35 26 THR C N 1
ATOM 3172 C CA . THR C 1 12 ? 87.451 58.134 45.238 1.00 48.98 26 THR C CA 1
ATOM 3173 C C . THR C 1 12 ? 88.101 59.510 45.187 1.00 48.28 26 THR C C 1
ATOM 3174 O O . THR C 1 12 ? 87.535 60.441 44.599 1.00 36.78 26 THR C O 1
ATOM 3178 N N . SER C 1 13 ? 89.258 59.656 45.804 1.00 44.98 27 SER C N 1
ATOM 3179 C CA . SER C 1 13 ? 89.891 60.938 46.012 1.00 43.52 27 SER C CA 1
ATOM 3180 C C . SER C 1 13 ? 91.261 60.935 45.344 1.00 38.30 27 SER C C 1
ATOM 3181 O O . SER C 1 13 ? 91.610 60.017 44.600 1.00 41.36 27 SER C O 1
ATOM 3184 N N . ASN C 1 14 ? 92.030 61.975 45.615 1.00 43.14 28 ASN C N 1
ATOM 3185 C CA . ASN C 1 14 ? 93.399 62.058 45.133 1.00 41.21 28 ASN C CA 1
ATOM 3186 C C . ASN C 1 14 ? 94.186 60.839 45.608 1.00 39.58 28 ASN C C 1
ATOM 3187 O O . ASN C 1 14 ? 94.343 60.652 46.824 1.00 38.85 28 ASN C O 1
ATOM 3192 N N . PRO C 1 15 ? 94.684 59.985 44.706 1.00 38.99 29 PRO C N 1
ATOM 3193 C CA . PRO C 1 15 ? 95.422 58.794 45.154 1.00 35.28 29 PRO C CA 1
ATOM 3194 C C . PRO C 1 15 ? 96.799 59.113 45.702 1.00 34.40 29 PRO C C 1
ATOM 3195 O O . PRO C 1 15 ? 97.397 58.253 46.363 1.00 37.76 29 PRO C O 1
ATOM 3199 N N . ARG C 1 16 ? 97.317 60.310 45.448 1.00 37.01 30 ARG C N 1
ATOM 3200 C CA . ARG C 1 16 ? 98.567 60.742 46.049 1.00 37.46 30 ARG C CA 1
ATOM 3201 C C . ARG C 1 16 ? 98.378 61.348 47.435 1.00 34.89 30 ARG C C 1
ATOM 3202 O O . ARG C 1 16 ? 99.373 61.586 48.127 1.00 29.86 30 ARG C O 1
ATOM 3210 N N . MET C 1 17 ? 97.138 61.598 47.862 1.00 31.19 31 MET C N 1
ATOM 3211 C CA . MET C 1 17 ? 96.922 62.174 49.187 1.00 25.57 31 MET C CA 1
ATOM 3212 C C . MET C 1 17 ? 97.453 61.242 50.271 1.00 25.25 31 MET C C 1
ATOM 3213 O O . MET C 1 17 ? 97.304 60.018 50.197 1.00 27.62 31 MET C O 1
ATOM 3218 N N . GLN C 1 18 ? 98.114 61.824 51.264 1.00 23.15 32 GLN C N 1
ATOM 3219 C CA . GLN C 1 18 ? 98.593 61.089 52.417 1.00 21.93 32 GLN C CA 1
ATOM 3220 C C . GLN C 1 18 ? 97.883 61.617 53.650 1.00 20.03 32 GLN C C 1
ATOM 3221 O O . GLN C 1 18 ? 97.396 62.748 53.680 1.00 21.29 32 GLN C O 1
ATOM 3227 N N . VAL C 1 19 ? 97.850 60.790 54.680 1.00 22.68 33 VAL C N 1
ATOM 3228 C CA . VAL C 1 19 ? 97.026 61.023 55.853 1.00 22.59 33 VAL C CA 1
ATOM 3229 C C . VAL C 1 19 ? 97.875 60.805 57.095 1.00 23.66 33 VAL C C 1
ATOM 3230 O O . VAL C 1 19 ? 98.692 59.877 57.141 1.00 24.59 33 VAL C O 1
ATOM 3234 N N . ARG C 1 20 ? 97.684 61.658 58.095 1.00 21.93 34 ARG C N 1
ATOM 3235 C CA . ARG C 1 20 ? 98.292 61.499 59.405 1.00 23.28 34 ARG C CA 1
ATOM 3236 C C . ARG C 1 20 ? 97.215 61.483 60.478 1.00 23.91 34 ARG C C 1
ATOM 3237 O O . ARG C 1 20 ? 96.287 62.302 60.460 1.00 26.03 34 ARG C O 1
ATOM 3245 N N . VAL C 1 21 ? 97.352 60.552 61.413 1.00 21.28 35 VAL C N 1
ATOM 3246 C CA . VAL C 1 21 ? 96.372 60.337 62.469 1.00 19.71 35 VAL C CA 1
ATOM 3247 C C . VAL C 1 21 ? 97.052 60.570 63.811 1.00 23.42 35 VAL C C 1
ATOM 3248 O O . VAL C 1 21 ? 98.065 59.933 64.124 1.00 24.11 35 VAL C O 1
ATOM 3252 N N . SER C 1 22 ? 96.519 61.500 64.590 1.00 19.90 36 SER C N 1
ATOM 3253 C CA A SER C 1 22 ? 97.003 61.763 65.937 0.50 21.55 36 SER C CA 1
ATOM 3254 C CA B SER C 1 22 ? 97.007 61.760 65.935 0.50 21.55 36 SER C CA 1
ATOM 3255 C C . SER C 1 22 ? 96.138 60.974 66.913 1.00 24.04 36 SER C C 1
ATOM 3256 O O . SER C 1 22 ? 94.965 61.296 67.104 1.00 22.24 36 SER C O 1
ATOM 3261 N N . LEU C 1 23 ? 96.714 59.940 67.525 1.00 23.24 37 LEU C N 1
ATOM 3262 C CA . LEU C 1 23 ? 96.011 59.125 68.516 1.00 23.44 37 LEU C CA 1
ATOM 3263 C C . LEU C 1 23 ? 96.276 59.624 69.926 1.00 27.69 37 LEU C C 1
ATOM 3264 O O . LEU C 1 23 ? 97.379 60.070 70.241 1.00 26.72 37 LEU C O 1
ATOM 3269 N N . GLU C 1 24 ? 95.259 59.539 70.779 1.00 22.39 38 GLU C N 1
ATOM 3270 C CA . GLU C 1 24 ? 95.487 59.659 72.207 1.00 24.07 38 GLU C CA 1
ATOM 3271 C C . GLU C 1 24 ? 95.586 58.237 72.753 1.00 22.50 38 GLU C C 1
ATOM 3272 O O . GLU C 1 24 ? 96.137 57.372 72.078 1.00 27.89 38 GLU C O 1
ATOM 3278 N N . LYS C 1 25 ? 95.109 57.973 73.956 1.00 23.26 39 LYS C N 1
ATOM 3279 C CA . LYS C 1 25 ? 95.256 56.637 74.520 1.00 24.64 39 LYS C CA 1
ATOM 3280 C C . LYS C 1 25 ? 93.935 55.882 74.455 1.00 21.94 39 LYS C C 1
ATOM 3281 O O . LYS C 1 25 ? 92.861 56.478 74.545 1.00 22.76 39 LYS C O 1
ATOM 3287 N N . LEU C 1 26 ? 94.029 54.559 74.317 1.00 19.14 40 LEU C N 1
ATOM 3288 C CA . LEU C 1 26 ? 92.863 53.694 74.509 1.00 18.46 40 LEU C CA 1
ATOM 3289 C C . LEU C 1 26 ? 92.528 53.614 75.994 1.00 21.73 40 LEU C C 1
ATOM 3290 O O . LEU C 1 26 ? 93.378 53.230 76.807 1.00 22.90 40 LEU C O 1
ATOM 3295 N N . SER C 1 27 ? 91.295 53.972 76.348 1.00 17.67 41 SER C N 1
ATOM 3296 C CA . SER C 1 27 ? 90.794 53.903 77.715 1.00 18.78 41 SER C CA 1
ATOM 3297 C C . SER C 1 27 ? 89.651 52.904 77.794 1.00 21.24 41 SER C C 1
ATOM 3298 O O . SER C 1 27 ? 88.846 52.804 76.873 1.00 21.31 41 SER C O 1
ATOM 3301 N N . LEU C 1 28 ? 89.553 52.207 78.923 1.00 20.43 42 LEU C N 1
ATOM 3302 C CA . LEU C 1 28 ? 88.432 51.301 79.177 1.00 18.97 42 LEU C CA 1
ATOM 3303 C C . LEU C 1 28 ? 87.396 51.991 80.051 1.00 19.84 42 LEU C C 1
ATOM 3304 O O . LEU C 1 28 ? 87.723 52.488 81.137 1.00 23.38 42 LEU C O 1
ATOM 3309 N N . TYR C 1 29 ? 86.159 52.026 79.574 1.00 17.50 43 TYR C N 1
ATOM 3310 C CA . TYR C 1 29 ? 85.007 52.464 80.348 1.00 16.22 43 TYR C CA 1
ATOM 3311 C C . TYR C 1 29 ? 84.049 51.298 80.505 1.00 20.69 43 TYR C C 1
ATOM 3312 O O . TYR C 1 29 ? 83.642 50.697 79.506 1.00 19.40 43 TYR C O 1
ATOM 3321 N N . MET C 1 30 ? 83.672 50.986 81.743 1.00 20.31 44 MET C N 1
ATOM 3322 C CA . MET C 1 30 ? 82.595 50.034 81.972 1.00 19.53 44 MET C CA 1
ATOM 3323 C C . MET C 1 30 ? 81.281 50.801 81.953 1.00 20.26 44 MET C C 1
ATOM 3324 O O . MET C 1 30 ? 81.112 51.774 82.695 1.00 25.68 44 MET C O 1
ATOM 3329 N N . ARG C 1 31 ? 80.346 50.375 81.105 1.00 17.61 45 ARG C N 1
ATOM 3330 C CA . ARG C 1 31 ? 79.141 51.160 80.872 1.00 19.56 45 ARG C CA 1
ATOM 3331 C C . ARG C 1 31 ? 77.952 50.227 80.763 1.00 24.24 45 ARG C C 1
ATOM 3332 O O . ARG C 1 31 ? 78.033 49.194 80.099 1.00 22.41 45 ARG C O 1
ATOM 3340 N N . GLN C 1 32 ? 76.839 50.598 81.369 1.00 22.29 46 GLN C N 1
ATOM 3341 C CA A GLN C 1 32 ? 75.625 49.802 81.257 0.50 28.88 46 GLN C CA 1
ATOM 3342 C CA B GLN C 1 32 ? 75.680 49.738 81.222 0.50 28.86 46 GLN C CA 1
ATOM 3343 C C . GLN C 1 32 ? 75.027 49.987 79.868 1.00 24.59 46 GLN C C 1
ATOM 3344 O O . GLN C 1 32 ? 75.074 51.089 79.313 1.00 25.81 46 GLN C O 1
ATOM 3355 N N . SER C 1 33 ? 74.475 48.919 79.298 1.00 22.59 47 SER C N 1
ATOM 3356 C CA . SER C 1 33 ? 73.861 49.078 77.992 1.00 30.06 47 SER C CA 1
ATOM 3357 C C . SER C 1 33 ? 72.581 49.891 78.145 1.00 34.13 47 SER C C 1
ATOM 3358 O O . SER C 1 33 ? 72.005 49.952 79.235 1.00 33.26 47 SER C O 1
ATOM 3361 N N . PRO C 1 34 ? 72.132 50.548 77.074 1.00 29.30 48 PRO C N 1
ATOM 3362 C CA . PRO C 1 34 ? 70.957 51.416 77.188 1.00 33.96 48 PRO C CA 1
ATOM 3363 C C . PRO C 1 34 ? 69.725 50.616 77.582 1.00 30.62 48 PRO C C 1
ATOM 3364 O O . PRO C 1 34 ? 69.492 49.514 77.085 1.00 32.01 48 PRO C O 1
ATOM 3368 N N . ASN C 1 35 ? 68.948 51.176 78.506 1.00 35.40 49 ASN C N 1
ATOM 3369 C CA . ASN C 1 35 ? 67.692 50.571 78.945 1.00 41.02 49 ASN C CA 1
ATOM 3370 C C . ASN C 1 35 ? 66.572 51.313 78.224 1.00 30.44 49 ASN C C 1
ATOM 3371 O O . ASN C 1 35 ? 66.063 52.329 78.694 1.00 33.29 49 ASN C O 1
ATOM 3376 N N . VAL C 1 36 ? 66.191 50.781 77.074 1.00 31.19 50 VAL C N 1
ATOM 3377 C CA . VAL C 1 36 ? 65.299 51.464 76.147 1.00 25.66 50 VAL C CA 1
ATOM 3378 C C . VAL C 1 36 ? 63.867 51.401 76.674 1.00 28.72 50 VAL C C 1
ATOM 3379 O O . VAL C 1 36 ? 63.404 50.344 77.116 1.00 30.58 50 VAL C O 1
ATOM 3383 N N . LEU C 1 37 ? 63.159 52.534 76.631 1.00 29.46 51 LEU C N 1
ATOM 3384 C CA . LEU C 1 37 ? 61.757 52.574 77.052 1.00 28.42 51 LEU C CA 1
ATOM 3385 C C . LEU C 1 37 ? 60.850 52.077 75.935 1.00 34.27 51 LEU C C 1
ATOM 3386 O O . LEU C 1 37 ? 61.078 52.373 74.760 1.00 30.83 51 LEU C O 1
ATOM 3391 N N . THR C 1 38 ? 59.806 51.323 76.296 1.00 30.13 52 THR C N 1
ATOM 3392 C CA . THR C 1 38 ? 58.862 50.826 75.304 1.00 34.90 52 THR C CA 1
ATOM 3393 C C . THR C 1 38 ? 57.431 51.114 75.747 1.00 43.49 52 THR C C 1
ATOM 3394 O O . THR C 1 38 ? 57.160 51.374 76.921 1.00 44.48 52 THR C O 1
ATOM 3398 N N . GLN C 1 39 ? 56.516 51.065 74.774 1.00 47.76 53 GLN C N 1
ATOM 3399 C CA . GLN C 1 39 ? 55.100 51.311 75.040 1.00 55.30 53 GLN C CA 1
ATOM 3400 C C . GLN C 1 39 ? 54.569 50.374 76.122 1.00 61.28 53 GLN C C 1
ATOM 3401 O O . GLN C 1 39 ? 54.114 50.818 77.182 1.00 65.48 53 GLN C O 1
ATOM 3407 N N . ASP C 1 40 ? 54.630 49.068 75.868 1.00 58.44 54 ASP C N 1
ATOM 3408 C CA . ASP C 1 40 ? 54.227 48.042 76.829 1.00 67.66 54 ASP C CA 1
ATOM 3409 C C . ASP C 1 40 ? 55.495 47.376 77.350 1.00 67.06 54 ASP C C 1
ATOM 3410 O O . ASP C 1 40 ? 56.053 46.491 76.693 1.00 71.88 54 ASP C O 1
ATOM 3415 N N . ASP C 1 41 ? 55.945 47.798 78.526 1.00 65.07 55 ASP C N 1
ATOM 3416 C CA . ASP C 1 41 ? 57.179 47.254 79.070 1.00 73.26 55 ASP C CA 1
ATOM 3417 C C . ASP C 1 41 ? 57.026 45.758 79.337 1.00 79.21 55 ASP C C 1
ATOM 3418 O O . ASP C 1 41 ? 55.953 45.307 79.760 1.00 74.35 55 ASP C O 1
ATOM 3423 N N . PRO C 1 42 ? 58.060 44.959 79.079 1.00 79.43 56 PRO C N 1
ATOM 3424 C CA . PRO C 1 42 ? 57.989 43.530 79.402 1.00 75.10 56 PRO C CA 1
ATOM 3425 C C . PRO C 1 42 ? 58.096 43.303 80.902 1.00 71.39 56 PRO C C 1
ATOM 3426 O O . PRO C 1 42 ? 58.652 44.116 81.645 1.00 68.87 56 PRO C O 1
ATOM 3430 N N . ARG C 1 43 ? 57.549 42.173 81.343 1.00 73.78 57 ARG C N 1
ATOM 3431 C CA . ARG C 1 43 ? 57.640 41.752 82.738 1.00 74.11 57 ARG C CA 1
ATOM 3432 C C . ARG C 1 43 ? 58.313 40.389 82.810 1.00 78.53 57 ARG C C 1
ATOM 3433 O O . ARG C 1 43 ? 57.751 39.401 82.305 1.00 81.61 57 ARG C O 1
ATOM 3441 N N . PRO C 1 44 ? 59.502 40.272 83.429 1.00 71.87 58 PRO C N 1
ATOM 3442 C CA . PRO C 1 44 ? 60.224 41.385 84.067 1.00 64.66 58 PRO C CA 1
ATOM 3443 C C . PRO C 1 44 ? 60.947 42.336 83.103 1.00 68.31 58 PRO C C 1
ATOM 3444 O O . PRO C 1 44 ? 61.222 41.975 81.953 1.00 64.19 58 PRO C O 1
ATOM 3448 N N . LEU C 1 45 ? 61.236 43.543 83.591 1.00 64.18 59 LEU C N 1
ATOM 3449 C CA . LEU C 1 45 ? 61.999 44.517 82.819 1.00 70.38 59 LEU C CA 1
ATOM 3450 C C . LEU C 1 45 ? 63.440 44.035 82.652 1.00 69.86 59 LEU C C 1
ATOM 3451 O O . LEU C 1 45 ? 64.022 43.488 83.595 1.00 61.36 59 LEU C O 1
ATOM 3456 N N . PRO C 1 46 ? 64.033 44.198 81.466 1.00 72.71 60 PRO C N 1
ATOM 3457 C CA . PRO C 1 46 ? 65.448 43.838 81.305 1.00 62.81 60 PRO C CA 1
ATOM 3458 C C . PRO C 1 46 ? 66.317 44.647 82.256 1.00 61.57 60 PRO C C 1
ATOM 3459 O O . PRO C 1 46 ? 66.084 45.837 82.483 1.00 65.77 60 PRO C O 1
ATOM 3463 N N . LYS C 1 47 ? 67.315 43.983 82.837 1.00 53.59 61 LYS C N 1
ATOM 3464 C CA . LYS C 1 47 ? 68.248 44.637 83.750 1.00 57.64 61 LYS C CA 1
ATOM 3465 C C . LYS C 1 47 ? 69.620 44.672 83.092 1.00 57.93 61 LYS C C 1
ATOM 3466 O O . LYS C 1 47 ? 70.430 43.749 83.278 1.00 52.97 61 LYS C O 1
ATOM 3472 N N . PRO C 1 48 ? 69.923 45.706 82.303 1.00 57.73 62 PRO C N 1
ATOM 3473 C CA . PRO C 1 48 ? 71.176 45.719 81.540 1.00 53.19 62 PRO C CA 1
ATOM 3474 C C . PRO C 1 48 ? 72.396 45.664 82.447 1.00 46.60 62 PRO C C 1
ATOM 3475 O O . PRO C 1 48 ? 72.404 46.212 83.552 1.00 47.46 62 PRO C O 1
ATOM 3479 N N . LYS C 1 49 ? 73.431 44.984 81.961 1.00 43.99 63 LYS C N 1
ATOM 3480 C CA . LYS C 1 49 ? 74.693 44.834 82.664 1.00 42.89 63 LYS C CA 1
ATOM 3481 C C . LYS C 1 49 ? 75.750 45.728 82.019 1.00 33.86 63 LYS C C 1
ATOM 3482 O O . LYS C 1 49 ? 75.507 46.397 81.007 1.00 31.89 63 LYS C O 1
ATOM 3488 N N . LYS C 1 50 ? 76.949 45.711 82.595 1.00 35.10 64 LYS C N 1
ATOM 3489 C CA . LYS C 1 50 ? 78.013 46.598 82.146 1.00 27.78 64 LYS C CA 1
ATOM 3490 C C . LYS C 1 50 ? 78.878 45.950 81.069 1.00 24.98 64 LYS C C 1
ATOM 3491 O O . LYS C 1 50 ? 79.435 44.860 81.252 1.00 24.14 64 LYS C O 1
ATOM 3497 N N . TRP C 1 51 ? 78.995 46.656 79.954 1.00 23.99 65 TRP C N 1
ATOM 3498 C CA . TRP C 1 51 ? 79.861 46.309 78.849 1.00 17.40 65 TRP C CA 1
ATOM 3499 C C . TRP C 1 51 ? 81.226 46.963 79.030 1.00 17.69 65 TRP C C 1
ATOM 3500 O O . TRP C 1 51 ? 81.339 48.041 79.609 1.00 19.59 65 TRP C O 1
ATOM 3511 N N . ALA C 1 52 ? 82.265 46.311 78.510 1.00 17.22 66 ALA C N 1
ATOM 3512 C CA . ALA C 1 52 ? 83.571 46.955 78.381 1.00 17.90 66 ALA C CA 1
ATOM 3513 C C . ALA C 1 52 ? 83.581 47.785 77.103 1.00 20.15 66 ALA C C 1
ATOM 3514 O O . ALA C 1 52 ? 83.382 47.247 76.007 1.00 19.39 66 ALA C O 1
ATOM 3516 N N . ASP C 1 53 ? 83.792 49.088 77.235 1.00 16.82 67 ASP C N 1
ATOM 3517 C CA . ASP C 1 53 ? 83.801 50.002 76.095 1.00 16.12 67 ASP C CA 1
ATOM 3518 C C . ASP C 1 53 ? 85.193 50.615 76.025 1.00 16.26 67 ASP C C 1
ATOM 3519 O O . ASP C 1 53 ? 85.544 51.447 76.867 1.00 19.49 67 ASP C O 1
ATOM 3524 N N . PHE C 1 54 ? 85.988 50.179 75.044 1.00 15.20 68 PHE C N 1
ATOM 3525 C CA . PHE C 1 54 ? 87.342 50.683 74.854 1.00 17.99 68 PHE C CA 1
ATOM 3526 C C . PHE C 1 54 ? 87.269 51.864 73.900 1.00 19.41 68 PHE C C 1
ATOM 3527 O O . PHE C 1 54 ? 86.797 51.711 72.775 1.00 18.40 68 PHE C O 1
ATOM 3535 N N . GLU C 1 55 ? 87.734 53.035 74.341 1.00 15.21 69 GLU C N 1
ATOM 3536 C CA . GLU C 1 55 ? 87.588 54.275 73.578 1.00 17.20 69 GLU C CA 1
ATOM 3537 C C . GLU C 1 55 ? 88.959 54.862 73.305 1.00 16.21 69 GLU C C 1
ATOM 3538 O O . GLU C 1 55 ? 89.771 54.959 74.226 1.00 17.15 69 GLU C O 1
ATOM 3544 N N . ILE C 1 56 ? 89.222 55.286 72.066 1.00 17.13 70 ILE C N 1
ATOM 3545 C CA . ILE C 1 56 ? 90.442 56.014 71.752 1.00 14.70 70 ILE C CA 1
ATOM 3546 C C . ILE C 1 56 ? 90.132 57.288 70.974 1.00 17.94 70 ILE C C 1
ATOM 3547 O O . ILE C 1 56 ? 89.561 57.226 69.879 1.00 15.71 70 ILE C O 1
ATOM 3552 N N . PRO C 1 57 ? 90.451 58.463 71.511 1.00 17.39 71 PRO C N 1
ATOM 3553 C CA . PRO C 1 57 ? 90.284 59.700 70.747 1.00 16.44 71 PRO C CA 1
ATOM 3554 C C . PRO C 1 57 ? 91.305 59.788 69.633 1.00 14.97 71 PRO C C 1
ATOM 3555 O O . PRO C 1 57 ? 92.441 59.333 69.774 1.00 18.49 71 PRO C O 1
ATOM 3559 N N . PHE C 1 58 ? 90.899 60.410 68.526 1.00 17.87 72 PHE C N 1
ATOM 3560 C CA . PHE C 1 58 ? 91.858 60.655 67.456 1.00 17.63 72 PHE C CA 1
ATOM 3561 C C . PHE C 1 58 ? 91.411 61.826 66.594 1.00 19.52 72 PHE C C 1
ATOM 3562 O O . PHE C 1 58 ? 90.255 62.245 66.628 1.00 18.26 72 PHE C O 1
ATOM 3570 N N . LYS C 1 59 ? 92.372 62.363 65.833 1.00 18.69 73 LYS C N 1
ATOM 3571 C CA . LYS C 1 59 ? 92.122 63.430 64.874 1.00 20.13 73 LYS C CA 1
ATOM 3572 C C . LYS C 1 59 ? 92.959 63.142 63.634 1.00 19.80 73 LYS C C 1
ATOM 3573 O O . LYS C 1 59 ? 94.069 62.614 63.744 1.00 21.99 73 LYS C O 1
ATOM 3579 N N . VAL C 1 60 ? 92.417 63.463 62.461 1.00 18.77 74 VAL C N 1
ATOM 3580 C CA . VAL C 1 60 ? 93.059 63.200 61.175 1.00 17.96 74 VAL C CA 1
ATOM 3581 C C . VAL C 1 60 ? 93.492 64.518 60.549 1.00 17.74 74 VAL C C 1
ATOM 3582 O O . VAL C 1 60 ? 92.760 65.508 60.611 1.00 19.96 74 VAL C O 1
ATOM 3586 N N . GLU C 1 61 ? 94.651 64.513 59.891 1.00 21.12 75 GLU C N 1
ATOM 3587 C CA . GLU C 1 61 ? 95.035 65.609 59.004 1.00 20.32 75 GLU C CA 1
ATOM 3588 C C . GLU C 1 61 ? 95.544 65.003 57.707 1.00 19.13 75 GLU C C 1
ATOM 3589 O O . GLU C 1 61 ? 95.843 63.811 57.643 1.00 20.98 75 GLU C O 1
ATOM 3595 N N . ALA C 1 62 ? 95.639 65.823 56.652 1.00 19.36 76 ALA C N 1
ATOM 3596 C CA . ALA C 1 62 ? 95.990 65.261 55.361 1.00 16.95 76 ALA C CA 1
ATOM 3597 C C . ALA C 1 62 ? 96.756 66.275 54.514 1.00 17.65 76 ALA C C 1
ATOM 3598 O O . ALA C 1 62 ? 96.642 67.492 54.693 1.00 19.56 76 ALA C O 1
ATOM 3600 N N . ALA C 1 63 ? 97.504 65.729 53.560 1.00 23.61 77 ALA C N 1
ATOM 3601 C CA . ALA C 1 63 ? 98.305 66.470 52.596 1.00 22.36 77 ALA C CA 1
ATOM 3602 C C . ALA C 1 63 ? 98.113 65.854 51.212 1.00 21.72 77 ALA C C 1
ATOM 3603 O O . ALA C 1 63 ? 98.580 64.738 50.955 1.00 25.70 77 ALA C O 1
ATOM 3605 N N . PRO C 1 64 ? 97.415 66.529 50.291 1.00 22.86 78 PRO C N 1
ATOM 3606 C CA . PRO C 1 64 ? 96.750 67.807 50.517 1.00 19.64 78 PRO C CA 1
ATOM 3607 C C . PRO C 1 64 ? 95.409 67.582 51.201 1.00 24.26 78 PRO C C 1
ATOM 3608 O O . PRO C 1 64 ? 94.992 66.432 51.347 1.00 24.18 78 PRO C O 1
ATOM 3612 N N . THR C 1 65 ? 94.759 68.649 51.596 1.00 21.20 79 THR C N 1
ATOM 3613 C CA . THR C 1 65 ? 93.483 68.508 52.290 1.00 22.92 79 THR C CA 1
ATOM 3614 C C . THR C 1 65 ? 92.385 68.176 51.285 1.00 21.70 79 THR C C 1
ATOM 3615 O O . THR C 1 65 ? 92.248 68.872 50.273 1.00 24.17 79 THR C O 1
ATOM 3619 N N . PRO C 1 66 ? 91.615 67.110 51.507 1.00 20.95 80 PRO C N 1
ATOM 3620 C CA . PRO C 1 66 ? 90.573 66.742 50.540 1.00 24.25 80 PRO C CA 1
ATOM 3621 C C . PRO C 1 66 ? 89.502 67.818 50.469 1.00 21.30 80 PRO C C 1
ATOM 3622 O O . PRO C 1 66 ? 89.107 68.390 51.481 1.00 21.08 80 PRO C O 1
ATOM 3626 N N . LYS C 1 67 ? 89.054 68.097 49.238 1.00 21.91 81 LYS C N 1
ATOM 3627 C CA A LYS C 1 67 ? 88.066 69.150 49.030 0.50 26.41 81 LYS C CA 1
ATOM 3628 C CA B LYS C 1 67 ? 88.055 69.135 49.001 0.50 26.45 81 LYS C CA 1
ATOM 3629 C C . LYS C 1 67 ? 86.784 68.888 49.809 1.00 26.33 81 LYS C C 1
ATOM 3630 O O . LYS C 1 67 ? 86.161 69.833 50.314 1.00 25.63 81 LYS C O 1
ATOM 3641 N N . SER C 1 68 ? 86.395 67.619 49.950 1.00 24.96 82 SER C N 1
ATOM 3642 C CA . SER C 1 68 ? 85.180 67.252 50.665 1.00 24.56 82 SER C CA 1
ATOM 3643 C C . SER C 1 68 ? 85.307 67.401 52.176 1.00 24.32 82 SER C C 1
ATOM 3644 O O . SER C 1 68 ? 84.286 67.364 52.872 1.00 26.31 82 SER C O 1
ATOM 3647 N N . GLY C 1 69 ? 86.522 67.546 52.701 1.00 20.55 83 GLY C N 1
ATOM 3648 C CA . GLY C 1 69 ? 86.718 67.593 54.135 1.00 21.17 83 GLY C CA 1
ATOM 3649 C C . GLY C 1 69 ? 86.768 66.238 54.802 1.00 18.70 83 GLY C C 1
ATOM 3650 O O . GLY C 1 69 ? 86.830 66.176 56.041 1.00 21.43 83 GLY C O 1
ATOM 3651 N N . TYR C 1 70 ? 86.754 65.161 54.018 1.00 18.85 84 TYR C N 1
ATOM 3652 C CA . TYR C 1 70 ? 86.694 63.796 54.527 1.00 20.06 84 TYR C CA 1
ATOM 3653 C C . TYR C 1 70 ? 87.619 62.906 53.716 1.00 18.71 84 TYR C C 1
ATOM 3654 O O . TYR C 1 70 ? 87.889 63.170 52.541 1.00 22.76 84 TYR C O 1
ATOM 3663 N N . ILE C 1 71 ? 88.071 61.816 54.337 1.00 20.83 85 ILE C N 1
ATOM 3664 C CA . ILE C 1 71 ? 88.752 60.749 53.614 1.00 16.43 85 ILE C CA 1
ATOM 3665 C C . ILE C 1 71 ? 87.821 59.542 53.538 1.00 23.02 85 ILE C C 1
ATOM 3666 O O . ILE C 1 71 ? 86.887 59.387 54.336 1.00 21.35 85 ILE C O 1
ATOM 3671 N N . ASP C 1 72 ? 88.100 58.673 52.560 1.00 19.22 86 ASP C N 1
ATOM 3672 C CA . ASP C 1 72 ? 87.238 57.523 52.287 1.00 18.32 86 ASP C CA 1
ATOM 3673 C C . ASP C 1 72 ? 87.093 56.612 53.496 1.00 19.08 86 ASP C C 1
ATOM 3674 O O . ASP C 1 72 ? 85.979 56.194 53.836 1.00 19.14 86 ASP C O 1
ATOM 3679 N N . ALA C 1 73 ? 88.216 56.229 54.113 1.00 21.04 87 ALA C N 1
ATOM 3680 C CA . ALA C 1 73 ? 88.194 55.194 55.147 1.00 18.51 87 ALA C CA 1
ATOM 3681 C C . ALA C 1 73 ? 89.501 55.199 55.922 1.00 19.99 87 ALA C C 1
ATOM 3682 O O . ALA C 1 73 ? 90.525 55.682 55.444 1.00 21.07 87 ALA C O 1
ATOM 3684 N N . LEU C 1 74 ? 89.442 54.626 57.127 1.00 18.96 88 LEU C N 1
ATOM 3685 C CA . LEU C 1 74 ? 90.598 54.304 57.954 1.00 16.67 88 LEU C CA 1
ATOM 3686 C C . LEU C 1 74 ? 90.313 52.961 58.591 1.00 21.88 88 LEU C C 1
ATOM 3687 O O . LEU C 1 74 ? 89.191 52.724 59.054 1.00 19.79 88 LEU C O 1
ATOM 3692 N N . THR C 1 75 ? 91.315 52.097 58.654 1.00 21.38 89 THR C N 1
ATOM 3693 C CA . THR C 1 75 ? 91.152 50.814 59.328 1.00 16.95 89 THR C CA 1
ATOM 3694 C C . THR C 1 75 ? 91.846 50.861 60.682 1.00 19.47 89 THR C C 1
ATOM 3695 O O . THR C 1 75 ? 93.038 51.175 60.765 1.00 21.05 89 THR C O 1
ATOM 3699 N N . PHE C 1 76 ? 91.093 50.594 61.741 1.00 18.46 90 PHE C N 1
ATOM 3700 C CA . PHE C 1 76 ? 91.631 50.519 63.093 1.00 16.83 90 PHE C CA 1
ATOM 3701 C C . PHE C 1 76 ? 91.763 49.056 63.478 1.00 20.33 90 PHE C C 1
ATOM 3702 O O . PHE C 1 76 ? 90.786 48.313 63.407 1.00 21.31 90 PHE C O 1
ATOM 3710 N N . LYS C 1 77 ? 92.954 48.651 63.909 1.00 17.78 91 LYS C N 1
ATOM 3711 C CA . LYS C 1 77 ? 93.174 47.298 64.409 1.00 17.61 91 LYS C CA 1
ATOM 3712 C C . LYS C 1 77 ? 93.393 47.383 65.912 1.00 18.02 91 LYS C C 1
ATOM 3713 O O . LYS C 1 77 ? 94.293 48.094 66.373 1.00 19.07 91 LYS C O 1
ATOM 3719 N N . PHE C 1 78 ? 92.531 46.708 66.671 1.00 16.75 92 PHE C N 1
ATOM 3720 C CA . PHE C 1 78 ? 92.603 46.702 68.123 1.00 18.28 92 PHE C CA 1
ATOM 3721 C C . PHE C 1 78 ? 93.193 45.383 68.607 1.00 17.09 92 PHE C C 1
ATOM 3722 O O . PHE C 1 78 ? 92.795 44.318 68.134 1.00 17.93 92 PHE C O 1
ATOM 3730 N N . TYR C 1 79 ? 94.111 45.467 69.571 1.00 18.73 93 TYR C N 1
ATOM 3731 C CA . TYR C 1 79 ? 94.727 44.304 70.204 1.00 20.06 93 TYR C CA 1
ATOM 3732 C C . TYR C 1 79 ? 94.568 44.453 71.703 1.00 19.31 93 TYR C C 1
ATOM 3733 O O . TYR C 1 79 ? 95.025 45.449 72.279 1.00 20.59 93 TYR C O 1
ATOM 3742 N N . ILE C 1 80 ? 93.955 43.461 72.339 1.00 20.50 94 ILE C N 1
ATOM 3743 C CA A ILE C 1 80 ? 93.725 43.483 73.774 0.50 20.24 94 ILE C CA 1
ATOM 3744 C CA B ILE C 1 80 ? 93.691 43.469 73.774 0.50 20.24 94 ILE C CA 1
ATOM 3745 C C . ILE C 1 80 ? 94.177 42.146 74.346 1.00 21.15 94 ILE C C 1
ATOM 3746 O O . ILE C 1 80 ? 93.816 41.085 73.826 1.00 20.72 94 ILE C O 1
ATOM 3755 N N . ALA C 1 81 ? 94.975 42.207 75.413 1.00 22.57 95 ALA C N 1
ATOM 3756 C CA . ALA C 1 81 ? 95.515 41.016 76.058 1.00 23.73 95 ALA C CA 1
ATOM 3757 C C . ALA C 1 81 ? 94.972 40.904 77.474 1.00 18.84 95 ALA C C 1
ATOM 3758 O O . ALA C 1 81 ? 94.998 41.877 78.241 1.00 22.67 95 ALA C O 1
ATOM 3760 N N . VAL C 1 82 ? 94.467 39.714 77.812 1.00 23.53 96 VAL C N 1
ATOM 3761 C CA . VAL C 1 82 ? 93.960 39.400 79.140 1.00 23.89 96 VAL C CA 1
ATOM 3762 C C . VAL C 1 82 ? 94.513 38.036 79.542 1.00 21.36 96 VAL C C 1
ATOM 3763 O O . VAL C 1 82 ? 94.938 37.239 78.702 1.00 26.33 96 VAL C O 1
ATOM 3767 N N . VAL C 1 83 ? 94.495 37.773 80.848 1.00 30.93 97 VAL C N 1
ATOM 3768 C CA . VAL C 1 83 ? 94.869 36.451 81.342 1.00 28.57 97 VAL C CA 1
ATOM 3769 C C . VAL C 1 83 ? 93.763 35.461 81.007 1.00 27.38 97 VAL C C 1
ATOM 3770 O O . VAL C 1 83 ? 92.582 35.724 81.271 1.00 28.35 97 VAL C O 1
ATOM 3774 N N . ASN C 1 84 ? 94.141 34.319 80.416 1.00 29.26 98 ASN C N 1
ATOM 3775 C CA . ASN C 1 84 ? 93.196 33.239 80.150 1.00 33.55 98 ASN C CA 1
ATOM 3776 C C . ASN C 1 84 ? 92.622 32.767 81.479 1.00 37.12 98 ASN C C 1
ATOM 3777 O O . ASN C 1 84 ? 93.355 32.207 82.305 1.00 35.22 98 ASN C O 1
ATOM 3782 N N . PRO C 1 85 ? 91.327 32.982 81.731 1.00 31.98 99 PRO C N 1
ATOM 3783 C CA . PRO C 1 85 ? 90.763 32.565 83.021 1.00 27.29 99 PRO C CA 1
ATOM 3784 C C . PRO C 1 85 ? 90.681 31.061 83.177 1.00 29.86 99 PRO C C 1
ATOM 3785 O O . PRO C 1 85 ? 90.481 30.589 84.302 1.00 36.31 99 PRO C O 1
ATOM 3789 N N . ASP C 1 86 ? 90.805 30.300 82.087 1.00 30.00 100 ASP C N 1
ATOM 3790 C CA . ASP C 1 86 ? 90.775 28.844 82.139 1.00 30.81 100 ASP C CA 1
ATOM 3791 C C . ASP C 1 86 ? 92.154 28.217 82.240 1.00 44.01 100 ASP C C 1
ATOM 3792 O O . ASP C 1 86 ? 92.260 27.060 82.666 1.00 41.22 100 ASP C O 1
ATOM 3797 N N . ARG C 1 87 ? 93.212 28.940 81.821 1.00 39.13 101 ARG C N 1
ATOM 3798 C CA . ARG C 1 87 ? 94.604 28.460 81.884 1.00 42.74 101 ARG C CA 1
ATOM 3799 C C . ARG C 1 87 ? 95.456 29.676 82.235 1.00 40.28 101 ARG C C 1
ATOM 3800 O O . ARG C 1 87 ? 96.031 30.331 81.359 1.00 51.51 101 ARG C O 1
ATOM 3808 N N . SER C 1 88 ? 95.535 29.979 83.529 1.00 42.70 102 SER C N 1
ATOM 3809 C CA . SER C 1 88 ? 96.145 31.222 83.994 1.00 54.57 102 SER C CA 1
ATOM 3810 C C . SER C 1 88 ? 97.630 31.331 83.663 1.00 57.06 102 SER C C 1
ATOM 3811 O O . SER C 1 88 ? 98.217 32.399 83.871 1.00 54.22 102 SER C O 1
ATOM 3814 N N . ARG C 1 89 ? 98.250 30.264 83.158 1.00 50.49 103 ARG C N 1
ATOM 3815 C CA . ARG C 1 89 ? 99.636 30.343 82.727 1.00 52.80 103 ARG C CA 1
ATOM 3816 C C . ARG C 1 89 ? 99.809 31.141 81.436 1.00 57.28 103 ARG C C 1
ATOM 3817 O O . ARG C 1 89 ? 100.945 31.471 81.080 1.00 49.44 103 ARG C O 1
ATOM 3825 N N . GLN C 1 90 ? 98.725 31.478 80.732 1.00 48.87 104 GLN C N 1
ATOM 3826 C CA . GLN C 1 90 ? 98.848 32.114 79.430 1.00 43.69 104 GLN C CA 1
ATOM 3827 C C . GLN C 1 90 ? 97.942 33.335 79.318 1.00 38.82 104 GLN C C 1
ATOM 3828 O O . GLN C 1 90 ? 97.007 33.535 80.103 1.00 33.14 104 GLN C O 1
ATOM 3834 N N . TYR C 1 91 ? 98.250 34.157 78.319 1.00 38.16 105 TYR C N 1
ATOM 3835 C CA . TYR C 1 91 ? 97.451 35.318 77.961 1.00 33.25 105 TYR C CA 1
ATOM 3836 C C . TYR C 1 91 ? 96.643 35.017 76.710 1.00 30.71 105 TYR C C 1
ATOM 3837 O O . TYR C 1 91 ? 97.083 34.271 75.828 1.00 33.84 105 TYR C O 1
ATOM 3846 N N . LEU C 1 92 ? 95.458 35.624 76.631 1.00 29.16 106 LEU C N 1
ATOM 3847 C CA . LEU C 1 92 ? 94.647 35.613 75.423 1.00 25.33 106 LEU C CA 1
ATOM 3848 C C . LEU C 1 92 ? 94.841 36.934 74.690 1.00 22.06 106 LEU C C 1
ATOM 3849 O O . LEU C 1 92 ? 94.777 37.993 75.307 1.00 26.90 106 LEU C O 1
ATOM 3854 N N . LYS C 1 93 ? 95.084 36.864 73.392 1.00 26.90 107 LYS C N 1
ATOM 3855 C CA . LYS C 1 93 ? 95.172 38.054 72.554 1.00 26.73 107 LYS C CA 1
ATOM 3856 C C . LYS C 1 93 ? 93.886 38.162 71.746 1.00 21.71 107 LYS C C 1
ATOM 3857 O O . LYS C 1 93 ? 93.577 37.278 70.939 1.00 24.84 107 LYS C O 1
ATOM 3863 N N . LEU C 1 94 ? 93.133 39.232 71.988 1.00 22.56 108 LEU C N 1
ATOM 3864 C CA . LEU C 1 94 ? 91.871 39.496 71.313 1.00 19.92 108 LEU C CA 1
ATOM 3865 C C . LEU C 1 94 ? 92.103 40.550 70.239 1.00 20.82 108 LEU C C 1
ATOM 3866 O O . LEU C 1 94 ? 92.770 41.558 70.491 1.00 20.82 108 LEU C O 1
ATOM 3871 N N . TYR C 1 95 ? 91.559 40.317 69.052 1.00 19.00 109 TYR C N 1
ATOM 3872 C CA . TYR C 1 95 ? 91.832 41.171 67.903 1.00 18.73 109 TYR C CA 1
ATOM 3873 C C . TYR C 1 95 ? 90.539 41.606 67.239 1.00 20.46 109 TYR C C 1
ATOM 3874 O O . TYR C 1 95 ? 89.598 40.814 67.117 1.00 22.01 109 TYR C O 1
ATOM 3883 N N . LYS C 1 96 ? 90.507 42.854 66.774 1.00 18.24 110 LYS C N 1
ATOM 3884 C CA . LYS C 1 96 ? 89.360 43.317 66.005 1.00 15.61 110 LYS C CA 1
ATOM 3885 C C . LYS C 1 96 ? 89.796 44.369 64.997 1.00 17.76 110 LYS C C 1
ATOM 3886 O O . LYS C 1 96 ? 90.543 45.286 65.350 1.00 19.20 110 LYS C O 1
ATOM 3892 N N . GLU C 1 97 ? 89.318 44.234 63.760 1.00 16.25 111 GLU C N 1
ATOM 3893 C CA . GLU C 1 97 ? 89.430 45.264 62.730 1.00 17.98 111 GLU C CA 1
ATOM 3894 C C . GLU C 1 97 ? 88.116 46.023 62.632 1.00 18.85 111 GLU C C 1
ATOM 3895 O O . GLU C 1 97 ? 87.051 45.406 62.499 1.00 19.58 111 GLU C O 1
ATOM 3901 N N . VAL C 1 98 ? 88.193 47.350 62.691 1.00 17.43 112 VAL C N 1
ATOM 3902 C CA . VAL C 1 98 ? 87.046 48.229 62.473 1.00 17.70 112 VAL C CA 1
ATOM 3903 C C . VAL C 1 98 ? 87.409 49.165 61.331 1.00 18.82 112 VAL C C 1
ATOM 3904 O O . VAL C 1 98 ? 88.362 49.946 61.449 1.00 19.72 112 VAL C O 1
ATOM 3908 N N . LYS C 1 99 ? 86.663 49.095 60.225 1.00 18.19 113 LYS C N 1
ATOM 3909 C CA . LYS C 1 99 ? 86.897 49.992 59.096 1.00 15.21 113 LYS C CA 1
ATOM 3910 C C . LYS C 1 99 ? 85.878 51.119 59.183 1.00 17.02 113 LYS C C 1
ATOM 3911 O O . LYS C 1 99 ? 84.672 50.877 59.087 1.00 20.91 113 LYS C O 1
ATOM 3917 N N . TYR C 1 100 ? 86.361 52.335 59.403 1.00 17.20 114 TYR C N 1
ATOM 3918 C CA . TYR C 1 100 ? 85.506 53.513 59.448 1.00 13.79 114 TYR C CA 1
ATOM 3919 C C . TYR C 1 100 ? 85.458 54.125 58.064 1.00 18.11 114 TYR C C 1
ATOM 3920 O O . TYR C 1 100 ? 86.454 54.100 57.345 1.00 19.28 114 TYR C O 1
ATOM 3929 N N . VAL C 1 101 ? 84.299 54.670 57.688 1.00 16.38 115 VAL C N 1
ATOM 3930 C CA . VAL C 1 101 ? 84.164 55.326 56.394 1.00 17.40 115 VAL C CA 1
ATOM 3931 C C . VAL C 1 101 ? 83.710 56.759 56.616 1.00 16.38 115 VAL C C 1
ATOM 3932 O O . VAL C 1 101 ? 83.094 57.089 57.635 1.00 18.37 115 VAL C O 1
ATOM 3936 N N . ASN C 1 102 ? 84.059 57.621 55.658 1.00 17.37 116 ASN C N 1
ATOM 3937 C CA . ASN C 1 102 ? 83.776 59.053 55.743 1.00 18.36 116 ASN C CA 1
ATOM 3938 C C . ASN C 1 102 ? 84.366 59.640 57.022 1.00 18.11 116 ASN C C 1
ATOM 3939 O O . ASN C 1 102 ? 83.650 60.106 57.904 1.00 18.48 116 ASN C O 1
ATOM 3944 N N . VAL C 1 103 ? 85.685 59.584 57.137 1.00 17.17 117 VAL C N 1
ATOM 3945 C CA . VAL C 1 103 ? 86.371 60.057 58.331 1.00 17.65 117 VAL C CA 1
ATOM 3946 C C . VAL C 1 103 ? 86.681 61.535 58.115 1.00 19.79 117 VAL C C 1
ATOM 3947 O O . VAL C 1 103 ? 87.369 61.873 57.130 1.00 18.31 117 VAL C O 1
ATOM 3951 N N . PRO C 1 104 ? 86.150 62.431 58.941 1.00 19.89 118 PRO C N 1
ATOM 3952 C CA . PRO C 1 104 ? 86.377 63.863 58.731 1.00 18.65 118 PRO C CA 1
ATOM 3953 C C . PRO C 1 104 ? 87.819 64.211 59.044 1.00 20.82 118 PRO C C 1
ATOM 3954 O O . PRO C 1 104 ? 88.469 63.558 59.861 1.00 20.39 118 PRO C O 1
ATOM 3958 N N . VAL C 1 105 ? 88.317 65.236 58.362 1.00 19.32 119 VAL C N 1
ATOM 3959 C CA . VAL C 1 105 ? 89.672 65.742 58.563 1.00 18.86 119 VAL C CA 1
ATOM 3960 C C . VAL C 1 105 ? 89.596 66.983 59.443 1.00 20.94 119 VAL C C 1
ATOM 3961 O O . VAL C 1 105 ? 88.680 67.806 59.299 1.00 23.65 119 VAL C O 1
ATOM 3965 N N . GLY C 1 106 ? 90.529 67.107 60.387 1.00 20.04 120 GLY C N 1
ATOM 3966 C CA . GLY C 1 106 ? 90.579 68.285 61.234 1.00 22.11 120 GLY C CA 1
ATOM 3967 C C . GLY C 1 106 ? 89.577 68.313 62.365 1.00 28.76 120 GLY C C 1
ATOM 3968 O O . GLY C 1 106 ? 89.292 69.387 62.900 1.00 25.55 120 GLY C O 1
ATOM 3969 N N . GLU C 1 107 ? 89.044 67.163 62.763 1.00 19.69 121 GLU C N 1
ATOM 3970 C CA . GLU C 1 107 ? 87.949 67.104 63.721 1.00 21.86 121 GLU C CA 1
ATOM 3971 C C . GLU C 1 107 ? 88.226 66.027 64.761 1.00 21.18 121 GLU C C 1
ATOM 3972 O O . GLU C 1 107 ? 88.552 64.892 64.403 1.00 20.21 121 GLU C O 1
ATOM 3978 N N . ASN C 1 108 ? 88.109 66.378 66.039 1.00 18.92 122 ASN C N 1
ATOM 3979 C CA . ASN C 1 108 ? 88.283 65.379 67.083 1.00 22.33 122 ASN C CA 1
ATOM 3980 C C . ASN C 1 108 ? 87.143 64.380 67.005 1.00 23.13 122 ASN C C 1
ATOM 3981 O O . ASN C 1 108 ? 85.974 64.761 66.885 1.00 21.59 122 ASN C O 1
ATOM 3986 N N . THR C 1 109 ? 87.483 63.098 67.042 1.00 17.65 123 THR C N 1
ATOM 3987 C CA . THR C 1 109 ? 86.467 62.056 67.011 1.00 15.14 123 THR C CA 1
ATOM 3988 C C . THR C 1 109 ? 87.002 60.868 67.807 1.00 18.90 123 THR C C 1
ATOM 3989 O O . THR C 1 109 ? 87.991 60.989 68.538 1.00 18.81 123 THR C O 1
ATOM 3993 N N . TYR C 1 110 ? 86.313 59.729 67.724 1.00 16.55 124 TYR C N 1
ATOM 3994 C CA . TYR C 1 110 ? 86.648 58.574 68.545 1.00 15.66 124 TYR C CA 1
ATOM 3995 C C . TYR C 1 110 ? 86.518 57.294 67.739 1.00 14.96 124 TYR C C 1
ATOM 3996 O O . TYR C 1 110 ? 85.678 57.190 66.844 1.00 14.14 124 TYR C O 1
ATOM 4005 N N . ALA C 1 111 ? 87.333 56.304 68.105 1.00 14.34 125 ALA C N 1
ATOM 4006 C CA . ALA C 1 111 ? 87.149 54.918 67.684 1.00 14.49 125 ALA C CA 1
ATOM 4007 C C . ALA C 1 111 ? 86.868 54.062 68.921 1.00 16.65 125 ALA C C 1
ATOM 4008 O O . ALA C 1 111 ? 87.203 54.442 70.048 1.00 16.85 125 ALA C O 1
ATOM 4010 N N . SER C 1 112 ? 86.242 52.900 68.724 1.00 16.68 126 SER C N 1
ATOM 4011 C CA . SER C 1 112 ? 85.910 52.088 69.889 1.00 15.81 126 SER C CA 1
ATOM 4012 C C . SER C 1 112 ? 85.774 50.614 69.513 1.00 15.80 126 SER C C 1
ATOM 4013 O O . SER C 1 112 ? 85.581 50.259 68.346 1.00 15.56 126 SER C O 1
ATOM 4016 N N . VAL C 1 113 ? 85.914 49.764 70.534 1.00 17.10 127 VAL C N 1
ATOM 4017 C CA A VAL C 1 113 ? 85.582 48.341 70.443 0.50 14.80 127 VAL C CA 1
ATOM 4018 C CA B VAL C 1 113 ? 85.622 48.335 70.443 0.50 14.57 127 VAL C CA 1
ATOM 4019 C C . VAL C 1 113 ? 85.072 47.913 71.803 1.00 14.07 127 VAL C C 1
ATOM 4020 O O . VAL C 1 113 ? 85.273 48.596 72.809 1.00 16.03 127 VAL C O 1
ATOM 4027 N N . TYR C 1 114 ? 84.378 46.768 71.838 1.00 16.45 128 TYR C N 1
ATOM 4028 C CA . TYR C 1 114 ? 83.614 46.392 73.021 1.00 15.03 128 TYR C CA 1
ATOM 4029 C C . TYR C 1 114 ? 83.798 44.919 73.358 1.00 16.72 128 TYR C C 1
ATOM 4030 O O . TYR C 1 114 ? 83.980 44.083 72.473 1.00 18.48 128 TYR C O 1
ATOM 4039 N N . LEU C 1 115 ? 83.677 44.607 74.649 1.00 17.35 129 LEU C N 1
ATOM 4040 C CA . LEU C 1 115 ? 83.480 43.236 75.108 1.00 17.31 129 LEU C CA 1
ATOM 4041 C C . LEU C 1 115 ? 82.137 43.136 75.824 1.00 17.65 129 LEU C C 1
ATOM 4042 O O . LEU C 1 115 ? 81.750 44.040 76.573 1.00 18.13 129 LEU C O 1
ATOM 4047 N N . SER C 1 116 ? 81.419 42.033 75.594 1.00 15.01 130 SER C N 1
ATOM 4048 C CA . SER C 1 116 ? 80.106 41.844 76.181 1.00 16.31 130 SER C CA 1
ATOM 4049 C C . SER C 1 116 ? 80.205 41.638 77.693 1.00 17.58 130 SER C C 1
ATOM 4050 O O . SER C 1 116 ? 81.276 41.317 78.219 1.00 18.91 130 SER C O 1
ATOM 4053 N N . PRO C 1 117 ? 79.088 41.783 78.409 1.00 17.58 131 PRO C N 1
ATOM 4054 C CA . PRO C 1 117 ? 79.114 41.460 79.848 1.00 17.81 131 PRO C CA 1
ATOM 4055 C C . PRO C 1 117 ? 79.553 40.034 80.128 1.00 20.80 131 PRO C C 1
ATOM 4056 O O . PRO C 1 117 ? 80.278 39.801 81.101 1.00 22.29 131 PRO C O 1
ATOM 4060 N N . SER C 1 118 ? 79.175 39.071 79.285 1.00 18.88 132 SER C N 1
ATOM 4061 C CA . SER C 1 118 ? 79.582 37.695 79.575 1.00 19.67 132 SER C CA 1
ATOM 4062 C C . SER C 1 118 ? 81.070 37.482 79.324 1.00 21.77 132 SER C C 1
ATOM 4063 O O . SER C 1 118 ? 81.717 36.728 80.060 1.00 19.86 132 SER C O 1
ATOM 4066 N N . SER C 1 119 ? 81.648 38.159 78.324 1.00 16.51 133 SER C N 1
ATOM 4067 C CA . SER C 1 119 ? 83.097 38.110 78.157 1.00 16.05 133 SER C CA 1
ATOM 4068 C C . SER C 1 119 ? 83.805 38.689 79.383 1.00 20.50 133 SER C C 1
ATOM 4069 O O . SER C 1 119 ? 84.798 38.126 79.860 1.00 18.93 133 SER C O 1
ATOM 4072 N N . VAL C 1 120 ? 83.311 39.817 79.905 1.00 19.89 134 VAL C N 1
ATOM 4073 C CA . VAL C 1 120 ? 83.959 40.445 81.063 1.00 20.09 134 VAL C CA 1
ATOM 4074 C C . VAL C 1 120 ? 83.839 39.554 82.294 1.00 20.09 134 VAL C C 1
ATOM 4075 O O . VAL C 1 120 ? 84.813 39.359 83.037 1.00 22.11 134 VAL C O 1
ATOM 4079 N N . LYS C 1 121 ? 82.650 39.003 82.527 1.00 19.24 135 LYS C N 1
ATOM 4080 C CA . LYS C 1 121 ? 82.452 38.149 83.695 1.00 22.70 135 LYS C CA 1
ATOM 4081 C C . LYS C 1 121 ? 83.285 36.880 83.587 1.00 26.62 135 LYS C C 1
ATOM 4082 O O . LYS C 1 121 ? 83.863 36.421 84.581 1.00 23.79 135 LYS C O 1
ATOM 4088 N N . ARG C 1 122 ? 83.360 36.300 82.386 1.00 20.69 136 ARG C N 1
ATOM 4089 C CA . ARG C 1 122 ? 84.191 35.114 82.180 1.00 21.27 136 ARG C CA 1
ATOM 4090 C C . ARG C 1 122 ? 85.663 35.410 82.449 1.00 27.04 136 ARG C C 1
ATOM 4091 O O . ARG C 1 122 ? 86.366 34.601 83.074 1.00 22.70 136 ARG C O 1
ATOM 4099 N N . ILE C 1 123 ? 86.152 36.564 81.987 1.00 21.73 137 ILE C N 1
ATOM 4100 C CA . ILE C 1 123 ? 87.568 36.898 82.161 1.00 22.79 137 ILE C CA 1
ATOM 4101 C C . ILE C 1 123 ? 87.885 37.160 83.628 1.00 25.05 137 ILE C C 1
ATOM 4102 O O . ILE C 1 123 ? 88.903 36.690 84.152 1.00 27.02 137 ILE C O 1
ATOM 4107 N N . THR C 1 124 ? 87.026 37.908 84.314 1.00 24.75 138 THR C N 1
ATOM 4108 C CA . THR C 1 124 ? 87.356 38.437 85.630 1.00 30.56 138 THR C CA 1
ATOM 4109 C C . THR C 1 124 ? 86.741 37.653 86.774 1.00 33.03 138 THR C C 1
ATOM 4110 O O . THR C 1 124 ? 87.199 37.798 87.911 1.00 34.98 138 THR C O 1
ATOM 4114 N N . GLY C 1 125 ? 85.709 36.853 86.504 1.00 28.48 139 GLY C N 1
ATOM 4115 C CA . GLY C 1 125 ? 85.035 36.100 87.534 1.00 33.08 139 GLY C CA 1
ATOM 4116 C C . GLY C 1 125 ? 83.895 36.824 88.207 1.00 36.88 139 GLY C C 1
ATOM 4117 O O . GLY C 1 125 ? 83.186 36.212 89.015 1.00 39.06 139 GLY C O 1
ATOM 4118 N N . VAL C 1 126 ? 83.688 38.105 87.913 1.00 34.11 140 VAL C N 1
ATOM 4119 C CA . VAL C 1 126 ? 82.622 38.867 88.551 1.00 40.52 140 VAL C CA 1
ATOM 4120 C C . VAL C 1 126 ? 81.988 39.794 87.523 1.00 37.50 140 VAL C C 1
ATOM 4121 O O . VAL C 1 126 ? 82.667 40.330 86.640 1.00 31.15 140 VAL C O 1
ATOM 4125 N N . GLU C 1 127 ? 80.676 39.965 87.638 1.00 38.86 141 GLU C N 1
ATOM 4126 C CA . GLU C 1 127 ? 79.950 40.893 86.789 1.00 39.88 141 GLU C CA 1
ATOM 4127 C C . GLU C 1 127 ? 80.487 42.315 86.950 1.00 45.05 141 GLU C C 1
ATOM 4128 O O . GLU C 1 127 ? 80.664 42.805 88.069 1.00 35.23 141 GLU C O 1
ATOM 4134 N N . GLY C 1 128 ? 80.757 42.979 85.826 1.00 35.62 142 GLY C N 1
ATOM 4135 C CA . GLY C 1 128 ? 81.324 44.310 85.848 1.00 35.00 142 GLY C CA 1
ATOM 4136 C C . GLY C 1 128 ? 82.833 44.368 85.952 1.00 34.11 142 GLY C C 1
ATOM 4137 O O . GLY C 1 128 ? 83.400 45.470 85.908 1.00 31.85 142 GLY C O 1
ATOM 4138 N N . GLY C 1 129 ? 83.500 43.231 86.102 1.00 34.32 143 GLY C N 1
ATOM 4139 C CA . GLY C 1 129 ? 84.942 43.194 86.161 1.00 34.62 143 GLY C CA 1
ATOM 4140 C C . GLY C 1 129 ? 85.483 43.567 87.531 1.00 42.26 143 GLY C C 1
ATOM 4141 O O . GLY C 1 129 ? 84.802 44.149 88.374 1.00 42.26 143 GLY C O 1
ATOM 4142 N N . ARG C 1 130 ? 86.743 43.195 87.749 1.00 38.25 144 ARG C N 1
ATOM 4143 C CA . ARG C 1 130 ? 87.491 43.577 88.936 1.00 45.83 144 ARG C CA 1
ATOM 4144 C C . ARG C 1 130 ? 88.973 43.523 88.593 1.00 45.53 144 ARG C C 1
ATOM 4145 O O . ARG C 1 130 ? 89.401 42.698 87.775 1.00 40.04 144 ARG C O 1
ATOM 4153 N N . GLY C 1 131 ? 89.743 44.420 89.206 1.00 47.99 145 GLY C N 1
ATOM 4154 C CA . GLY C 1 131 ? 91.177 44.448 89.012 1.00 49.42 145 GLY C CA 1
ATOM 4155 C C . GLY C 1 131 ? 91.585 45.094 87.698 1.00 48.99 145 GLY C C 1
ATOM 4156 O O . GLY C 1 131 ? 90.775 45.643 86.942 1.00 43.37 145 GLY C O 1
ATOM 4157 N N . LYS C 1 132 ? 92.894 45.042 87.447 1.00 46.87 146 LYS C N 1
ATOM 4158 C CA . LYS C 1 132 ? 93.454 45.444 86.158 1.00 43.66 146 LYS C CA 1
ATOM 4159 C C . LYS C 1 132 ? 93.475 44.225 85.242 1.00 40.96 146 LYS C C 1
ATOM 4160 O O . LYS C 1 132 ? 94.516 43.622 84.965 1.00 41.40 146 LYS C O 1
ATOM 4166 N N . TRP C 1 133 ? 92.281 43.854 84.781 1.00 32.55 147 TRP C N 1
ATOM 4167 C CA . TRP C 1 133 ? 92.176 42.641 83.989 1.00 26.34 147 TRP C CA 1
ATOM 4168 C C . TRP C 1 133 ? 92.658 42.824 82.559 1.00 22.19 147 TRP C C 1
ATOM 4169 O O . TRP C 1 133 ? 92.914 41.830 81.878 1.00 25.46 147 TRP C O 1
ATOM 4180 N N . VAL C 1 134 ? 92.810 44.058 82.092 1.00 25.42 148 VAL C N 1
ATOM 4181 C CA . VAL C 1 134 ? 93.400 44.319 80.783 1.00 23.64 148 VAL C CA 1
ATOM 4182 C C . VAL C 1 134 ? 94.911 44.423 80.966 1.00 24.05 148 VAL C C 1
ATOM 4183 O O . VAL C 1 134 ? 95.406 45.390 81.549 1.00 28.51 148 VAL C O 1
ATOM 4187 N N . LYS C 1 135 ? 95.650 43.448 80.443 1.00 24.52 149 LYS C N 1
ATOM 4188 C CA . LYS C 1 135 ? 97.094 43.404 80.651 1.00 27.67 149 LYS C CA 1
ATOM 4189 C C . LYS C 1 135 ? 97.855 44.241 79.630 1.00 31.44 149 LYS C C 1
ATOM 4190 O O . LYS C 1 135 ? 98.751 45.005 80.000 1.00 28.97 149 LYS C O 1
ATOM 4196 N N . TYR C 1 136 ? 97.514 44.108 78.351 1.00 24.51 150 TYR C N 1
ATOM 4197 C CA . TYR C 1 136 ? 98.128 44.898 77.292 1.00 23.03 150 TYR C CA 1
ATOM 4198 C C . TYR C 1 136 ? 97.058 45.433 76.350 1.00 26.25 150 TYR C C 1
ATOM 4199 O O . TYR C 1 136 ? 96.010 44.806 76.163 1.00 23.79 150 TYR C O 1
ATOM 4208 N N . GLN C 1 137 ? 97.347 46.591 75.748 1.00 22.25 151 GLN C N 1
ATOM 4209 C CA . GLN C 1 137 ? 96.476 47.216 74.756 1.00 21.24 151 GLN C CA 1
ATOM 4210 C C . GLN C 1 137 ? 97.312 47.741 73.597 1.00 21.50 151 GLN C C 1
ATOM 4211 O O . GLN C 1 137 ? 98.446 48.191 73.781 1.00 22.16 151 GLN C O 1
ATOM 4217 N N . GLY C 1 138 ? 96.734 47.713 72.401 1.00 21.10 152 GLY C N 1
ATOM 4218 C CA . GLY C 1 138 ? 97.371 48.335 71.257 1.00 19.90 152 GLY C CA 1
ATOM 4219 C C . GLY C 1 138 ? 96.343 48.698 70.210 1.00 21.53 152 GLY C C 1
ATOM 4220 O O . GLY C 1 138 ? 95.318 48.022 70.064 1.00 19.47 152 GLY C O 1
ATOM 4221 N N . VAL C 1 139 ? 96.615 49.780 69.481 1.00 18.29 153 VAL C N 1
ATOM 4222 C CA . VAL C 1 139 ? 95.783 50.204 68.361 1.00 17.45 153 VAL C CA 1
ATOM 4223 C C . VAL C 1 139 ? 96.692 50.584 67.204 1.00 18.52 153 VAL C C 1
ATOM 4224 O O . VAL C 1 139 ? 97.598 51.403 67.374 1.00 20.96 153 VAL C O 1
ATOM 4228 N N . VAL C 1 140 ? 96.447 50.003 66.037 1.00 18.95 154 VAL C N 1
ATOM 4229 C CA . VAL C 1 140 ? 97.172 50.327 64.810 1.00 20.44 154 VAL C CA 1
ATOM 4230 C C . VAL C 1 140 ? 96.177 50.865 63.794 1.00 22.15 154 VAL C C 1
ATOM 4231 O O . VAL C 1 140 ? 95.147 50.235 63.541 1.00 20.86 154 VAL C O 1
ATOM 4235 N N . VAL C 1 141 ? 96.481 52.025 63.209 1.00 16.77 155 VAL C N 1
ATOM 4236 C CA . VAL C 1 141 ? 95.602 52.658 62.226 1.00 14.96 155 VAL C CA 1
ATOM 4237 C C . VAL C 1 141 ? 96.259 52.576 60.859 1.00 22.28 155 VAL C C 1
ATOM 4238 O O . VAL C 1 141 ? 97.424 52.964 60.703 1.00 21.51 155 VAL C O 1
ATOM 4242 N N . GLU C 1 142 ? 95.511 52.100 59.867 1.00 18.45 156 GLU C N 1
ATOM 4243 C CA . GLU C 1 142 ? 95.995 52.032 58.496 1.00 21.28 156 GLU C CA 1
ATOM 4244 C C . GLU C 1 142 ? 95.155 52.921 57.587 1.00 26.79 156 GLU C C 1
ATOM 4245 O O . GLU C 1 142 ? 93.932 53.043 57.761 1.00 23.21 156 GLU C O 1
ATOM 4251 N N . TYR C 1 143 ? 95.823 53.552 56.625 1.00 20.20 157 TYR C N 1
ATOM 4252 C CA . TYR C 1 143 ? 95.162 54.265 55.543 1.00 20.68 157 TYR C CA 1
ATOM 4253 C C . TYR C 1 143 ? 95.666 53.688 54.229 1.00 25.97 157 TYR C C 1
ATOM 4254 O O . TYR C 1 143 ? 96.878 53.642 53.995 1.00 25.35 157 TYR C O 1
ATOM 4263 N N . ASN C 1 144 ? 94.737 53.244 53.381 1.00 25.74 158 ASN C N 1
ATOM 4264 C CA . ASN C 1 144 ? 95.081 52.573 52.123 1.00 31.39 158 ASN C CA 1
ATOM 4265 C C . ASN C 1 144 ? 96.119 51.470 52.333 1.00 33.18 158 ASN C C 1
ATOM 4266 O O . ASN C 1 144 ? 97.083 51.339 51.577 1.00 34.00 158 ASN C O 1
ATOM 4271 N N . GLY C 1 145 ? 95.932 50.675 53.381 1.00 28.31 159 GLY C N 1
ATOM 4272 C CA . GLY C 1 145 ? 96.792 49.530 53.604 1.00 32.68 159 GLY C CA 1
ATOM 4273 C C . GLY C 1 145 ? 98.159 49.826 54.174 1.00 35.17 159 GLY C C 1
ATOM 4274 O O . GLY C 1 145 ? 98.985 48.912 54.249 1.00 37.60 159 GLY C O 1
ATOM 4275 N N . LYS C 1 146 ? 98.424 51.062 54.586 1.00 24.88 160 LYS C N 1
ATOM 4276 C CA . LYS C 1 146 ? 99.690 51.456 55.184 1.00 28.72 160 LYS C CA 1
ATOM 4277 C C . LYS C 1 146 ? 99.464 51.949 56.607 1.00 25.18 160 LYS C C 1
ATOM 4278 O O . LYS C 1 146 ? 98.592 52.788 56.844 1.00 24.08 160 LYS C O 1
ATOM 4284 N N . ILE C 1 147 ? 100.282 51.467 57.540 1.00 24.22 161 ILE C N 1
ATOM 4285 C CA . ILE C 1 147 ? 100.199 51.924 58.920 1.00 23.29 161 ILE C CA 1
ATOM 4286 C C . ILE C 1 147 ? 100.583 53.395 58.988 1.00 27.79 161 ILE C C 1
ATOM 4287 O O . ILE C 1 147 ? 101.657 53.799 58.518 1.00 31.87 161 ILE C O 1
ATOM 4292 N N . VAL C 1 148 ? 99.707 54.208 59.566 1.00 20.51 162 VAL C N 1
ATOM 4293 C CA . VAL C 1 148 ? 100.009 55.618 59.774 1.00 24.51 162 VAL C CA 1
ATOM 4294 C C . VAL C 1 148 ? 100.072 56.008 61.247 1.00 27.70 162 VAL C C 1
ATOM 4295 O O . VAL C 1 148 ? 100.662 57.052 61.571 1.00 29.45 162 VAL C O 1
ATOM 4299 N N . ALA C 1 149 ? 99.539 55.212 62.172 1.00 21.76 163 ALA C N 1
ATOM 4300 C CA . ALA C 1 149 ? 99.630 55.591 63.576 1.00 23.70 163 ALA C CA 1
ATOM 4301 C C . ALA C 1 149 ? 99.524 54.342 64.433 1.00 23.32 163 ALA C C 1
ATOM 4302 O O . ALA C 1 149 ? 98.886 53.362 64.045 1.00 21.91 163 ALA C O 1
ATOM 4304 N N . THR C 1 150 ? 100.168 54.392 65.596 1.00 21.39 164 THR C N 1
ATOM 4305 C CA . THR C 1 150 ? 100.183 53.274 66.528 1.00 21.88 164 THR C CA 1
ATOM 4306 C C . THR C 1 150 ? 100.078 53.793 67.952 1.00 27.45 164 THR C C 1
ATOM 4307 O O . THR C 1 150 ? 100.770 54.746 68.327 1.00 25.74 164 THR C O 1
ATOM 4311 N N . TYR C 1 151 ? 99.206 53.174 68.741 1.00 20.75 165 TYR C N 1
ATOM 4312 C CA . TYR C 1 151 ? 99.144 53.391 70.178 1.00 19.71 165 TYR C CA 1
ATOM 4313 C C . TYR C 1 151 ? 99.490 52.075 70.866 1.00 21.65 165 TYR C C 1
ATOM 4314 O O . TYR C 1 151 ? 99.093 51.008 70.395 1.00 22.59 165 TYR C O 1
ATOM 4323 N N . SER C 1 152 ? 100.228 52.141 71.975 1.00 22.19 166 SER C N 1
ATOM 4324 C CA . SER C 1 152 ? 100.471 50.930 72.752 1.00 22.89 166 SER C CA 1
ATOM 4325 C C . SER C 1 152 ? 100.528 51.275 74.229 1.00 24.71 166 SER C C 1
ATOM 4326 O O . SER C 1 152 ? 101.053 52.322 74.602 1.00 23.75 166 SER C O 1
ATOM 4329 N N . SER C 1 153 ? 99.993 50.377 75.068 1.00 22.38 167 SER C N 1
ATOM 4330 C CA . SER C 1 153 ? 100.115 50.529 76.512 1.00 26.65 167 SER C CA 1
ATOM 4331 C C . SER C 1 153 ? 101.537 50.273 77.002 1.00 28.30 167 SER C C 1
ATOM 4332 O O . SER C 1 153 ? 101.852 50.614 78.144 1.00 31.08 167 SER C O 1
ATOM 4335 N N . GLU C 1 154 ? 102.386 49.667 76.182 1.00 25.36 168 GLU C N 1
ATOM 4336 C CA . GLU C 1 154 ? 103.746 49.328 76.576 1.00 32.27 168 GLU C CA 1
ATOM 4337 C C . GLU C 1 154 ? 104.740 50.208 75.831 1.00 36.48 168 GLU C C 1
ATOM 4338 O O . GLU C 1 154 ? 104.452 50.752 74.757 1.00 30.95 168 GLU C O 1
ATOM 4344 N N . ARG C 1 155 ? 105.928 50.327 76.419 1.00 45.49 169 ARG C N 1
ATOM 4345 C CA . ARG C 1 155 ? 107.051 51.058 75.848 1.00 47.29 169 ARG C CA 1
ATOM 4346 C C . ARG C 1 155 ? 108.205 50.104 75.561 1.00 52.40 169 ARG C C 1
ATOM 4347 O O . ARG C 1 155 ? 108.201 48.936 75.962 1.00 51.36 169 ARG C O 1
ATOM 4355 N N . GLY C 1 156 ? 109.206 50.629 74.858 1.00 56.46 170 GLY C N 1
ATOM 4356 C CA . GLY C 1 156 ? 110.445 49.893 74.685 1.00 58.27 170 GLY C CA 1
ATOM 4357 C C . GLY C 1 156 ? 110.280 48.712 73.752 1.00 64.33 170 GLY C C 1
ATOM 4358 O O . GLY C 1 156 ? 109.566 48.775 72.743 1.00 60.94 170 GLY C O 1
ATOM 4359 N N . LYS C 1 157 ? 110.963 47.614 74.091 1.00 68.75 171 LYS C N 1
ATOM 4360 C CA . LYS C 1 157 ? 110.911 46.406 73.275 1.00 65.89 171 LYS C CA 1
ATOM 4361 C C . LYS C 1 157 ? 109.533 45.759 73.302 1.00 58.36 171 LYS C C 1
ATOM 4362 O O . LYS C 1 157 ? 109.179 45.035 72.365 1.00 59.31 171 LYS C O 1
ATOM 4368 N N . MET C 1 158 ? 108.753 46.007 74.347 1.00 55.85 172 MET C N 1
ATOM 4369 C CA . MET C 1 158 ? 107.409 45.467 74.467 1.00 50.78 172 MET C CA 1
ATOM 4370 C C . MET C 1 158 ? 106.357 46.333 73.784 1.00 48.70 172 MET C C 1
ATOM 4371 O O . MET C 1 158 ? 105.158 46.038 73.906 1.00 37.97 172 MET C O 1
ATOM 4376 N N . GLU C 1 159 ? 106.774 47.382 73.065 1.00 40.92 173 GLU C N 1
ATOM 4377 C CA . GLU C 1 159 ? 105.810 48.321 72.499 1.00 39.93 173 GLU C CA 1
ATOM 4378 C C . GLU C 1 159 ? 104.853 47.623 71.546 1.00 31.68 173 GLU C C 1
ATOM 4379 O O . GLU 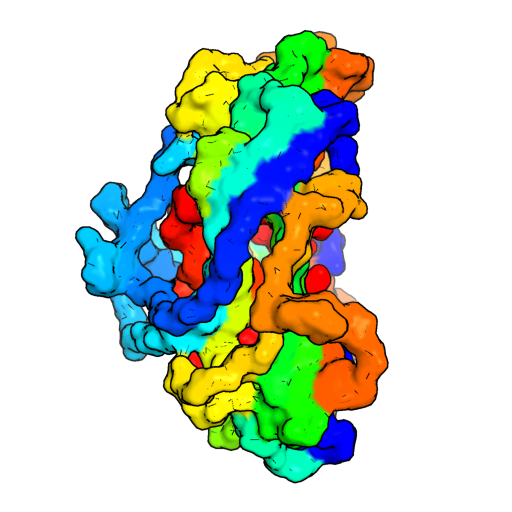C 1 159 ? 103.634 47.750 71.677 1.00 34.91 173 GLU C O 1
ATOM 4385 N N . LYS C 1 160 ? 105.382 46.893 70.571 1.00 27.93 174 LYS C N 1
ATOM 4386 C CA . LYS C 1 160 ? 104.538 46.175 69.619 1.00 29.75 174 LYS C CA 1
ATOM 4387 C C . LYS C 1 160 ? 104.347 44.728 70.080 1.00 25.09 174 LYS C C 1
ATOM 4388 O O . LYS C 1 160 ? 104.647 43.762 69.378 1.00 29.56 174 LYS C O 1
ATOM 4394 N N . TRP C 1 161 ? 103.802 44.609 71.293 1.00 28.47 175 TRP C N 1
ATOM 4395 C CA . TRP C 1 161 ? 103.646 43.310 71.938 1.00 29.21 175 TRP C CA 1
ATOM 4396 C C . TRP C 1 161 ? 102.775 42.355 71.133 1.00 30.51 175 TRP C C 1
ATOM 4397 O O . TRP C 1 161 ? 102.904 41.139 71.303 1.00 30.01 175 TRP C O 1
ATOM 4408 N N . TRP C 1 162 ? 101.903 42.869 70.252 1.00 27.11 176 TRP C N 1
ATOM 4409 C CA . TRP C 1 162 ? 101.052 41.998 69.442 1.00 25.62 176 TRP C CA 1
ATOM 4410 C C . TRP C 1 162 ? 101.807 41.313 68.310 1.00 27.61 176 TRP C C 1
ATOM 4411 O O . TRP C 1 162 ? 101.219 40.486 67.606 1.00 31.47 176 TRP C O 1
ATOM 4422 N N . THR C 1 163 ? 103.077 41.648 68.101 1.00 30.15 177 THR C N 1
ATOM 4423 C CA . THR C 1 163 ? 103.900 41.006 67.085 1.00 30.05 177 THR C CA 1
ATOM 4424 C C . THR C 1 163 ? 104.813 39.946 67.687 1.00 38.14 177 THR C C 1
ATOM 4425 O O . THR C 1 163 ? 105.537 39.273 66.950 1.00 44.24 177 THR C O 1
ATOM 4429 N N . ILE C 1 164 ? 104.799 39.799 69.009 1.00 37.83 178 ILE C N 1
ATOM 4430 C CA . ILE C 1 164 ? 105.590 38.779 69.690 1.00 41.93 178 ILE C CA 1
ATOM 4431 C C . ILE C 1 164 ? 104.940 37.420 69.473 1.00 47.95 178 ILE C C 1
ATOM 4432 O O . ILE C 1 164 ? 103.771 37.213 69.818 1.00 43.48 178 ILE C O 1
ATOM 4437 N N . GLN C 1 165 ? 105.694 36.489 68.895 1.00 48.43 179 GLN C N 1
ATOM 4438 C CA . GLN C 1 165 ? 105.258 35.102 68.781 1.00 46.62 179 GLN C CA 1
ATOM 4439 C C . GLN C 1 165 ? 105.747 34.375 70.027 1.00 52.94 179 GLN C C 1
ATOM 4440 O O . GLN C 1 165 ? 106.955 34.246 70.247 1.00 51.97 179 GLN C O 1
ATOM 4446 N N . SER C 1 166 ? 104.815 33.924 70.857 1.00 45.84 180 SER C N 1
ATOM 4447 C CA . SER C 1 166 ? 105.183 33.303 72.116 1.00 48.44 180 SER C CA 1
ATOM 4448 C C . SER C 1 166 ? 104.155 32.237 72.442 1.00 55.92 180 SER C C 1
ATOM 4449 O O . SER C 1 166 ? 102.984 32.374 72.067 1.00 57.33 180 SER C O 1
ATOM 4452 N N . PRO C 1 167 ? 104.560 31.157 73.113 1.00 61.69 181 PRO C N 1
ATOM 4453 C CA . PRO C 1 167 ? 103.569 30.178 73.578 1.00 56.77 181 PRO C CA 1
ATOM 4454 C C . PRO C 1 167 ? 102.711 30.687 74.727 1.00 48.11 181 PRO C C 1
ATOM 4455 O O . PRO C 1 167 ? 101.646 30.111 74.979 1.00 53.95 181 PRO C O 1
ATOM 4459 N N . SER C 1 168 ? 103.129 31.740 75.427 1.00 47.77 182 SER C N 1
ATOM 4460 C CA . SER C 1 168 ? 102.343 32.285 76.524 1.00 50.85 182 SER C CA 1
ATOM 4461 C C . SER C 1 168 ? 101.305 33.311 76.073 1.00 47.75 182 SER C C 1
ATOM 4462 O O . SER C 1 168 ? 100.579 33.844 76.919 1.00 44.46 182 SER C O 1
ATOM 4465 N N . ILE C 1 169 ? 101.231 33.623 74.781 1.00 45.13 183 ILE C N 1
ATOM 4466 C CA A ILE C 1 169 ? 100.215 34.525 74.250 0.50 40.17 183 ILE C CA 1
ATOM 4467 C CA B ILE C 1 169 ? 100.226 34.533 74.236 0.50 40.19 183 ILE C CA 1
ATOM 4468 C C . ILE C 1 169 ? 99.537 33.813 73.087 1.00 40.54 183 ILE C C 1
ATOM 4469 O O . ILE C 1 169 ? 100.182 33.485 72.083 1.00 42.11 183 ILE C O 1
ATOM 4478 N N . VAL C 1 170 ? 98.242 33.548 73.234 1.00 35.51 184 VAL C N 1
ATOM 4479 C CA . VAL C 1 170 ? 97.473 32.776 72.266 1.00 35.60 184 VAL C CA 1
ATOM 4480 C C . VAL C 1 170 ? 96.340 33.643 71.736 1.00 33.42 184 VAL C C 1
ATOM 4481 O O . VAL C 1 170 ? 95.542 34.166 72.521 1.00 29.64 184 VAL C O 1
ATOM 4485 N N . GLU C 1 171 ? 96.251 33.765 70.414 1.00 34.94 185 GLU C N 1
ATOM 4486 C CA . GLU C 1 171 ? 95.148 34.496 69.803 1.00 30.88 185 GLU C CA 1
ATOM 4487 C C . GLU C 1 171 ? 93.907 33.609 69.759 1.00 36.65 185 GLU C C 1
ATOM 4488 O O . GLU C 1 171 ? 94.005 32.395 69.560 1.00 34.39 185 GLU C O 1
ATOM 4494 N N . THR C 1 172 ? 92.737 34.215 69.967 1.00 25.53 186 THR C N 1
ATOM 4495 C CA . THR C 1 172 ? 91.482 33.473 69.957 1.00 29.57 186 THR C CA 1
ATOM 4496 C C . THR C 1 172 ? 90.378 34.354 69.394 1.00 30.59 186 THR C C 1
ATOM 4497 O O . THR C 1 172 ? 90.338 35.561 69.661 1.00 28.65 186 THR C O 1
ATOM 4501 N N . SER C 1 173 ? 89.489 33.749 68.609 1.00 27.13 187 SER C N 1
ATOM 4502 C CA . SER C 1 173 ? 88.300 34.450 68.149 1.00 27.43 187 SER C CA 1
ATOM 4503 C C . SER C 1 173 ? 87.154 34.346 69.141 1.00 29.01 187 SER C C 1
ATOM 4504 O O . SER C 1 173 ? 86.120 35.002 68.956 1.00 25.84 187 SER C O 1
ATOM 4507 N N . TYR C 1 174 ? 87.312 33.538 70.184 1.00 26.48 188 TYR C N 1
ATOM 4508 C CA . TYR C 1 174 ? 86.370 33.558 71.285 1.00 21.04 188 TYR C CA 1
ATOM 4509 C C . TYR C 1 174 ? 86.614 34.818 72.106 1.00 22.20 188 TYR C C 1
ATOM 4510 O O . TYR C 1 174 ? 87.551 35.580 71.845 1.00 24.37 188 TYR C O 1
ATOM 4519 N N . TYR C 1 175 ? 85.785 35.053 73.118 1.00 19.00 189 TYR C N 1
ATOM 4520 C CA . TYR C 1 175 ? 85.734 36.353 73.783 1.00 19.47 189 TYR C CA 1
ATOM 4521 C C . TYR C 1 175 ? 85.711 37.463 72.728 1.00 24.05 189 TYR C C 1
ATOM 4522 O O . TYR C 1 175 ? 86.630 38.287 72.669 1.00 19.25 189 TYR C O 1
ATOM 4531 N N . PRO C 1 176 ? 84.720 37.470 71.844 1.00 21.02 190 PRO C N 1
ATOM 4532 C CA . PRO C 1 176 ? 84.838 38.299 70.638 1.00 21.43 190 PRO C CA 1
ATOM 4533 C C . PRO C 1 176 ? 84.773 39.790 70.950 1.00 18.93 190 PRO C C 1
ATOM 4534 O O . PRO C 1 176 ? 83.903 40.261 71.690 1.00 16.90 190 PRO C O 1
ATOM 4538 N N . LEU C 1 177 ? 85.730 40.516 70.389 1.00 18.58 191 LEU C N 1
ATOM 4539 C CA . LEU C 1 177 ? 85.680 41.967 70.373 1.00 19.26 191 LEU C CA 1
ATOM 4540 C C . LEU C 1 177 ? 84.649 42.402 69.353 1.00 20.05 191 LEU C C 1
ATOM 4541 O O . LEU C 1 177 ? 84.606 41.870 68.242 1.00 21.57 191 LEU C O 1
ATOM 4546 N N . LEU C 1 178 ? 83.820 43.372 69.724 1.00 17.34 192 LEU C N 1
ATOM 4547 C CA . LEU C 1 178 ? 82.706 43.776 68.889 1.00 16.51 192 LEU C CA 1
ATOM 4548 C C . LEU C 1 178 ? 82.877 45.230 68.475 1.00 18.95 192 LEU C C 1
ATOM 4549 O O . LEU C 1 178 ? 83.401 46.040 69.239 1.00 16.71 192 LEU C O 1
ATOM 4554 N N . ASN C 1 179 ? 82.436 45.547 67.266 1.00 16.21 193 ASN C N 1
ATOM 4555 C CA . ASN C 1 179 ? 82.357 46.961 66.914 1.00 15.67 193 ASN C CA 1
ATOM 4556 C C . ASN C 1 179 ? 81.020 47.508 67.413 1.00 15.21 193 ASN C C 1
ATOM 4557 O O . ASN C 1 179 ? 80.134 46.768 67.859 1.00 16.89 193 ASN C O 1
ATOM 4562 N N . LYS C 1 180 ? 80.892 48.840 67.370 1.00 12.96 194 LYS C N 1
ATOM 4563 C CA . LYS C 1 180 ? 79.750 49.493 67.991 1.00 14.97 194 LYS C CA 1
ATOM 4564 C C . LYS C 1 180 ? 78.430 49.031 67.391 1.00 16.40 194 LYS C C 1
ATOM 4565 O O . LYS C 1 180 ? 77.431 48.898 68.110 1.00 16.01 194 LYS C O 1
ATOM 4571 N N . ASP C 1 181 ? 78.400 48.782 66.069 1.00 16.08 195 ASP C N 1
ATOM 4572 C CA . ASP C 1 181 ? 77.172 48.342 65.417 1.00 18.40 195 ASP C CA 1
ATOM 4573 C C . ASP C 1 181 ? 76.842 46.895 65.717 1.00 21.48 195 ASP C C 1
ATOM 4574 O O . ASP C 1 181 ? 75.758 46.438 65.344 1.00 21.02 195 ASP C O 1
ATOM 4579 N N . GLU C 1 182 ? 77.742 46.180 66.389 1.00 16.65 196 GLU C N 1
ATOM 4580 C CA . GLU C 1 182 ? 77.493 44.834 66.885 1.00 19.44 196 GLU C CA 1
ATOM 4581 C C . GLU C 1 182 ? 77.116 44.805 68.365 1.00 22.11 196 GLU C C 1
ATOM 4582 O O . GLU C 1 182 ? 77.185 43.741 68.998 1.00 22.44 196 GLU C O 1
ATOM 4588 N N . THR C 1 183 ? 76.709 45.935 68.926 1.00 18.35 197 THR C N 1
ATOM 4589 C CA . THR C 1 183 ? 76.352 46.078 70.328 1.00 17.02 197 THR C CA 1
ATOM 4590 C C . THR C 1 183 ? 75.041 46.837 70.447 1.00 21.36 197 THR C C 1
ATOM 4591 O O . THR C 1 183 ? 74.597 47.482 69.490 1.00 17.45 197 THR C O 1
ATOM 4595 N N . PRO C 1 184 ? 74.413 46.816 71.627 1.00 19.22 198 PRO C N 1
ATOM 4596 C CA . PRO C 1 184 ? 73.226 47.662 71.840 1.00 20.22 198 PRO C CA 1
ATOM 4597 C C . PRO C 1 184 ? 73.528 49.151 71.845 1.00 17.92 198 PRO C C 1
ATOM 4598 O O . PRO C 1 184 ? 72.586 49.954 71.921 1.00 17.84 198 PRO C O 1
ATOM 4602 N N . PHE C 1 185 ? 74.794 49.547 71.767 1.00 18.13 199 PHE C N 1
ATOM 4603 C CA . PHE C 1 185 ? 75.137 50.962 71.689 1.00 18.54 199 PHE C CA 1
ATOM 4604 C C . PHE C 1 185 ? 75.033 51.515 70.271 1.00 19.35 199 PHE C C 1
ATOM 4605 O O . PHE C 1 185 ? 75.279 52.711 70.080 1.00 17.70 199 PHE C O 1
ATOM 4613 N N . SER C 1 186 ? 74.663 50.681 69.299 1.00 17.70 200 SER C N 1
ATOM 4614 C CA . SER C 1 186 ? 74.776 51.037 67.884 1.00 19.09 200 SER C CA 1
ATOM 4615 C C . SER C 1 186 ? 74.144 52.390 67.567 1.00 21.12 200 SER C C 1
ATOM 4616 O O . SER C 1 186 ? 74.762 53.235 66.909 1.00 21.55 200 SER C O 1
ATOM 4619 N N . VAL C 1 187 ? 72.902 52.619 68.004 1.00 19.88 201 VAL C N 1
ATOM 4620 C CA . VAL C 1 187 ? 72.227 53.853 67.586 1.00 20.28 201 VAL C CA 1
ATOM 4621 C C . VAL C 1 187 ? 72.453 55.020 68.538 1.00 23.65 201 VAL C C 1
ATOM 4622 O O . VAL C 1 187 ? 71.927 56.113 68.285 1.00 23.06 201 VAL C O 1
ATOM 4626 N N . PHE C 1 188 ? 73.228 54.841 69.603 1.00 18.36 202 PHE C N 1
ATOM 4627 C CA . PHE C 1 188 ? 73.436 55.886 70.598 1.00 18.33 202 PHE C CA 1
ATOM 4628 C C . PHE C 1 188 ? 74.794 56.549 70.424 1.00 17.44 202 PHE C C 1
ATOM 4629 O O . PHE C 1 188 ? 75.710 55.978 69.838 1.00 19.66 202 PHE C O 1
ATOM 4637 N N . TRP C 1 189 ? 74.909 57.781 70.940 1.00 18.01 203 TRP C N 1
ATOM 4638 C CA . TRP C 1 189 ? 76.131 58.573 70.787 1.00 18.72 203 TRP C CA 1
ATOM 4639 C C . TRP C 1 189 ? 76.605 58.566 69.341 1.00 17.55 203 TRP C C 1
ATOM 4640 O O . TRP C 1 189 ? 77.797 58.418 69.054 1.00 18.03 203 TRP C O 1
ATOM 4651 N N . TYR C 1 190 ? 75.665 58.743 68.412 1.00 17.85 204 TYR C N 1
ATOM 4652 C CA . TYR C 1 190 ? 75.981 58.461 67.022 1.00 22.02 204 TYR C CA 1
ATOM 4653 C C . TYR C 1 190 ? 77.050 59.413 66.493 1.00 25.74 204 TYR C C 1
ATOM 4654 O O . TYR C 1 190 ? 77.946 58.991 65.748 1.00 28.99 204 TYR C O 1
ATOM 4663 N N . ASP C 1 191 ? 77.016 60.679 66.922 1.00 20.24 205 ASP C N 1
ATOM 4664 C CA . ASP C 1 191 ? 77.957 61.681 66.418 1.00 24.89 205 ASP C CA 1
ATOM 4665 C C . ASP C 1 191 ? 79.361 61.576 66.996 1.00 23.68 205 ASP C C 1
ATOM 4666 O O . ASP C 1 191 ? 80.240 62.337 66.567 1.00 22.49 205 ASP C O 1
ATOM 4671 N N . ARG C 1 192 ? 79.589 60.700 67.977 1.00 16.75 206 ARG C N 1
ATOM 4672 C CA . ARG C 1 192 ? 80.890 60.631 68.636 1.00 17.95 206 ARG C CA 1
ATOM 4673 C C . ARG C 1 192 ? 81.934 59.904 67.795 1.00 19.26 206 ARG C C 1
ATOM 4674 O O . ARG C 1 192 ? 83.141 60.115 67.997 1.00 16.80 206 ARG C O 1
ATOM 4682 N N . TYR C 1 193 ? 81.502 59.068 66.855 1.00 17.13 207 TYR C N 1
ATOM 4683 C CA . TYR C 1 193 ? 82.362 58.176 66.097 1.00 15.39 207 TYR C CA 1
ATOM 4684 C C . TYR C 1 193 ? 82.033 58.283 64.617 1.00 15.81 207 TYR C C 1
ATOM 4685 O O . TYR C 1 193 ? 80.901 58.618 64.249 1.00 17.84 207 TYR C O 1
ATOM 4694 N N . PRO C 1 194 ? 82.969 57.944 63.740 1.00 15.94 208 PRO C N 1
ATOM 4695 C CA . PRO C 1 194 ? 82.611 57.839 62.321 1.00 16.10 208 PRO C CA 1
ATOM 4696 C C . PRO C 1 194 ? 81.712 56.635 62.065 1.00 18.21 208 PRO C C 1
ATOM 4697 O O . PRO C 1 194 ? 81.546 55.735 62.896 1.00 18.44 208 PRO C O 1
ATOM 4701 N N . GLU C 1 195 ? 81.129 56.635 60.867 1.00 15.78 209 GLU C N 1
ATOM 4702 C CA . GLU C 1 195 ? 80.364 55.494 60.378 1.00 13.70 209 GLU C CA 1
ATOM 4703 C C . GLU C 1 195 ? 81.258 54.265 60.242 1.00 17.62 209 GLU C C 1
ATOM 4704 O O . GLU C 1 195 ? 82.421 54.368 59.848 1.00 17.90 209 GLU C O 1
ATOM 4710 N N . ILE C 1 196 ? 80.705 53.088 60.537 1.00 17.61 210 ILE C N 1
ATOM 4711 C CA . ILE C 1 196 ? 81.434 51.821 60.393 1.00 17.08 210 ILE C CA 1
ATOM 4712 C C . ILE C 1 196 ? 81.025 51.134 59.103 1.00 21.35 210 ILE C C 1
ATOM 4713 O O . ILE C 1 196 ? 79.831 50.949 58.848 1.00 20.13 210 ILE C O 1
ATOM 4718 N N . MET C 1 197 ? 82.010 50.691 58.324 1.00 17.43 211 MET C N 1
ATOM 4719 C CA . MET C 1 197 ? 81.710 49.936 57.115 1.00 19.60 211 MET C CA 1
ATOM 4720 C C . MET C 1 197 ? 81.160 48.555 57.481 1.00 23.52 211 MET C C 1
ATOM 4721 O O . MET C 1 197 ? 81.765 47.827 58.274 1.00 25.55 211 MET C O 1
ATOM 4726 N N . ARG C 1 198 ? 79.995 48.221 56.923 1.00 21.57 212 ARG C N 1
ATOM 4727 C CA . ARG C 1 198 ? 79.311 46.956 57.199 1.00 26.50 212 ARG C CA 1
ATOM 4728 C C . ARG C 1 198 ? 80.063 45.789 56.554 1.00 32.27 212 ARG C C 1
ATOM 4729 O O . ARG C 1 198 ? 80.859 45.984 55.632 1.00 28.75 212 ARG C O 1
ATOM 4737 N N . PRO C 1 199 ? 79.815 44.557 57.013 1.00 35.66 213 PRO C N 1
ATOM 4738 C CA . PRO C 1 199 ? 80.578 43.417 56.482 1.00 42.00 213 PRO C CA 1
ATOM 4739 C C . PRO C 1 199 ? 80.308 43.209 54.997 1.00 47.46 213 PRO C C 1
ATOM 4740 O O . PRO C 1 199 ? 79.195 43.426 54.508 1.00 43.31 213 PRO C O 1
ATOM 4744 N N . ASN C 1 200 ? 81.348 42.796 54.279 1.00 49.44 214 ASN C N 1
ATOM 4745 C CA . ASN C 1 200 ? 81.255 42.626 52.832 1.00 59.46 214 ASN C CA 1
ATOM 4746 C C . ASN C 1 200 ? 81.171 41.148 52.458 1.00 70.16 214 ASN C C 1
ATOM 4747 O O . ASN C 1 200 ? 80.258 40.437 52.886 1.00 63.59 214 ASN C O 1
#

InterPro domains:
  IPR049970 Amuc_1102-like [NF042424] (30-213)
  IPR049970 Amuc_1102-like [PF28178] (27-212)

Foldseek 3Di:
DPDWPFDPVKDKAKDKDAWDWDWDDQDPDQDPPDGFTKIKIKIKMAMAMVVQTPVQFTAKKKKKKWWWFQQLVDRQAIEIAIDIWIFGRHGHPDIAMFIKIFGQVLQCSRAVDTSHDDPGTDWIKMFMDDPRHTRDIDIPDDDPCRPVVPDDDRRYYYDCPSHIGGCCRGSNVVPPCVRHGHTDDD/DPDWPFDNPKDKAKAKDAWDWDWDWQDADADPVGGDDTFTKIKIKIKMAMAMVVQTPVQWTAKKKKKKWWWFAQLVDRQAIEIAIDIWIFGRHGHPDTAMFIKIFGQVLQCNRAVDTSHDDPGTDWIKMFMDDPRHTRDIHIPDDDPCGPVVVDDDPRYDYDCPSHIGGCCRGSNVVPDDPRYGHTDDDD/DDWPFDNPKDKAKDKDAWDWDWAWFDQDDDPDADVVRDDTFTKIKTKIKMAMAMVVQTPVQWTAKKKKKKWWWFQQLVDNQAIEIAIDIWIFGRHGHPDIAMFIKIFGQVLQCNRAVDGSHDDPRTDWIKMFMDDPRHTRDIDIPDDDPCRPVVPDDDPRYHYDCPSPIGGCCRDSCVVPPPVRHGHTDDDD

Organism: Akkermansia muciniphila (strain ATCC BAA-835 / DSM 22959 / JCM 33894 / BCRC 81048 / CCUG 64013 / CIP 107961 / Muc) (NCBI:txid349741)

Secondary structure (DSSP, 8-state):
--S--S-TT-EEEEEE---EEEEEEPP-B-BSS---EEEEEEEEEEEEEESPPTTSEEEEEEEEEEEEEE-TT-TT-EEEEEEEEEEEEEESS--EEEEEEE-HHHHHHHHSSTT--S--EEEEEEEEEETTEEEEEEES--GGGTTGGG---TTEEE-SSS--B-GGGSTTTTSSGGGSPEEPP-/--S-SS-TT-EEEEEE---EEEEEEPP-B-BS---PPPPEEEEEEEEEEEEEESPPTTSEEEEEEEEEEEEEE-TTSTT-EEEEEEEEEEEEEESSS-EEEEEEE-HHHHHHHHSSTT--SS-EEEEEEEEEETTEEEEEEESS-GGGTTGGG---TTEEE-SSS--B-GGGSGGGGS--TTSPEEPPP-/---SS-TT-EEEEEE---EEEEEEPP-B-BSS--SSPP---EEEEEEEEEEEEEESPPTTSEEEEEEEEEEEEEE-SSSTTSEEEEEEEEEEEEEESS--EEEEEEE-HHHHHHHHSSTT--SS-EEEEEEEEEETTEEEEEEES--GGGTTGGG---TTEEE-SSS--B-GGGSTTTTSSGGGSPEEPPP-

Solvent-accessible surface area: 26858 Å² total; per-residue (Å²): 128,92,114,44,4,0,60,104,193,16,111,14,165,14,67,30,102,151,6,53,58,108,52,45,112,35,31,86,23,27,12,103,136,110,106,107,72,5,0,0,0,2,0,35,4,71,0,87,10,65,77,97,11,139,14,28,15,0,4,8,1,19,0,45,0,28,0,0,0,46,0,28,20,85,92,220,30,74,0,21,1,81,39,90,1,50,1,0,1,0,16,25,41,84,116,13,53,0,1,0,0,0,0,4,22,0,0,69,1,18,15,46,58,44,17,19,156,66,175,22,30,90,45,19,0,0,6,0,29,30,111,64,145,106,45,15,45,23,21,53,57,222,59,202,70,64,93,5,22,82,63,160,43,128,52,27,38,102,15,68,10,0,18,8,9,20,15,39,30,9,16,3,31,32,35,112,37,68,73,18,15,32,14,34,77,174,125,79,146,30,8,2,63,96,208,11,108,3,152,15,62,32,97,145,6,48,62,93,52,85,87,5,14,10,16,52,24,111,107,157,146,55,169,35,46,66,26,0,4,0,2,0,35,4,74,0,90,19,68,71,88,12,170,14,28,18,0,5,10,2,18,0,43,0,28,0,0,0,46,0,18,11,96,78,229,25,71,0,28,2,78,40,90,2,52,3,0,1,0,14,23,41,68,117,3,55,0,2,0,5,0,3,6,20,0,0,70,1,16,17,46,56,66,17,20,152,73,173,21,17,89,47,20,0,0,6,0,28,21,90,58,139,105,37,15,47,25,22,51,50,214,62,210,78,62,108,8,24,89,69,179,40,134,53,28,39,53,7,45,14,0,17,8,9,17,19,41,27,8,21,21,41,40,17,56,51,92,85,27,11,32,18,25,75,117,165,120,120,21,2,2,64,88,202,7,101,1,130,13,65,31,101,145,8,49,58,106,53,46,93,4,25,29,16,37,8,73,92,77,36,235,105,66,7,169,14,45,96,11,0,0,0,1,0,35,5,70,0,92,19,66,78,87,12,176,15,28,18,0,4,8,2,23,0,42,0,28,0,0,0,46,0,24,13,100,88,230,25,73,0,19,2,72,40,92,1,57,2,0,1,0,13,24,40,82,118,13,51,0,1,0,0,0,3,5,20,0,0,74,1,17,16,47,55,85,21,19,146,66,172,24,27,85,47,19,0,0,5,0,26,15,95,71,115,96,29,15,51,25,10,49,40,190,62,210,74,63,110,7,24,84,65,172,38,130,52,26,58,58,8,51,10,1,24,7,8,19,12,36,29,10,43,2,24,56,37,126,61,101,74,15,13,16,15,31,71,116,185

B-factor: mean 33.59, std 14.83, range [12.96, 100.52]

Nearest PDB structures (foldseek):
  7dsz-assembly1_B  TM=1.005E+00  e=2.198E-38  Akkermansia muciniphila
  7dsz-assembly1_C  TM=9.954E-01  e=2.289E-36  Akkermansia muciniphila
  7dsz-assembly1_A  TM=9.932E-01  e=3.060E-35  Akkermansia muciniphila
  6om1-assembly4_G  TM=2.835E-01  e=1.078E-01  Homo sapiens
  7uea-assembly1_V  TM=1.499E-01  e=1.606E+00  Chlorobaculum tepidum TLS